Protein AF-A0A2N2BS69-F1 (afdb_monomer_lite)

Structure (mmCIF, N/CA/C/O backbone):
data_AF-A0A2N2BS69-F1
#
_entry.id   AF-A0A2N2BS69-F1
#
loop_
_atom_site.group_PDB
_atom_site.id
_atom_site.type_symbol
_atom_site.label_atom_id
_atom_site.label_alt_id
_atom_site.label_comp_id
_atom_site.label_asym_id
_atom_site.label_entity_id
_atom_site.label_seq_id
_atom_site.pdbx_PDB_ins_code
_atom_site.Cartn_x
_atom_site.Cartn_y
_atom_site.Cartn_z
_atom_site.occupancy
_atom_site.B_iso_or_equiv
_atom_site.auth_seq_id
_atom_site.auth_comp_id
_atom_site.auth_asym_id
_atom_site.auth_atom_id
_atom_site.pdbx_PDB_model_num
ATOM 1 N N . MET A 1 1 ? -22.605 17.071 19.429 1.00 71.50 1 MET A N 1
ATOM 2 C CA . MET A 1 1 ? -21.910 16.576 20.634 1.00 71.50 1 MET A CA 1
ATOM 3 C C . MET A 1 1 ? -20.674 15.824 20.174 1.00 71.50 1 MET A C 1
ATOM 5 O O . MET A 1 1 ? -20.724 15.241 19.095 1.00 71.50 1 MET A O 1
ATOM 9 N N . SER A 1 2 ? -19.579 15.912 20.923 1.00 94.00 2 SER A N 1
ATOM 10 C CA . SER A 1 2 ? -18.304 15.229 20.650 1.00 94.00 2 SER A CA 1
ATOM 11 C C . SER A 1 2 ? -18.329 13.770 21.101 1.00 94.00 2 SER A C 1
ATOM 13 O O . SER A 1 2 ? -17.879 12.906 20.356 1.00 94.00 2 SER A O 1
ATOM 15 N N . TYR A 1 3 ? -18.939 13.474 22.250 1.00 98.06 3 TYR A N 1
ATOM 16 C CA . TYR A 1 3 ? -19.222 12.100 22.658 1.00 98.06 3 TYR A CA 1
ATOM 17 C C . TYR A 1 3 ? -20.307 11.474 21.769 1.00 98.06 3 TYR A C 1
ATOM 19 O O . TYR A 1 3 ? -21.429 11.984 21.710 1.00 98.06 3 TYR A O 1
ATOM 27 N N . VAL A 1 4 ? -19.961 10.406 21.045 1.00 98.38 4 VAL A N 1
ATOM 28 C CA . VAL A 1 4 ? -20.826 9.729 20.061 1.00 98.38 4 VAL A CA 1
ATOM 29 C C . VAL A 1 4 ? -20.549 8.224 20.028 1.00 98.38 4 VAL A C 1
ATOM 31 O O . VAL A 1 4 ? -19.492 7.779 20.456 1.00 98.38 4 VAL A O 1
ATOM 34 N N . ASN A 1 5 ? -21.457 7.432 19.458 1.00 98.38 5 ASN A N 1
ATOM 35 C CA . ASN A 1 5 ? -21.174 6.037 19.104 1.00 98.38 5 ASN A CA 1
ATOM 36 C C . ASN A 1 5 ? -20.288 5.914 17.844 1.00 98.38 5 ASN A C 1
ATOM 38 O O . ASN A 1 5 ? -19.994 6.901 17.155 1.00 98.38 5 ASN A O 1
ATOM 42 N N . MET A 1 6 ? -19.856 4.692 17.510 1.00 98.06 6 MET A N 1
ATOM 43 C CA . MET A 1 6 ? -18.905 4.475 16.409 1.00 98.06 6 MET A CA 1
ATOM 44 C C . MET A 1 6 ? -19.513 4.676 15.015 1.00 98.06 6 MET A C 1
ATOM 46 O O . MET A 1 6 ? -18.771 4.832 14.045 1.00 98.06 6 MET A O 1
ATOM 50 N N . LYS A 1 7 ? -20.843 4.725 14.877 1.00 96.62 7 LYS A N 1
ATOM 51 C CA . LYS A 1 7 ? -21.525 4.658 13.575 1.00 96.62 7 LYS A CA 1
ATOM 52 C C . LYS A 1 7 ? -21.078 5.760 12.625 1.00 96.62 7 LYS A C 1
ATOM 54 O O . LYS A 1 7 ? -20.679 5.489 11.492 1.00 96.62 7 LYS A O 1
ATOM 59 N N . SER A 1 8 ? -21.113 7.013 13.088 1.00 95.25 8 SER A N 1
ATOM 60 C CA . SER A 1 8 ? -20.725 8.156 12.249 1.00 95.25 8 SER A CA 1
ATOM 61 C C . SER A 1 8 ? -19.214 8.243 12.015 1.00 95.25 8 SER A C 1
ATOM 63 O O . SER A 1 8 ? -18.799 8.789 10.998 1.00 95.25 8 SER A O 1
ATOM 65 N N . ILE A 1 9 ? -18.412 7.703 12.937 1.00 97.62 9 ILE A N 1
ATOM 66 C CA . ILE A 1 9 ? -16.949 7.678 12.855 1.00 97.62 9 ILE A CA 1
ATOM 67 C C . ILE A 1 9 ? -16.515 6.670 11.782 1.00 97.62 9 ILE A C 1
ATOM 69 O O . ILE A 1 9 ? -15.818 7.028 10.837 1.00 97.62 9 ILE A O 1
ATOM 73 N N . LEU A 1 10 ? -16.996 5.428 11.873 1.00 97.94 10 LEU A N 1
ATOM 74 C CA . LEU A 1 10 ? -16.571 4.343 10.986 1.00 97.94 10 LEU A CA 1
ATOM 75 C C . LEU A 1 10 ? -17.208 4.410 9.595 1.00 97.94 10 LEU A C 1
ATOM 77 O O . LEU A 1 10 ? -16.589 3.994 8.618 1.00 97.94 10 LEU A O 1
ATOM 81 N N . THR A 1 11 ? -18.417 4.970 9.473 1.00 93.94 11 THR A N 1
ATOM 82 C CA . THR A 1 11 ? -19.028 5.213 8.153 1.00 93.94 11 THR A CA 1
ATOM 83 C C . THR A 1 11 ? -18.216 6.231 7.352 1.00 93.94 11 THR A C 1
ATOM 85 O O . THR A 1 11 ? -18.009 6.040 6.153 1.00 93.94 11 THR A O 1
ATOM 88 N N . ASP A 1 12 ? -17.740 7.297 8.003 1.00 95.12 12 ASP A N 1
ATOM 89 C CA . ASP A 1 12 ? -16.882 8.295 7.361 1.00 95.12 12 ASP A CA 1
ATOM 90 C C . ASP A 1 12 ? -15.527 7.691 6.960 1.00 95.12 12 ASP A C 1
ATOM 92 O O . ASP A 1 12 ? -15.116 7.822 5.807 1.00 95.12 12 ASP A O 1
ATOM 96 N N . ALA A 1 13 ? -14.901 6.938 7.868 1.00 95.31 13 ALA A N 1
ATOM 97 C CA . ALA A 1 13 ? -13.640 6.237 7.626 1.00 95.31 13 ALA A CA 1
ATOM 98 C C . ALA A 1 13 ? -13.713 5.283 6.423 1.00 95.31 13 ALA A C 1
ATOM 100 O O . ALA A 1 13 ? -12.939 5.411 5.470 1.00 95.31 13 ALA A O 1
ATOM 101 N N . ARG A 1 14 ? -14.726 4.405 6.392 1.00 91.69 14 ARG A N 1
ATOM 102 C CA . ARG A 1 14 ? -14.949 3.471 5.276 1.00 91.69 14 ARG A CA 1
ATOM 103 C C . ARG A 1 14 ? -15.180 4.202 3.953 1.00 91.69 14 ARG A C 1
ATOM 105 O O . ARG A 1 14 ? -14.611 3.819 2.934 1.00 91.69 14 ARG A O 1
ATOM 112 N N . LYS A 1 15 ? -16.004 5.259 3.959 1.00 89.69 15 LYS A N 1
ATOM 113 C CA . LYS A 1 15 ? -16.317 6.048 2.756 1.00 89.69 15 LYS A CA 1
ATOM 114 C C . LYS A 1 15 ? -15.075 6.732 2.185 1.00 89.69 15 LYS A C 1
ATOM 116 O O . LYS A 1 15 ? -14.899 6.757 0.970 1.00 89.69 15 LYS A O 1
ATOM 121 N N . ASN A 1 16 ? -14.236 7.283 3.057 1.00 89.38 16 ASN A N 1
ATOM 122 C CA . ASN A 1 16 ? -13.073 8.077 2.672 1.00 89.38 16 ASN A CA 1
ATOM 123 C C . ASN A 1 16 ? -11.767 7.254 2.619 1.00 89.38 16 ASN A C 1
ATOM 125 O O . ASN A 1 16 ? -10.706 7.821 2.364 1.00 89.38 16 ASN A O 1
ATOM 129 N N . ARG A 1 17 ? -11.845 5.926 2.806 1.00 87.94 17 ARG A N 1
ATOM 130 C CA . ARG A 1 17 ? -10.722 4.969 2.747 1.00 87.94 17 ARG A CA 1
ATOM 131 C C . ARG A 1 17 ? -9.554 5.350 3.661 1.00 87.94 17 ARG A C 1
ATOM 133 O O . ARG A 1 17 ? -8.409 5.435 3.209 1.00 87.94 17 ARG A O 1
ATOM 140 N N . TYR A 1 18 ? -9.875 5.587 4.927 1.00 93.31 18 TYR A N 1
ATOM 141 C CA . TYR A 1 18 ? -8.923 5.687 6.031 1.00 93.31 18 TYR A CA 1
ATOM 142 C C . TYR A 1 18 ? -9.438 4.853 7.211 1.00 93.31 18 TYR A C 1
ATOM 144 O O . TYR A 1 18 ? -10.577 4.384 7.182 1.00 93.31 18 TYR A O 1
ATOM 152 N N . ALA A 1 19 ? -8.627 4.682 8.254 1.00 95.81 19 ALA A N 1
ATOM 153 C CA . ALA A 1 19 ? -9.060 4.006 9.472 1.00 95.81 19 ALA A CA 1
ATOM 154 C C . ALA A 1 19 ? -8.911 4.884 10.718 1.00 95.81 19 ALA A C 1
ATOM 156 O O . ALA A 1 19 ? -8.067 5.778 10.790 1.00 95.81 19 ALA A O 1
ATOM 157 N N . VAL A 1 20 ? -9.744 4.608 11.717 1.00 97.50 20 VAL A N 1
ATOM 158 C CA . VAL A 1 20 ? -9.722 5.274 13.019 1.00 97.50 20 VAL A CA 1
ATOM 159 C C . VAL A 1 20 ? -9.023 4.381 14.030 1.00 97.50 20 VAL A C 1
ATOM 161 O O . VAL A 1 20 ? -9.352 3.203 14.169 1.00 97.50 20 VAL A O 1
ATOM 164 N N . GLY A 1 21 ? -8.057 4.949 14.748 1.00 96.44 21 GLY A N 1
ATOM 165 C CA . GLY A 1 21 ? -7.388 4.253 15.841 1.00 96.44 21 GLY A CA 1
ATOM 166 C C . GLY A 1 21 ? -8.321 4.067 17.039 1.00 96.44 21 GLY A C 1
ATOM 167 O O . GLY A 1 21 ? -8.950 5.026 17.502 1.00 96.44 21 GLY A O 1
ATOM 168 N N . ALA A 1 22 ? -8.381 2.837 17.543 1.00 97.75 22 ALA A N 1
ATOM 169 C CA . ALA A 1 22 ? -9.023 2.471 18.794 1.00 97.75 22 ALA A CA 1
ATOM 170 C C . ALA A 1 22 ? -7.955 2.109 19.825 1.00 97.75 22 ALA A C 1
ATOM 172 O O . ALA A 1 22 ? -7.262 1.104 19.690 1.00 97.75 22 ALA A O 1
ATOM 173 N N . PHE A 1 23 ? -7.773 2.969 20.825 1.00 97.06 23 PHE A N 1
ATOM 174 C CA . PHE A 1 23 ? -6.625 2.899 21.729 1.00 97.06 23 PHE A CA 1
ATOM 175 C C . PHE A 1 23 ? -7.044 2.368 23.095 1.00 97.06 23 PHE A C 1
ATOM 177 O O . PHE A 1 23 ? -7.859 3.004 23.768 1.00 97.06 23 PHE A O 1
ATOM 184 N N . ASN A 1 24 ? -6.481 1.233 23.526 1.00 96.06 24 ASN A N 1
ATOM 185 C CA . ASN A 1 24 ? -6.753 0.693 24.858 1.00 96.06 24 ASN A CA 1
ATOM 186 C C . ASN A 1 24 ? -6.105 1.576 25.928 1.00 96.06 24 ASN A C 1
ATOM 188 O O . ASN A 1 24 ? -4.891 1.534 26.142 1.00 96.06 24 ASN A O 1
ATOM 192 N N . ILE A 1 25 ? -6.927 2.358 26.622 1.00 96.88 25 ILE A N 1
ATOM 193 C CA . ILE A 1 25 ? -6.492 3.186 27.745 1.00 96.88 25 ILE A CA 1
ATOM 194 C C . ILE A 1 25 ? -6.457 2.363 29.035 1.00 96.88 25 ILE A C 1
ATOM 196 O O . ILE A 1 25 ? -7.092 1.311 29.154 1.00 96.88 25 ILE A O 1
ATOM 200 N N . VAL A 1 26 ? -5.714 2.857 30.023 1.00 93.56 26 VAL A N 1
ATOM 201 C CA . VAL A 1 26 ? -5.592 2.226 31.347 1.00 93.56 26 VAL A CA 1
ATOM 202 C C . VAL A 1 26 ? -6.249 3.085 32.425 1.00 93.56 26 VAL A C 1
ATOM 204 O O . VAL A 1 26 ? -6.924 2.568 33.305 1.00 93.56 26 VAL A O 1
ATOM 207 N N . ASN A 1 27 ? -6.061 4.402 32.364 1.00 95.50 27 ASN A N 1
ATOM 208 C CA . ASN A 1 27 ? -6.527 5.358 33.369 1.00 95.50 27 ASN A CA 1
ATOM 209 C C . ASN A 1 27 ? -6.789 6.749 32.759 1.00 95.50 27 ASN A C 1
ATOM 211 O O . ASN A 1 27 ? -6.594 6.964 31.557 1.00 95.50 27 ASN A O 1
ATOM 215 N N . TYR A 1 28 ? -7.171 7.706 33.613 1.00 97.12 28 TYR A N 1
ATOM 216 C CA . TYR A 1 28 ? -7.406 9.107 33.247 1.00 97.12 28 TYR A CA 1
ATOM 217 C C . TYR A 1 28 ? -6.271 9.715 32.412 1.00 97.12 28 TYR A C 1
ATOM 219 O O . TYR A 1 28 ? -6.530 10.347 31.390 1.00 97.12 28 TYR A O 1
ATOM 227 N N . LEU A 1 29 ? -5.013 9.499 32.814 1.00 97.88 29 LEU A N 1
ATOM 228 C CA . LEU A 1 29 ? -3.844 10.075 32.148 1.00 97.88 29 LEU A CA 1
ATOM 229 C C . LEU A 1 29 ? -3.737 9.589 30.701 1.00 97.88 29 LEU A C 1
ATOM 231 O O . LEU A 1 29 ? -3.626 10.407 29.789 1.00 97.88 29 LEU A O 1
ATOM 235 N N . THR A 1 30 ? -3.828 8.275 30.480 1.00 98.12 30 THR A N 1
ATOM 236 C CA . THR A 1 30 ? -3.766 7.695 29.127 1.00 98.12 30 THR A CA 1
ATOM 237 C C . THR A 1 30 ? -4.951 8.109 28.251 1.00 98.12 30 THR A C 1
ATOM 239 O O . THR A 1 30 ? -4.761 8.385 27.069 1.00 98.12 30 THR A O 1
ATOM 242 N N . ALA A 1 31 ? -6.156 8.234 28.822 1.00 98.25 31 ALA A N 1
ATOM 243 C CA . ALA A 1 31 ? -7.327 8.714 28.088 1.00 98.25 31 ALA A CA 1
ATOM 244 C C . ALA A 1 31 ? -7.187 10.183 27.681 1.00 98.25 31 ALA A C 1
ATOM 246 O O . ALA A 1 31 ? -7.468 10.540 26.537 1.00 98.25 31 ALA A O 1
ATOM 247 N N . LYS A 1 32 ? -6.696 11.029 28.593 1.00 98.31 32 LYS A N 1
ATOM 248 C CA . LYS A 1 32 ? -6.462 12.442 28.303 1.00 98.31 32 LYS A CA 1
ATOM 249 C C . LYS A 1 32 ? -5.366 12.623 27.252 1.00 98.31 32 LYS A C 1
ATOM 251 O O . LYS A 1 32 ? -5.569 13.401 26.329 1.00 98.31 32 LYS A O 1
ATOM 256 N N . ALA A 1 33 ? -4.266 11.868 27.345 1.00 98.56 33 ALA A N 1
ATOM 257 C CA . ALA A 1 33 ? -3.206 11.854 26.333 1.00 98.56 33 ALA A CA 1
ATOM 258 C C . ALA A 1 33 ? -3.745 11.504 24.939 1.00 98.56 33 ALA A C 1
ATOM 260 O O . ALA A 1 33 ? -3.445 12.194 23.968 1.00 98.56 33 ALA A O 1
ATOM 261 N N . ALA A 1 34 ? -4.558 10.446 24.846 1.00 98.56 34 ALA A N 1
ATOM 262 C CA . ALA A 1 34 ? -5.090 9.977 23.575 1.00 98.56 34 ALA A CA 1
ATOM 263 C C . ALA A 1 34 ? -6.056 10.986 22.936 1.00 98.56 34 ALA A C 1
ATOM 265 O O . ALA A 1 34 ? -5.921 11.299 21.753 1.00 98.56 34 ALA A O 1
ATOM 266 N N . ILE A 1 35 ? -6.986 11.539 23.724 1.00 98.62 35 ILE A N 1
ATOM 267 C CA . ILE A 1 35 ? -7.935 12.552 23.241 1.00 98.62 35 ILE A CA 1
ATOM 268 C C . ILE A 1 35 ? -7.194 13.832 22.833 1.00 98.62 35 ILE A C 1
ATOM 270 O O . ILE A 1 35 ? -7.396 14.289 21.715 1.00 98.62 35 ILE A O 1
ATOM 274 N N . GLU A 1 36 ? -6.282 14.362 23.659 1.00 98.56 36 GLU A N 1
ATOM 275 C CA . GLU A 1 36 ? -5.493 15.559 23.310 1.00 98.56 36 GLU A CA 1
ATOM 276 C C . GLU A 1 36 ? -4.686 15.352 22.014 1.00 98.56 36 GLU A C 1
ATOM 278 O O . GLU A 1 36 ? -4.647 16.233 21.154 1.00 98.56 36 GLU A O 1
ATOM 283 N N . GLY A 1 37 ? -4.087 14.170 21.831 1.00 98.19 37 GLY A N 1
ATOM 284 C CA . GLY A 1 37 ? -3.369 13.827 20.603 1.00 98.19 37 GLY A CA 1
ATOM 285 C C . GLY A 1 37 ? -4.264 13.857 19.363 1.00 98.19 37 GLY A C 1
ATOM 286 O O . GLY A 1 37 ? -3.861 14.389 18.327 1.00 98.19 37 GLY A O 1
ATOM 287 N N . ALA A 1 38 ? -5.487 13.335 19.477 1.00 98.25 38 ALA A N 1
ATOM 288 C CA . ALA A 1 38 ? -6.483 13.366 18.409 1.00 98.25 38 ALA A CA 1
ATOM 289 C C . ALA A 1 38 ? -6.988 14.788 18.110 1.00 98.25 38 ALA A C 1
ATOM 291 O O . ALA A 1 38 ? -7.134 15.156 16.943 1.00 98.25 38 ALA A O 1
ATOM 292 N N . GLU A 1 39 ? -7.196 15.610 19.144 1.00 98.19 39 GLU A N 1
ATOM 293 C CA . GLU A 1 39 ? -7.608 17.013 19.015 1.00 98.19 39 GLU A CA 1
ATOM 294 C C . GLU A 1 39 ? -6.567 17.861 18.279 1.00 98.19 39 GLU A C 1
ATOM 296 O O . GLU A 1 39 ? -6.916 18.596 17.351 1.00 98.19 39 GLU A O 1
ATOM 301 N N . GLU A 1 40 ? -5.285 17.720 18.631 1.00 98.00 40 GLU A N 1
ATOM 302 C CA . GLU A 1 40 ? -4.180 18.420 17.959 1.00 98.00 40 GLU A CA 1
ATOM 303 C C . GLU A 1 40 ? -4.111 18.082 16.457 1.00 98.00 40 GLU A C 1
ATOM 305 O O . GLU A 1 40 ? -3.755 18.933 15.639 1.00 98.00 40 GLU A O 1
ATOM 310 N N . LEU A 1 41 ? -4.506 16.860 16.083 1.00 96.75 41 LEU A N 1
ATOM 311 C CA . LEU A 1 41 ? -4.567 16.396 14.693 1.00 96.75 41 LEU A CA 1
ATOM 312 C C . LEU A 1 41 ? -5.926 16.628 14.019 1.00 96.75 41 LEU A C 1
ATOM 314 O O . LEU A 1 41 ? -6.049 16.403 12.815 1.00 96.75 41 LEU A O 1
ATOM 318 N N . LYS A 1 42 ? -6.938 17.088 14.766 1.00 96.44 42 LYS A N 1
ATOM 319 C CA . LYS A 1 42 ? -8.331 17.242 14.312 1.00 96.44 42 LYS A CA 1
ATOM 320 C C . LYS A 1 42 ? -8.919 15.945 13.738 1.00 96.44 42 LYS A C 1
ATOM 322 O O . LYS A 1 42 ? -9.675 15.981 12.768 1.00 96.44 42 LYS A O 1
ATOM 327 N N . GLN A 1 43 ? -8.563 14.807 14.329 1.00 96.56 43 GLN A N 1
ATOM 328 C CA . GLN A 1 43 ? -9.028 13.480 13.918 1.00 96.56 43 GLN A CA 1
ATOM 329 C C . GLN A 1 43 ? -9.974 12.890 14.966 1.00 96.56 43 GLN A C 1
ATOM 331 O O . GLN A 1 43 ? -9.800 13.105 16.162 1.00 96.56 43 GLN A O 1
ATOM 336 N N . ASN A 1 44 ? -10.979 12.136 14.520 1.00 97.38 44 ASN A N 1
ATOM 337 C CA . ASN A 1 44 ? -11.858 11.396 15.431 1.00 97.38 44 ASN A CA 1
ATOM 338 C C . ASN A 1 44 ? -11.102 10.208 16.045 1.00 97.38 44 ASN A C 1
ATOM 340 O O . ASN A 1 44 ? -10.164 9.691 15.438 1.00 97.38 44 ASN A O 1
ATOM 344 N N . ILE A 1 45 ? -11.521 9.758 17.228 1.00 98.38 45 ILE A N 1
ATOM 345 C CA . ILE A 1 45 ? -10.829 8.700 17.978 1.00 98.38 45 ILE A CA 1
ATOM 346 C C . ILE A 1 45 ? -11.816 7.759 18.671 1.00 98.38 45 ILE A C 1
ATOM 348 O O . ILE A 1 45 ? -12.924 8.151 19.049 1.00 98.38 45 ILE A O 1
ATOM 352 N N . ILE A 1 46 ? -11.395 6.509 18.861 1.00 98.75 46 ILE A N 1
ATOM 353 C CA . ILE A 1 46 ? -12.083 5.539 19.711 1.00 98.75 46 ILE A CA 1
ATOM 354 C C . ILE A 1 46 ? -11.214 5.293 20.949 1.00 98.75 46 ILE A C 1
ATOM 356 O O . ILE A 1 46 ? -10.053 4.893 20.854 1.00 98.75 46 ILE A O 1
ATOM 360 N N . ILE A 1 47 ? -11.776 5.551 22.126 1.00 98.56 47 ILE A N 1
ATOM 361 C CA . ILE A 1 47 ? -11.167 5.223 23.412 1.00 98.56 47 ILE A CA 1
ATOM 362 C C . ILE A 1 47 ? -11.660 3.846 23.821 1.00 98.56 47 ILE A C 1
ATOM 364 O O . ILE A 1 47 ? -12.851 3.646 24.040 1.00 98.56 47 ILE A O 1
ATOM 368 N N . GLN A 1 48 ? -10.738 2.898 23.903 1.00 97.62 48 GLN A N 1
ATOM 369 C CA . GLN A 1 48 ? -11.034 1.489 24.107 1.00 97.62 48 GLN A CA 1
ATOM 370 C C . GLN A 1 48 ? -10.629 1.059 25.523 1.00 97.62 48 GLN A C 1
ATOM 372 O O . GLN A 1 48 ? -9.643 1.545 26.076 1.00 97.62 48 GLN A O 1
ATOM 377 N N . THR A 1 49 ? -11.383 0.152 26.137 1.00 97.69 49 THR A N 1
ATOM 378 C CA . THR A 1 49 ? -11.079 -0.400 27.468 1.00 97.69 49 THR A CA 1
ATOM 379 C C . THR A 1 49 ? -11.233 -1.911 27.441 1.00 97.69 49 THR A C 1
ATOM 381 O O . THR A 1 49 ? -12.291 -2.390 27.039 1.00 97.69 49 THR A O 1
ATOM 384 N N . SER A 1 50 ? -10.230 -2.663 27.907 1.00 95.44 50 SER A N 1
ATOM 385 C CA . SER A 1 50 ? -10.383 -4.119 28.034 1.00 95.44 50 SER A CA 1
ATOM 386 C C . SER A 1 50 ? -11.228 -4.489 29.250 1.00 95.44 50 SER A C 1
ATOM 388 O O . SER A 1 50 ? -11.283 -3.745 30.238 1.00 95.44 50 SER A O 1
ATOM 390 N N . VAL A 1 51 ? -11.844 -5.674 29.213 1.00 96.69 51 VAL A N 1
ATOM 391 C CA . VAL A 1 51 ? -12.616 -6.233 30.338 1.00 96.69 51 VAL A CA 1
ATOM 392 C C . VAL A 1 51 ? -11.809 -6.225 31.639 1.00 96.69 51 VAL A C 1
ATOM 394 O O . VAL A 1 51 ? -12.349 -5.897 32.695 1.00 96.69 51 VAL A O 1
ATOM 397 N N . LYS A 1 52 ? -10.508 -6.543 31.577 1.00 95.62 52 LYS A N 1
ATOM 398 C CA . LYS A 1 52 ? -9.603 -6.546 32.740 1.00 95.62 52 LYS A CA 1
ATOM 399 C C . LYS A 1 52 ? -9.500 -5.161 33.377 1.00 95.62 52 LYS A C 1
ATOM 401 O O . LYS A 1 52 ? -9.630 -5.042 34.594 1.00 95.62 52 LYS A O 1
ATOM 406 N N . THR A 1 53 ? -9.327 -4.119 32.563 1.00 96.50 53 THR A N 1
ATOM 407 C CA . THR A 1 53 ? -9.294 -2.729 33.037 1.00 96.50 53 THR A CA 1
ATOM 408 C C . THR A 1 53 ? -10.628 -2.345 33.675 1.00 96.50 53 THR A C 1
ATOM 410 O O . THR A 1 53 ? -10.641 -1.855 34.804 1.00 96.50 53 THR A O 1
ATOM 413 N N . VAL A 1 54 ? -11.754 -2.640 33.017 1.00 97.81 54 VAL A N 1
ATOM 414 C CA . VAL A 1 54 ? -13.085 -2.290 33.545 1.00 97.81 54 VAL A CA 1
ATOM 415 C C . VAL A 1 54 ? -13.385 -3.018 34.856 1.00 97.81 54 VAL A C 1
ATOM 417 O O . VAL A 1 54 ? -13.844 -2.390 35.805 1.00 97.81 54 VAL A O 1
ATOM 420 N N . LYS A 1 55 ? -13.067 -4.313 34.966 1.00 97.12 55 LYS A N 1
ATOM 421 C CA . LYS A 1 55 ? -13.232 -5.073 36.219 1.00 97.12 55 LYS A CA 1
ATOM 422 C C . LYS A 1 55 ? -12.324 -4.569 37.343 1.00 97.12 55 LYS A C 1
ATOM 424 O O . LYS A 1 55 ? -12.707 -4.658 38.504 1.00 97.12 55 LYS A O 1
ATOM 429 N N . SER A 1 56 ? -11.140 -4.049 37.015 1.00 97.12 56 SER A N 1
ATOM 430 C CA . SER A 1 56 ? -10.200 -3.523 38.009 1.00 97.12 56 SER A CA 1
ATOM 431 C C . SER A 1 56 ? -10.635 -2.182 38.601 1.00 97.12 56 SER A C 1
ATOM 433 O O . SER A 1 56 ? -10.354 -1.933 39.770 1.00 97.12 56 SER A O 1
ATOM 435 N N . PHE A 1 57 ? -11.251 -1.305 37.803 1.00 96.62 57 PHE A N 1
ATOM 436 C CA . PHE A 1 57 ? -11.624 0.046 38.242 1.00 96.62 57 PHE A CA 1
ATOM 437 C C . PHE A 1 57 ? -13.109 0.202 38.577 1.00 96.62 57 PHE A C 1
ATOM 439 O O . PHE A 1 57 ? -13.443 1.053 39.394 1.00 96.62 57 PHE A O 1
ATOM 446 N N . GLY A 1 58 ? -13.975 -0.609 37.969 1.00 97.62 58 GLY A N 1
ATOM 447 C CA . GLY A 1 58 ? -15.427 -0.463 38.021 1.00 97.62 58 GLY A CA 1
ATOM 448 C C . GLY A 1 58 ? -15.968 0.363 36.849 1.00 97.62 58 GLY A C 1
ATOM 449 O O . GLY A 1 58 ? -15.392 1.375 36.443 1.00 97.62 58 GLY A O 1
ATOM 450 N N . ALA A 1 59 ? -17.075 -0.094 36.253 1.00 97.50 59 ALA A N 1
ATOM 451 C CA . ALA A 1 59 ? -17.630 0.515 35.043 1.00 97.50 59 ALA A CA 1
ATOM 452 C C . ALA A 1 59 ? -18.147 1.944 35.291 1.00 97.50 59 ALA A C 1
ATOM 454 O O . ALA A 1 59 ? -17.837 2.863 34.530 1.00 97.50 59 ALA A O 1
ATOM 455 N N . ALA A 1 60 ? -18.892 2.150 36.381 1.00 97.38 60 ALA A N 1
ATOM 456 C CA . ALA A 1 60 ? -19.431 3.460 36.741 1.00 97.38 60 ALA A CA 1
ATOM 457 C C . ALA A 1 60 ? -18.312 4.449 37.109 1.00 97.38 60 ALA A C 1
ATOM 459 O O . ALA A 1 60 ? -18.329 5.610 36.694 1.00 97.38 60 ALA A O 1
ATOM 460 N N . GLU A 1 61 ? -17.303 3.975 37.836 1.00 97.69 61 GLU A N 1
ATOM 461 C CA . GLU A 1 61 ? -16.127 4.734 38.236 1.00 97.69 61 GLU A CA 1
ATOM 462 C C . GLU A 1 61 ? -15.329 5.192 37.018 1.00 97.69 61 GLU A C 1
ATOM 464 O O . GLU A 1 61 ? -14.972 6.367 36.938 1.00 97.69 61 GLU A O 1
ATOM 469 N N . MET A 1 62 ? -15.098 4.315 36.035 1.00 97.75 62 MET A N 1
ATOM 470 C CA . MET A 1 62 ? -14.445 4.705 34.782 1.00 97.75 62 MET A CA 1
ATOM 471 C C . MET A 1 62 ? -15.241 5.768 34.021 1.00 97.75 62 MET A C 1
ATOM 473 O O . MET A 1 62 ? -14.683 6.784 33.595 1.00 97.75 62 MET A O 1
ATOM 477 N N . MET A 1 63 ? -16.555 5.583 33.892 1.00 97.81 63 MET A N 1
ATOM 478 C CA . MET A 1 63 ? -17.404 6.534 33.170 1.00 97.81 63 MET A CA 1
ATOM 479 C C . MET A 1 63 ? -17.535 7.891 33.856 1.00 97.81 63 MET A C 1
ATOM 481 O O . MET A 1 63 ? -17.717 8.893 33.160 1.00 97.81 63 MET A O 1
ATOM 485 N N . SER A 1 64 ? -17.355 7.954 35.180 1.00 97.56 64 SER A N 1
ATOM 486 C CA . SER A 1 64 ? -17.368 9.213 35.938 1.00 97.56 64 SER A CA 1
ATOM 487 C C . SER A 1 64 ? -16.310 10.219 35.466 1.00 97.56 64 SER A C 1
ATOM 489 O O . SER A 1 64 ? -16.528 11.426 35.571 1.00 97.56 64 SER A O 1
ATOM 491 N N . TRP A 1 65 ? -15.197 9.742 34.894 1.00 96.25 65 TRP A N 1
ATOM 492 C CA . TRP A 1 65 ? -14.145 10.594 34.337 1.00 96.25 65 TRP A CA 1
ATOM 493 C C . TRP A 1 65 ? -13.981 10.460 32.822 1.00 96.25 65 TRP A C 1
ATOM 495 O O . TRP A 1 65 ? -13.634 11.452 32.189 1.00 96.25 65 TRP A O 1
ATOM 505 N N . LEU A 1 66 ? -14.272 9.313 32.200 1.00 97.81 66 LEU A N 1
ATOM 506 C CA . LEU A 1 66 ? -14.178 9.183 30.739 1.00 97.81 66 LEU A CA 1
ATOM 507 C C . LEU A 1 66 ? -15.194 10.062 30.006 1.00 97.81 66 LEU A C 1
ATOM 509 O O . LEU A 1 66 ? -14.825 10.770 29.065 1.00 97.81 66 LEU A O 1
ATOM 513 N N . LYS A 1 67 ? -16.462 10.044 30.440 1.00 97.44 67 LYS A N 1
ATOM 514 C CA . LYS A 1 67 ? -17.54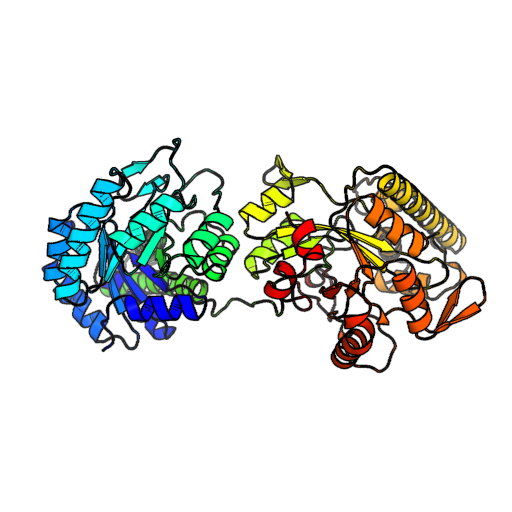3 10.751 29.741 1.00 97.44 67 LYS A CA 1
ATOM 515 C C . LYS A 1 67 ? -17.320 12.264 29.691 1.00 97.44 67 LYS A C 1
ATOM 517 O O . LYS A 1 67 ? -17.360 12.802 28.586 1.00 97.44 67 LYS A O 1
ATOM 522 N N . PRO A 1 68 ? -16.979 12.955 30.800 1.00 97.88 68 PRO A N 1
ATOM 523 C CA . PRO A 1 68 ? -16.691 14.385 30.737 1.00 97.88 68 PRO A CA 1
ATOM 524 C C . PRO A 1 68 ? -15.493 14.728 29.843 1.00 97.88 68 PRO A C 1
ATOM 526 O O . PRO A 1 68 ? -15.501 15.771 29.195 1.00 97.88 68 PRO A O 1
ATOM 529 N N . ILE A 1 69 ? -14.451 13.887 29.777 1.00 97.19 69 ILE A N 1
ATOM 530 C CA . ILE A 1 69 ? -13.308 14.155 28.886 1.00 97.19 69 ILE A CA 1
ATOM 531 C C . ILE A 1 69 ? -13.740 14.024 27.420 1.00 97.19 69 ILE A C 1
ATOM 533 O O . ILE A 1 69 ? -13.374 14.873 26.610 1.00 97.19 69 ILE A O 1
ATOM 537 N N . ALA A 1 70 ? -14.540 13.006 27.090 1.00 98.06 70 ALA A N 1
ATOM 538 C CA . ALA A 1 70 ? -15.063 12.795 25.742 1.00 98.06 70 ALA A CA 1
ATOM 539 C C . ALA A 1 70 ? -16.041 13.905 25.308 1.00 98.06 70 ALA A C 1
ATOM 541 O O . ALA A 1 70 ? -15.938 14.406 24.193 1.00 98.06 70 ALA A O 1
ATOM 542 N N . GLU A 1 71 ? -16.951 14.336 26.187 1.00 97.94 71 GLU A N 1
ATOM 543 C CA . GLU A 1 71 ? -17.926 15.409 25.916 1.00 97.94 71 GLU A CA 1
ATOM 544 C C . GLU A 1 71 ? -17.282 16.793 25.754 1.00 97.94 71 GLU A C 1
ATOM 546 O O . GLU A 1 71 ? -17.814 17.642 25.040 1.00 97.94 71 GLU A O 1
ATOM 551 N N . ASN A 1 72 ? -16.128 17.027 26.380 1.00 97.69 72 ASN A N 1
ATOM 552 C CA . ASN A 1 72 ? -15.396 18.288 26.253 1.00 97.69 72 ASN A CA 1
ATOM 553 C C . ASN A 1 72 ? -14.405 18.307 25.079 1.00 97.69 72 ASN A C 1
ATOM 555 O O . ASN A 1 72 ? -13.791 19.345 24.834 1.00 97.69 72 ASN A O 1
ATOM 559 N N . ALA A 1 73 ? -14.237 17.191 24.364 1.00 98.19 73 ALA A N 1
ATOM 560 C CA . ALA A 1 73 ? -13.346 17.128 23.214 1.00 98.19 73 ALA A CA 1
ATOM 561 C C . ALA A 1 73 ? -13.871 17.969 22.036 1.00 98.19 73 ALA A C 1
ATOM 563 O O . ALA A 1 73 ? -15.077 18.109 21.821 1.00 98.19 73 ALA A O 1
ATOM 564 N N . SER A 1 74 ? -12.948 18.487 21.232 1.00 97.81 74 SER A N 1
ATOM 565 C CA . SER A 1 74 ? -13.211 19.214 19.982 1.00 97.81 74 SER A CA 1
ATOM 566 C C . SER A 1 74 ? -13.406 18.300 18.762 1.00 97.81 74 SER A C 1
ATOM 568 O O . SER A 1 74 ? -13.850 18.758 17.708 1.00 97.81 74 SER A O 1
ATOM 570 N N . VAL A 1 75 ? -13.119 17.005 18.912 1.00 97.88 75 VAL A N 1
ATOM 571 C CA . VAL A 1 75 ? -13.293 15.944 17.904 1.00 97.88 75 VAL A CA 1
ATOM 572 C C . VAL A 1 75 ? -14.341 14.930 18.363 1.00 97.88 75 VAL A C 1
ATOM 574 O O . VAL A 1 75 ? -14.743 14.934 19.528 1.00 97.88 75 VAL A O 1
ATOM 577 N N . LYS A 1 76 ? -14.806 14.0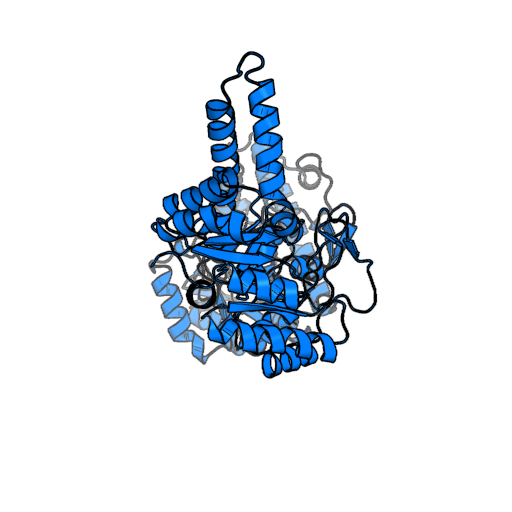47 17.469 1.00 98.50 76 LYS A N 1
ATOM 578 C CA . LYS A 1 76 ? -15.708 12.964 17.882 1.00 98.50 76 LYS A CA 1
ATOM 579 C C . LYS A 1 76 ? -14.936 11.887 18.640 1.00 98.50 76 LYS A C 1
ATOM 581 O O . LYS A 1 76 ? -13.893 11.430 18.170 1.00 98.50 76 LYS A O 1
ATOM 586 N N . VAL A 1 77 ? -15.495 11.455 19.765 1.00 98.75 77 VAL A N 1
ATOM 587 C CA . VAL A 1 77 ? -14.930 10.427 20.640 1.00 98.75 77 VAL A CA 1
ATOM 588 C C . VAL A 1 77 ? -15.991 9.369 20.916 1.00 98.75 77 VAL A C 1
ATOM 590 O O . VAL A 1 77 ? -17.057 9.691 21.443 1.00 98.75 77 VAL A O 1
ATOM 593 N N . ALA A 1 78 ? -15.682 8.113 20.595 1.00 98.75 78 ALA A N 1
ATOM 594 C CA . ALA A 1 78 ? -16.444 6.958 21.069 1.00 98.75 78 ALA A CA 1
ATOM 595 C C . ALA A 1 78 ? -15.716 6.279 22.231 1.00 98.75 78 ALA A C 1
ATOM 597 O O . ALA A 1 78 ? -14.487 6.259 22.265 1.00 98.75 78 ALA A O 1
ATOM 598 N N . ILE A 1 79 ? -16.474 5.716 23.172 1.00 98.75 79 ILE A N 1
ATOM 599 C CA . ILE A 1 79 ? -15.947 4.899 24.273 1.00 98.75 79 ILE A CA 1
ATOM 600 C C . ILE A 1 79 ? -16.400 3.460 24.031 1.00 98.75 79 ILE A C 1
ATOM 602 O O . ILE A 1 79 ? -17.602 3.197 23.978 1.00 98.75 79 ILE A O 1
ATOM 606 N N . HIS A 1 80 ? -15.435 2.558 23.859 1.00 98.81 80 HIS A N 1
ATOM 607 C CA . HIS A 1 80 ? -15.625 1.196 23.375 1.00 98.81 80 HIS A CA 1
ATOM 608 C C . HIS A 1 80 ? -15.150 0.147 24.394 1.00 98.81 80 HIS A C 1
ATOM 610 O O . HIS A 1 80 ? -14.028 0.226 24.898 1.00 98.81 80 HIS A O 1
ATOM 616 N N . LEU A 1 81 ? -16.000 -0.838 24.698 1.00 98.62 81 LEU A N 1
ATOM 617 C CA . LEU A 1 81 ? -15.619 -2.022 25.475 1.00 98.62 81 LEU A CA 1
ATOM 618 C C . LEU A 1 81 ? -15.034 -3.072 24.535 1.00 98.62 81 LEU A C 1
ATOM 620 O O . LEU A 1 81 ? -15.710 -3.472 23.596 1.00 98.62 81 LEU A O 1
ATOM 624 N N . ASP A 1 82 ? -13.827 -3.533 24.834 1.00 96.75 82 ASP A N 1
ATOM 625 C CA . ASP A 1 82 ? -13.048 -4.442 23.993 1.00 96.75 82 ASP A CA 1
ATOM 626 C C . ASP A 1 82 ? -13.158 -5.901 24.454 1.00 96.75 82 ASP A C 1
ATOM 628 O O . ASP A 1 82 ? -13.037 -6.164 25.657 1.00 96.75 82 ASP A O 1
ATOM 632 N N . HIS A 1 83 ? -13.338 -6.827 23.506 1.00 93.62 83 HIS A N 1
ATOM 633 C CA . HIS A 1 83 ? -13.281 -8.287 23.696 1.00 93.62 83 HIS A CA 1
ATOM 634 C C . HIS A 1 83 ? -14.065 -8.835 24.910 1.00 93.62 83 HIS A C 1
ATOM 636 O O . HIS A 1 83 ? -13.565 -9.638 25.705 1.00 93.62 83 HIS A O 1
ATOM 642 N N . SER A 1 84 ? -15.320 -8.409 25.093 1.00 96.62 84 SER A N 1
ATOM 643 C CA . SER A 1 84 ? -16.167 -8.980 26.146 1.00 96.62 84 SER A CA 1
ATOM 644 C C . SER A 1 84 ? -16.725 -10.341 25.741 1.00 96.62 84 SER A C 1
ATOM 646 O O . SER A 1 84 ? -17.393 -10.458 24.723 1.00 96.62 84 SER A O 1
ATOM 648 N N . THR A 1 85 ? -16.516 -11.367 26.564 1.00 96.69 85 THR A N 1
ATOM 649 C CA . THR A 1 85 ? -17.053 -12.728 26.345 1.00 96.69 85 THR A CA 1
ATOM 650 C C . THR A 1 85 ? -18.323 -13.011 27.159 1.00 96.69 85 THR A C 1
ATOM 652 O O . THR A 1 85 ? -18.911 -14.088 27.059 1.00 96.69 85 THR A O 1
ATOM 655 N N . ASP A 1 86 ? -18.771 -12.041 27.961 1.00 97.94 86 ASP A N 1
ATOM 656 C CA . ASP A 1 86 ? -19.880 -12.156 28.911 1.00 97.94 86 ASP A CA 1
ATOM 657 C C . ASP A 1 86 ? -21.010 -11.188 28.523 1.00 97.94 86 ASP A C 1
ATOM 659 O O . ASP A 1 86 ? -20.824 -9.967 28.485 1.00 97.94 86 ASP A O 1
ATOM 663 N N . VAL A 1 87 ? -22.187 -11.741 28.219 1.00 98.31 87 VAL A N 1
ATOM 664 C CA . VAL A 1 87 ? -23.371 -10.984 27.784 1.00 98.31 87 VAL A CA 1
ATOM 665 C C . VAL A 1 87 ? -23.833 -9.998 28.857 1.00 98.31 87 VAL A C 1
ATOM 667 O O . VAL A 1 87 ? -24.081 -8.830 28.555 1.00 98.31 87 VAL A O 1
ATOM 670 N N . GLU A 1 88 ? -23.901 -10.429 30.115 1.00 98.50 88 GLU A N 1
ATOM 671 C CA . GLU A 1 88 ? -24.409 -9.599 31.210 1.00 98.50 88 GLU A CA 1
ATOM 672 C C . GLU A 1 88 ? -23.409 -8.506 31.583 1.00 98.50 88 GLU A C 1
ATOM 674 O O . GLU A 1 88 ? -23.795 -7.355 31.797 1.00 98.50 88 GLU A O 1
ATOM 679 N N . PHE A 1 89 ? -22.110 -8.818 31.566 1.00 98.50 89 PHE A N 1
ATOM 680 C CA . PHE A 1 89 ? -21.074 -7.799 31.748 1.00 98.50 89 PHE A CA 1
ATOM 681 C C . PHE A 1 89 ? -21.096 -6.751 30.626 1.00 98.50 89 PHE A C 1
ATOM 683 O O . PHE A 1 89 ? -20.921 -5.559 30.876 1.00 98.50 89 PHE A O 1
ATOM 690 N N . THR A 1 90 ? -21.367 -7.180 29.391 1.00 98.69 90 THR A N 1
ATOM 691 C CA . THR A 1 90 ? -21.488 -6.268 28.248 1.00 98.69 90 THR A CA 1
ATOM 692 C C . THR A 1 90 ? -22.675 -5.317 28.416 1.00 98.69 90 THR A C 1
ATOM 694 O O . THR A 1 90 ? -22.516 -4.108 28.238 1.00 98.69 90 THR A O 1
ATOM 697 N N . LYS A 1 91 ? -23.843 -5.829 28.834 1.00 98.69 91 LYS A N 1
ATOM 698 C CA . LYS A 1 91 ? -25.021 -5.002 29.161 1.00 98.69 91 LYS A CA 1
ATOM 699 C C . LYS A 1 91 ? -24.742 -4.035 30.311 1.00 98.69 91 LYS A C 1
ATOM 701 O O . LYS A 1 91 ? -25.112 -2.870 30.219 1.00 98.69 91 LYS A O 1
ATOM 706 N N . LEU A 1 92 ? -24.009 -4.472 31.335 1.00 98.62 92 LEU A N 1
ATOM 707 C CA . LEU A 1 92 ? -23.596 -3.607 32.442 1.00 98.62 92 LEU A CA 1
ATOM 708 C C . LEU A 1 92 ? -22.756 -2.412 31.961 1.00 98.62 92 LEU A C 1
ATOM 710 O O . LEU A 1 92 ? -22.951 -1.295 32.439 1.00 98.62 92 LEU A O 1
ATOM 714 N N . CYS A 1 93 ? -21.844 -2.606 31.004 1.00 98.69 93 CYS A N 1
ATOM 715 C CA . CYS A 1 93 ? -21.088 -1.497 30.411 1.00 98.69 93 CYS A CA 1
ATOM 716 C C . CYS A 1 93 ? -21.972 -0.556 29.577 1.00 98.69 93 CYS A C 1
ATOM 718 O O . CYS A 1 93 ? -21.774 0.659 29.626 1.00 98.69 93 CYS A O 1
ATOM 720 N N . ILE A 1 94 ? -22.965 -1.088 28.855 1.00 98.75 94 ILE A N 1
ATOM 721 C CA . ILE A 1 94 ? -23.975 -0.271 28.156 1.00 98.75 94 ILE A CA 1
ATOM 722 C C . ILE A 1 94 ? -24.714 0.615 29.168 1.00 98.75 94 ILE A C 1
ATOM 724 O O . ILE A 1 94 ? -24.755 1.833 28.999 1.00 98.75 94 ILE A O 1
ATOM 728 N N . ASP A 1 95 ? -25.210 0.026 30.258 1.00 98.50 95 ASP A N 1
ATOM 729 C CA . ASP A 1 95 ? -25.942 0.739 31.311 1.00 98.50 95 ASP A CA 1
ATOM 730 C C . ASP A 1 95 ? -25.074 1.798 32.011 1.00 98.50 95 ASP A C 1
ATOM 732 O O . ASP A 1 95 ? -25.552 2.882 32.353 1.00 98.50 95 ASP A O 1
ATOM 736 N N . ALA A 1 96 ? -23.780 1.513 32.190 1.00 98.38 96 ALA A N 1
ATOM 737 C CA . ALA A 1 96 ? -22.811 2.455 32.750 1.00 98.38 96 ALA A CA 1
ATOM 738 C C . ALA A 1 96 ? -22.494 3.631 31.806 1.00 98.38 96 ALA A C 1
ATOM 740 O O . ALA A 1 96 ? -21.991 4.666 32.254 1.00 98.38 96 ALA A O 1
ATOM 741 N N . GLY A 1 97 ? -22.814 3.500 30.515 1.00 98.00 97 GLY A N 1
ATOM 742 C CA . GLY A 1 97 ? -22.828 4.597 29.555 1.00 98.00 97 GLY A CA 1
ATOM 743 C C . GLY A 1 97 ? -21.834 4.486 28.406 1.00 98.00 97 GLY A C 1
ATOM 744 O O . GLY A 1 97 ? -21.645 5.499 27.729 1.00 98.00 97 GLY A O 1
ATOM 745 N N . TRP A 1 98 ? -21.195 3.330 28.178 1.00 98.69 98 TRP A N 1
ATOM 746 C CA . TRP A 1 98 ? -20.375 3.105 26.978 1.00 98.69 98 TRP A CA 1
ATOM 747 C C . TRP A 1 98 ? -21.200 3.377 25.716 1.00 98.69 98 TRP A C 1
ATOM 749 O O . TRP A 1 98 ? -22.343 2.952 25.612 1.00 98.69 98 TRP A O 1
ATOM 759 N N . SER A 1 99 ? -20.616 4.075 24.743 1.00 98.69 99 SER A N 1
ATOM 760 C CA . SER A 1 99 ? -21.267 4.393 23.459 1.00 98.69 99 SER A CA 1
ATOM 761 C C . SER A 1 99 ? -21.011 3.325 22.403 1.00 98.69 99 SER A C 1
ATOM 763 O O . SER A 1 99 ? -21.631 3.331 21.337 1.00 98.69 99 SER A O 1
ATOM 765 N N . SER A 1 100 ? -20.116 2.385 22.698 1.00 98.88 100 SER A N 1
ATOM 766 C CA . SER A 1 100 ? -19.915 1.182 21.919 1.00 98.88 100 SER A CA 1
ATOM 767 C C . SER A 1 100 ? -19.429 0.023 22.780 1.00 98.88 100 SER A C 1
ATOM 769 O O . SER A 1 100 ? -18.719 0.217 23.766 1.00 98.88 100 SER A O 1
ATOM 771 N N . VAL A 1 101 ? -19.777 -1.194 22.380 1.00 98.81 101 VAL A N 1
ATOM 772 C CA . VAL A 1 101 ? -19.274 -2.422 22.995 1.00 98.81 101 VAL A CA 1
ATOM 773 C C . VAL A 1 101 ? -18.935 -3.455 21.932 1.00 98.81 101 VAL A C 1
ATOM 775 O O . VAL A 1 101 ? -19.484 -3.421 20.833 1.00 98.81 101 VAL A O 1
ATOM 778 N N . MET A 1 102 ? -18.061 -4.387 22.278 1.00 98.38 102 MET A N 1
ATOM 779 C CA . MET A 1 102 ? -17.754 -5.558 21.479 1.00 98.38 102 MET A CA 1
ATOM 780 C C . MET A 1 102 ? -18.093 -6.829 22.249 1.00 98.38 102 MET A C 1
ATOM 782 O O . MET A 1 102 ? -17.720 -6.958 23.419 1.00 98.38 102 MET A O 1
ATOM 786 N N . TYR A 1 103 ? -18.750 -7.772 21.570 1.00 97.94 103 TYR A N 1
ATOM 787 C CA . TYR A 1 103 ? -18.873 -9.146 22.047 1.00 97.94 103 TYR A CA 1
ATOM 788 C C . TYR A 1 103 ? -17.959 -10.073 21.247 1.00 97.94 103 TYR A C 1
ATOM 790 O O . TYR A 1 103 ? -18.112 -10.207 20.032 1.00 97.94 103 TYR A O 1
ATOM 798 N N . ASP A 1 104 ? -17.040 -10.726 21.947 1.00 94.94 104 ASP A N 1
ATOM 799 C CA . ASP A 1 104 ? -16.135 -11.725 21.396 1.00 94.94 104 ASP A CA 1
ATOM 800 C C . ASP A 1 104 ? -16.693 -13.132 21.657 1.00 94.94 104 ASP A C 1
ATOM 802 O O . ASP A 1 104 ? -16.425 -13.774 22.675 1.00 94.94 104 ASP A O 1
ATOM 806 N N . GLY A 1 105 ? -17.513 -13.609 20.722 1.00 93.06 105 GLY A N 1
ATOM 807 C CA . GLY A 1 105 ? -17.973 -14.996 20.673 1.00 93.06 105 GLY A CA 1
ATOM 808 C C . GLY A 1 105 ? -17.153 -15.864 19.719 1.00 93.06 105 GLY A C 1
ATOM 809 O O . GLY A 1 105 ? -17.616 -16.942 19.347 1.00 93.06 105 GLY A O 1
ATOM 810 N N . SER A 1 106 ? -15.961 -15.420 19.297 1.00 87.94 106 SER A N 1
ATOM 811 C CA . SER A 1 106 ? -15.166 -16.053 18.227 1.00 87.94 106 SER A CA 1
ATOM 812 C C . SER A 1 106 ? -14.811 -17.522 18.490 1.00 87.94 106 SER A C 1
ATOM 814 O O . SER A 1 106 ? -14.607 -18.298 17.556 1.00 87.94 106 SER A O 1
ATOM 816 N N . LYS A 1 107 ? -14.766 -17.917 19.769 1.00 88.19 107 LYS A N 1
ATOM 817 C CA . LYS A 1 107 ? -14.457 -19.279 20.238 1.00 88.19 107 LYS A CA 1
ATOM 818 C C . LYS A 1 107 ? -15.690 -20.171 20.410 1.00 88.19 107 LYS A C 1
ATOM 820 O O . LYS A 1 107 ? -15.537 -21.351 20.724 1.00 88.19 107 LYS A O 1
ATOM 825 N N . LEU A 1 108 ? -16.893 -19.623 20.249 1.00 90.44 108 LEU A N 1
ATOM 826 C CA . LEU A 1 108 ? -18.150 -20.362 20.354 1.00 90.44 108 LEU A CA 1
ATOM 827 C C . LEU A 1 108 ? -18.553 -20.951 18.993 1.00 90.44 108 LEU A C 1
ATOM 829 O O . LEU A 1 108 ? -18.156 -20.432 17.946 1.00 90.44 108 LEU A O 1
ATOM 833 N N . PRO A 1 109 ? -19.393 -22.002 18.970 1.00 91.94 109 PRO A N 1
ATOM 834 C CA . PRO A 1 109 ? -20.087 -22.398 17.752 1.00 91.94 109 PRO A CA 1
ATOM 835 C C . PRO A 1 109 ? -20.822 -21.202 17.129 1.00 91.94 109 PRO A C 1
ATOM 837 O O . PRO A 1 109 ? -21.424 -20.401 17.845 1.00 91.94 109 PRO A O 1
ATOM 840 N N . LEU A 1 110 ? -20.823 -21.103 15.794 1.00 89.38 110 LEU A N 1
ATOM 841 C CA . LEU A 1 110 ? -21.398 -19.964 15.062 1.00 89.38 110 LEU A CA 1
ATOM 842 C C . LEU A 1 110 ? -22.818 -19.602 15.532 1.00 89.38 110 LEU A C 1
ATOM 844 O O . LEU A 1 110 ? -23.120 -18.427 15.711 1.00 89.38 110 LEU A O 1
ATOM 848 N N . SER A 1 111 ? -23.678 -20.594 15.778 1.00 94.50 111 SER A N 1
ATOM 849 C CA . SER A 1 111 ? -25.051 -20.370 16.248 1.00 94.50 111 SER A CA 1
ATOM 850 C C . SER A 1 111 ? -25.128 -19.727 17.635 1.00 94.50 111 SER A C 1
ATOM 852 O O . SER A 1 111 ? -26.007 -18.904 17.870 1.00 94.50 111 SER A O 1
ATOM 854 N N . GLU A 1 112 ? -24.222 -20.090 18.545 1.00 96.19 112 GLU A N 1
ATOM 855 C CA . GLU A 1 112 ? -24.153 -19.507 19.890 1.00 96.19 112 GLU A CA 1
ATOM 856 C C . GLU A 1 112 ? -23.575 -18.091 19.843 1.00 96.19 112 GLU A C 1
ATOM 858 O O . GLU A 1 112 ? -24.123 -17.193 20.479 1.00 96.19 112 GLU A O 1
ATOM 863 N N . ASN A 1 113 ? -22.536 -17.867 19.027 1.00 96.94 113 ASN A N 1
ATOM 864 C CA . ASN A 1 113 ? -21.995 -16.527 18.784 1.00 96.94 113 ASN A CA 1
ATOM 865 C C . ASN A 1 113 ? -23.092 -15.596 18.233 1.00 96.94 113 ASN A C 1
ATOM 867 O O . ASN A 1 113 ? -23.359 -14.545 18.808 1.00 96.94 113 ASN A O 1
ATOM 871 N N . ILE A 1 114 ? -23.822 -16.032 17.198 1.00 97.75 114 ILE A N 1
ATOM 872 C CA . ILE A 1 114 ? -24.948 -15.272 16.633 1.00 97.75 114 ILE A CA 1
ATOM 873 C C . ILE A 1 114 ? -26.006 -14.961 17.695 1.00 97.75 114 ILE A C 1
ATOM 875 O O . ILE A 1 114 ? -26.448 -13.816 17.779 1.00 97.75 114 ILE A O 1
ATOM 879 N N . ALA A 1 115 ? -26.418 -15.949 18.497 1.00 98.44 115 ALA A N 1
ATOM 880 C CA . ALA A 1 115 ? -27.448 -15.755 19.516 1.00 98.44 115 ALA A CA 1
ATOM 881 C C . ALA A 1 115 ? -27.030 -14.702 20.558 1.00 98.44 115 ALA A C 1
ATOM 883 O O . ALA A 1 115 ? -27.782 -13.756 20.806 1.00 98.44 115 ALA A O 1
ATOM 884 N N . ASN A 1 116 ? -25.814 -14.819 21.096 1.00 98.56 116 ASN A N 1
ATOM 885 C CA . ASN A 1 116 ? -25.300 -13.913 22.124 1.00 98.56 116 ASN A CA 1
ATOM 886 C C . ASN A 1 116 ? -25.048 -12.501 21.572 1.00 98.56 116 ASN A C 1
ATOM 888 O O . ASN A 1 116 ? -25.470 -11.513 22.176 1.00 98.56 116 ASN A O 1
ATOM 892 N N . THR A 1 117 ? -24.419 -12.382 20.396 1.00 98.62 117 THR A N 1
ATOM 893 C CA . THR A 1 117 ? -24.211 -11.081 19.742 1.00 98.62 117 THR A CA 1
ATOM 894 C C . THR A 1 117 ? -25.544 -10.410 19.435 1.00 98.62 117 THR A C 1
ATOM 896 O O . THR A 1 117 ? -25.699 -9.217 19.693 1.00 98.62 117 THR A O 1
ATOM 899 N N . LYS A 1 118 ? -26.528 -11.159 18.921 1.00 98.44 118 LYS A N 1
ATOM 900 C CA . LYS A 1 118 ? -27.857 -10.622 18.619 1.00 98.44 118 LYS A CA 1
ATOM 901 C C . LYS A 1 118 ? -28.561 -10.102 19.871 1.00 98.44 118 LYS A C 1
ATOM 903 O O . LYS A 1 118 ? -29.154 -9.027 19.826 1.00 98.44 118 LYS A O 1
ATOM 908 N N . GLU A 1 119 ? -28.476 -10.829 20.982 1.00 98.62 119 GLU A N 1
ATOM 909 C CA . GLU A 1 119 ? -29.039 -10.385 22.258 1.00 98.62 119 GLU A CA 1
ATOM 910 C C . GLU A 1 119 ? -28.440 -9.043 22.708 1.00 98.62 119 GLU A C 1
ATOM 912 O O . GLU A 1 119 ? -29.168 -8.142 23.138 1.00 98.62 119 GLU A O 1
ATOM 917 N N . ILE A 1 120 ? -27.124 -8.878 22.556 1.00 98.69 120 ILE A N 1
ATOM 918 C CA . ILE A 1 120 ? -26.421 -7.632 22.882 1.00 98.69 120 ILE A CA 1
ATOM 919 C C . ILE A 1 120 ? -26.811 -6.509 21.917 1.00 98.69 120 ILE A C 1
ATOM 921 O O . ILE A 1 120 ? -27.074 -5.401 22.377 1.00 98.69 120 ILE A O 1
ATOM 925 N N . VAL A 1 121 ? -26.912 -6.777 20.609 1.00 98.69 121 VAL A N 1
ATOM 926 C CA . VAL A 1 121 ? -27.378 -5.800 19.606 1.00 98.69 121 VAL A CA 1
ATOM 927 C C . VAL A 1 121 ? -28.791 -5.311 19.930 1.00 98.69 121 VAL A C 1
ATOM 929 O O . VAL A 1 121 ? -29.024 -4.103 19.996 1.00 98.69 121 VAL A O 1
ATOM 932 N N . ASP A 1 122 ? -29.725 -6.227 20.194 1.00 98.50 122 ASP A N 1
ATOM 933 C CA . ASP A 1 122 ? -31.117 -5.892 20.517 1.00 98.50 122 ASP A CA 1
ATOM 934 C C . ASP A 1 122 ? -31.218 -5.095 21.839 1.00 98.50 122 ASP A C 1
ATOM 936 O O . ASP A 1 122 ? -32.107 -4.252 22.009 1.00 98.50 122 ASP A O 1
ATOM 940 N N . TYR A 1 123 ? -30.301 -5.329 22.787 1.00 98.69 123 TYR A N 1
ATOM 941 C CA . TYR A 1 123 ? -30.193 -4.534 24.011 1.00 98.69 123 TYR A CA 1
ATOM 942 C C . TYR A 1 123 ? -29.610 -3.138 23.745 1.00 98.69 123 TYR A C 1
ATOM 944 O O . TYR A 1 123 ? -30.223 -2.138 24.121 1.00 98.69 123 TYR A O 1
ATOM 952 N N . ALA A 1 124 ? -28.470 -3.064 23.054 1.00 98.56 124 ALA A N 1
ATOM 953 C CA . ALA A 1 124 ? -27.715 -1.843 22.768 1.00 98.56 124 ALA A CA 1
ATOM 954 C C . ALA A 1 124 ? -28.511 -0.815 21.948 1.00 98.56 124 ALA A C 1
ATOM 956 O O . ALA A 1 124 ? -28.413 0.390 22.195 1.00 98.56 124 ALA A O 1
ATOM 957 N N . GLN A 1 125 ? -29.377 -1.279 21.038 1.00 97.06 125 GLN A N 1
ATOM 958 C CA . GLN A 1 125 ? -30.264 -0.418 20.245 1.00 97.06 125 GLN A CA 1
ATOM 959 C C . GLN A 1 125 ? -31.161 0.486 21.099 1.00 97.06 125 GLN A C 1
ATOM 961 O O . GLN A 1 125 ? -31.471 1.604 20.690 1.00 97.06 125 GLN A O 1
ATOM 966 N N . LYS A 1 126 ? -31.555 0.045 22.301 1.00 97.50 126 LYS A N 1
ATOM 967 C CA . LYS A 1 126 ? -32.398 0.832 23.220 1.00 97.50 126 LYS A CA 1
ATOM 968 C C . LYS A 1 126 ? -31.678 2.069 23.771 1.00 97.50 126 LYS A C 1
ATOM 970 O O . LYS A 1 126 ? -32.339 2.975 24.271 1.00 97.50 126 LYS A O 1
ATOM 975 N N . PHE A 1 127 ? -30.350 2.098 23.666 1.00 97.81 127 PHE A N 1
ATOM 976 C CA . PHE A 1 127 ? -29.469 3.118 24.233 1.00 97.81 127 PHE A CA 1
ATOM 977 C C . PHE A 1 127 ? -28.660 3.880 23.168 1.00 97.81 127 PHE A C 1
ATOM 979 O O . PHE A 1 127 ? -27.809 4.686 23.531 1.00 97.81 127 PHE A O 1
ATOM 986 N N . ASP A 1 128 ? -28.913 3.645 21.872 1.00 97.38 128 ASP A N 1
ATOM 987 C CA . ASP A 1 128 ? -28.112 4.182 20.752 1.00 97.38 128 ASP A CA 1
ATOM 988 C C . ASP A 1 128 ? -26.611 3.827 20.861 1.00 97.38 128 ASP A C 1
ATOM 990 O O . ASP A 1 128 ? -25.721 4.630 20.565 1.00 97.38 128 ASP A O 1
ATOM 994 N N . VAL A 1 129 ? -26.324 2.600 21.306 1.00 98.75 129 VAL A N 1
ATOM 995 C CA . VAL A 1 129 ? -24.965 2.060 21.449 1.00 98.75 129 VAL A CA 1
ATOM 996 C C . VAL A 1 129 ? -24.635 1.153 20.270 1.00 98.75 129 VAL A C 1
ATOM 998 O O . VAL A 1 129 ? -25.428 0.286 19.912 1.00 98.75 129 VAL A O 1
ATOM 1001 N N . THR A 1 130 ? -23.453 1.337 19.675 1.00 98.81 130 THR A N 1
ATOM 1002 C CA . THR A 1 130 ? -23.000 0.502 18.551 1.00 98.81 130 THR A CA 1
ATOM 1003 C C . THR A 1 130 ? -22.311 -0.770 19.019 1.00 98.81 130 THR A C 1
ATOM 1005 O O . THR A 1 130 ? -21.463 -0.714 19.917 1.00 98.81 130 THR A O 1
ATOM 1008 N N . VAL A 1 131 ? -22.595 -1.888 18.354 1.00 98.81 131 VAL A N 1
ATOM 1009 C CA . VAL A 1 131 ? -22.012 -3.194 18.689 1.00 98.81 131 VAL A CA 1
ATOM 1010 C C . VAL A 1 131 ? -21.028 -3.652 17.620 1.00 98.81 131 VAL A C 1
ATOM 1012 O O . VAL A 1 131 ? -21.341 -3.660 16.431 1.00 98.81 131 VAL A O 1
ATOM 1015 N N . GLU A 1 132 ? -19.844 -4.057 18.058 1.00 98.69 132 GLU A N 1
ATOM 1016 C CA . GLU A 1 132 ? -18.853 -4.765 17.251 1.00 98.69 132 GLU A CA 1
ATOM 1017 C C . GLU A 1 132 ? -18.952 -6.274 17.509 1.00 98.69 132 GLU A C 1
ATOM 1019 O O . GLU A 1 132 ? -19.102 -6.705 18.655 1.00 98.69 132 GLU A O 1
ATOM 1024 N N . GLY A 1 133 ? -18.892 -7.075 16.446 1.00 96.56 133 GLY A N 1
ATOM 1025 C CA . GLY A 1 133 ? -18.843 -8.536 16.538 1.00 96.56 133 GLY A CA 1
ATOM 1026 C C . GLY A 1 133 ? -17.608 -9.107 15.851 1.00 96.56 133 GLY A C 1
ATOM 1027 O O . GLY A 1 133 ? -17.087 -8.509 14.908 1.00 96.56 133 GLY A O 1
ATOM 1028 N N . GLU A 1 134 ? -17.179 -10.284 16.296 1.00 93.69 134 GLU A N 1
ATOM 1029 C CA . GLU A 1 134 ? -16.013 -10.991 15.764 1.00 93.69 134 GLU A CA 1
ATOM 1030 C C . GLU A 1 134 ? -16.368 -12.409 15.311 1.00 93.69 134 GLU A C 1
ATOM 1032 O O . GLU A 1 134 ? -17.191 -13.098 15.930 1.00 93.69 134 GLU A O 1
ATOM 1037 N N . LEU A 1 135 ? -15.732 -12.850 14.223 1.00 89.62 135 LEU A N 1
ATOM 1038 C CA . LEU A 1 135 ? -15.847 -14.217 13.730 1.00 89.62 135 LEU A CA 1
ATOM 1039 C C . LEU A 1 135 ? -14.495 -14.786 13.279 1.00 89.62 135 LEU A C 1
ATOM 1041 O O . LEU A 1 135 ? -13.788 -14.185 12.470 1.00 89.62 135 LEU A O 1
ATOM 1045 N N . GLY A 1 136 ? -14.224 -16.018 13.722 1.00 76.88 136 GLY A N 1
ATOM 1046 C CA . GLY A 1 136 ? -12.973 -16.743 13.494 1.00 76.88 136 GLY A CA 1
ATOM 1047 C C . GLY A 1 136 ? -11.960 -16.492 14.614 1.00 76.88 136 GLY A C 1
ATOM 1048 O O . GLY A 1 136 ? -12.028 -15.475 15.287 1.00 76.88 136 GLY A O 1
ATOM 1049 N N . ALA A 1 137 ? -11.046 -17.434 14.847 1.00 61.78 137 ALA A N 1
ATOM 1050 C CA . ALA A 1 137 ? -10.078 -17.320 15.935 1.00 61.78 137 ALA A CA 1
ATOM 1051 C C . ALA A 1 137 ? -8.805 -16.597 15.471 1.00 61.78 137 ALA A C 1
ATOM 1053 O O . ALA A 1 137 ? -8.095 -17.094 14.597 1.00 61.78 137 ALA A O 1
ATOM 1054 N N . ILE A 1 138 ? -8.485 -15.461 16.092 1.00 56.47 138 ILE A N 1
ATOM 1055 C CA . ILE A 1 138 ? -7.208 -14.761 15.902 1.00 56.47 138 ILE A CA 1
ATOM 1056 C C . ILE A 1 138 ? -6.100 -15.505 16.674 1.00 56.47 138 ILE A C 1
ATOM 1058 O O . ILE A 1 138 ? -6.266 -15.862 17.843 1.00 56.47 138 ILE A O 1
ATOM 1062 N N . VAL A 1 139 ? -4.963 -15.776 16.025 1.00 51.94 139 VAL A N 1
ATOM 1063 C CA . VAL A 1 139 ? -3.834 -16.527 16.615 1.00 51.94 139 VAL A CA 1
ATOM 1064 C C . VAL A 1 139 ? -3.018 -15.616 17.546 1.00 51.94 139 VAL A C 1
ATOM 1066 O O . VAL A 1 139 ? -2.740 -14.480 17.183 1.00 51.94 139 VAL A O 1
ATOM 1069 N N . GLY A 1 140 ? -2.583 -16.085 18.726 1.00 51.84 140 GLY A N 1
ATOM 1070 C CA . GLY A 1 140 ? -1.663 -15.327 19.598 1.00 51.84 140 GLY A CA 1
ATOM 1071 C C . GLY A 1 140 ? -2.056 -15.214 21.078 1.00 51.84 140 GLY A C 1
ATOM 1072 O O . GLY A 1 140 ? -2.822 -16.038 21.584 1.00 51.84 140 GLY A O 1
ATOM 1073 N N . VAL A 1 141 ? -1.466 -14.231 21.781 1.00 43.56 141 VAL A N 1
ATOM 1074 C CA . VAL A 1 141 ? -1.691 -13.941 23.215 1.00 43.56 141 VAL A CA 1
ATOM 1075 C C . VAL A 1 141 ? -2.352 -12.581 23.390 1.00 43.56 141 VAL A C 1
ATOM 1077 O O . VAL A 1 141 ? -1.766 -11.554 23.043 1.00 43.56 141 VAL A O 1
ATOM 1080 N N . GLU A 1 142 ? -3.513 -12.567 24.039 1.00 50.19 142 GLU A N 1
ATOM 1081 C CA . GLU A 1 142 ? -4.155 -11.343 24.517 1.00 50.19 142 GLU A CA 1
ATOM 1082 C C . GLU A 1 142 ? -4.711 -11.546 25.929 1.00 50.19 142 GLU A C 1
ATOM 1084 O O . GLU A 1 142 ? -5.328 -12.573 26.207 1.00 50.19 142 GLU A O 1
ATOM 1089 N N . ASP A 1 143 ? -4.430 -10.599 26.835 1.00 47.06 143 ASP A N 1
ATOM 1090 C CA . ASP A 1 143 ? -4.857 -10.613 28.245 1.00 47.06 143 ASP A CA 1
ATOM 1091 C C . ASP A 1 143 ? -4.760 -12.012 28.918 1.00 47.06 143 ASP A C 1
ATOM 1093 O O . ASP A 1 143 ? -5.674 -12.460 29.606 1.00 47.06 143 ASP A O 1
ATOM 1097 N N . ASP A 1 144 ? -3.608 -12.680 28.740 1.00 36.66 144 ASP A N 1
ATOM 1098 C CA . ASP A 1 144 ? -3.232 -13.990 29.312 1.00 36.66 144 ASP A CA 1
ATOM 1099 C C . ASP A 1 144 ? -3.909 -15.237 28.682 1.00 36.66 144 ASP A C 1
ATOM 1101 O O . ASP A 1 144 ? -3.776 -16.349 29.202 1.00 36.66 144 ASP A O 1
ATOM 1105 N N . VAL A 1 145 ? -4.582 -15.102 27.529 1.00 41.38 145 VAL A N 1
ATOM 1106 C CA . VAL A 1 145 ? -5.202 -16.221 26.791 1.00 41.38 145 VAL A CA 1
ATOM 1107 C C . VAL A 1 145 ? -4.398 -16.570 25.533 1.00 41.38 145 VAL A C 1
ATOM 1109 O O . VAL A 1 145 ? -4.192 -15.717 24.679 1.00 41.38 145 VAL A O 1
ATOM 1112 N N . TYR A 1 146 ? -3.970 -17.833 25.400 1.00 42.03 146 TYR A N 1
ATOM 1113 C CA . TYR A 1 146 ? -3.186 -18.340 24.261 1.00 42.03 146 TYR A CA 1
ATOM 1114 C C . TYR A 1 146 ? -4.061 -19.111 23.262 1.00 42.03 146 TYR A C 1
ATOM 1116 O O . TYR A 1 146 ? -4.728 -20.078 23.644 1.00 42.03 146 TYR A O 1
ATOM 1124 N N . VAL A 1 147 ? -4.025 -18.730 21.983 1.00 46.62 147 VAL A N 1
ATOM 1125 C CA . VAL A 1 147 ? -4.676 -19.462 20.881 1.00 46.62 147 VAL A CA 1
ATOM 1126 C C . VAL A 1 147 ? -3.605 -20.153 20.029 1.00 46.62 147 VAL A C 1
ATOM 1128 O O . VAL A 1 147 ? -2.749 -19.488 19.450 1.00 46.62 147 VAL A O 1
ATOM 1131 N N . LYS A 1 148 ? -3.641 -21.495 19.969 1.00 39.66 148 LYS A N 1
ATOM 1132 C CA . LYS A 1 148 ? -2.771 -22.309 19.097 1.00 39.66 148 LYS A CA 1
ATOM 1133 C C . LYS A 1 148 ? -3.297 -22.341 17.666 1.00 39.66 148 LYS A C 1
ATOM 1135 O O . LYS A 1 148 ? -4.504 -22.355 17.451 1.00 39.66 148 LYS A O 1
ATOM 1140 N N . GLU A 1 149 ? -2.372 -22.451 16.719 1.00 38.41 149 GLU A N 1
ATOM 1141 C CA . GLU A 1 149 ? -2.667 -22.721 15.313 1.00 38.41 149 GLU A CA 1
ATOM 1142 C C . GLU A 1 149 ? -3.437 -24.051 15.167 1.00 38.41 149 GLU A C 1
ATOM 1144 O O . GLU A 1 149 ? -3.068 -25.069 15.760 1.00 38.41 149 GLU A O 1
ATOM 1149 N N . GLY A 1 150 ? -4.527 -24.038 14.399 1.00 40.84 150 GLY A N 1
ATOM 1150 C CA . GLY A 1 150 ? -5.358 -25.205 14.103 1.00 40.84 150 GLY A CA 1
ATOM 1151 C C . GLY A 1 150 ? -6.173 -24.999 12.824 1.00 40.84 150 GLY A C 1
ATOM 1152 O O . GLY A 1 150 ? -6.279 -23.876 12.327 1.00 40.84 150 GLY A O 1
ATOM 1153 N N . GLU A 1 151 ? -6.747 -26.080 12.284 1.00 34.00 151 GLU A N 1
ATOM 1154 C CA . GLU A 1 151 ? -7.646 -26.071 11.116 1.00 34.00 151 GLU A CA 1
ATOM 1155 C C . GLU A 1 151 ? -8.923 -25.250 11.415 1.00 34.00 151 GLU A C 1
ATOM 1157 O O . GLU A 1 151 ? -9.961 -25.786 11.792 1.00 34.00 151 GLU A O 1
ATOM 1162 N N . GLY A 1 152 ? -8.830 -23.921 11.313 1.00 41.78 152 GLY A N 1
ATOM 1163 C CA . GLY A 1 152 ? -9.905 -22.984 11.673 1.00 41.78 152 GLY A CA 1
ATOM 1164 C C . GLY A 1 152 ? -9.493 -21.509 11.812 1.00 41.78 152 GLY A C 1
ATOM 1165 O O . GLY A 1 152 ? -10.306 -20.707 12.259 1.00 41.78 152 GLY A O 1
ATOM 1166 N N . ALA A 1 153 ? -8.258 -21.138 11.449 1.00 54.44 153 ALA A N 1
ATOM 1167 C CA . ALA A 1 153 ? -7.703 -19.799 11.688 1.00 54.44 153 ALA A CA 1
ATOM 1168 C C . ALA A 1 153 ? -8.303 -18.667 10.823 1.00 54.44 153 ALA A C 1
ATOM 1170 O O . ALA A 1 153 ? -8.174 -17.500 11.179 1.00 54.44 153 ALA A O 1
ATOM 1171 N N . HIS A 1 154 ? -8.950 -18.972 9.690 1.00 64.50 154 HIS A N 1
ATOM 1172 C CA . HIS A 1 154 ? -9.584 -17.966 8.824 1.00 64.50 154 HIS A CA 1
ATOM 1173 C C . HIS A 1 154 ? -11.110 -18.077 8.873 1.00 64.50 154 HIS A C 1
ATOM 1175 O O . HIS A 1 154 ? -11.666 -19.180 8.836 1.00 64.50 154 HIS A O 1
ATOM 1181 N N . ALA A 1 155 ? -11.792 -16.932 8.891 1.00 70.94 155 ALA A N 1
ATOM 1182 C CA . ALA A 1 155 ? -13.242 -16.877 8.780 1.00 70.94 155 ALA A CA 1
ATOM 1183 C C . ALA A 1 155 ? -13.698 -17.357 7.389 1.00 70.94 155 ALA A C 1
ATOM 1185 O O . ALA A 1 155 ? -13.135 -16.979 6.360 1.00 70.94 155 ALA A O 1
ATOM 1186 N N . ARG A 1 156 ? -14.745 -18.188 7.328 1.00 83.19 156 ARG A N 1
ATOM 1187 C CA . ARG A 1 156 ? -15.344 -18.591 6.047 1.00 83.19 156 ARG A CA 1
ATOM 1188 C C . ARG A 1 156 ? -16.295 -17.501 5.571 1.00 83.19 156 ARG A C 1
ATOM 1190 O O . ARG A 1 156 ? -17.141 -17.045 6.332 1.00 83.19 156 ARG A O 1
ATOM 1197 N N . LEU A 1 157 ? -16.216 -17.139 4.289 1.00 86.94 157 LEU A N 1
ATOM 1198 C CA . LEU A 1 157 ? -17.055 -16.087 3.701 1.00 86.94 157 LEU A CA 1
ATOM 1199 C C . LEU A 1 157 ? -18.560 -16.306 3.940 1.00 86.94 157 LEU A C 1
ATOM 1201 O O . LEU A 1 157 ? -19.274 -15.353 4.239 1.00 86.94 157 LEU A O 1
ATOM 1205 N N . GLU A 1 158 ? -19.045 -17.541 3.808 1.00 88.50 158 GLU A N 1
ATOM 1206 C CA . GLU A 1 158 ? -20.464 -17.852 4.022 1.00 88.50 158 GLU A CA 1
ATOM 1207 C C . GLU A 1 158 ? -20.873 -17.6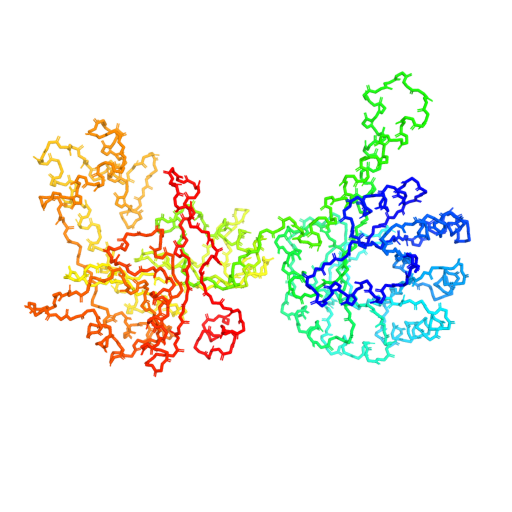95 5.492 1.00 88.50 158 GLU A C 1
ATOM 1209 O O . GLU A 1 158 ? -21.924 -17.119 5.769 1.00 88.50 158 GLU A O 1
ATOM 1214 N N . ASP A 1 159 ? -20.009 -18.082 6.434 1.00 90.88 159 ASP A N 1
ATOM 1215 C CA . ASP A 1 159 ? -20.258 -17.885 7.865 1.00 90.88 159 ASP A CA 1
ATOM 1216 C C . ASP A 1 159 ? -20.276 -16.385 8.209 1.00 90.88 159 ASP A C 1
ATOM 1218 O O . ASP A 1 159 ? -21.156 -15.939 8.945 1.00 90.88 159 ASP A O 1
ATOM 1222 N N . CYS A 1 160 ? -19.382 -15.582 7.611 1.00 92.81 160 CYS A N 1
ATOM 1223 C CA . CYS A 1 160 ? -19.395 -14.120 7.748 1.00 92.81 160 CYS A CA 1
ATOM 1224 C C . CYS A 1 160 ? -20.722 -13.516 7.271 1.00 92.81 160 CYS A C 1
ATOM 1226 O O . CYS A 1 160 ? -21.298 -12.672 7.957 1.00 92.81 160 CYS A O 1
ATOM 1228 N N . LYS A 1 161 ? -21.230 -13.944 6.105 1.00 93.19 161 LYS A N 1
ATOM 1229 C CA . LYS A 1 161 ? -22.510 -13.455 5.564 1.00 93.19 161 LYS A CA 1
ATOM 1230 C C . LYS A 1 161 ? -23.674 -13.785 6.493 1.00 93.19 161 LYS A C 1
ATOM 1232 O O . LYS A 1 161 ? -24.482 -12.901 6.780 1.00 93.19 161 LYS A O 1
ATOM 1237 N N . VAL A 1 162 ? -23.743 -15.030 6.976 1.00 94.81 162 VAL A N 1
ATOM 1238 C CA . VAL A 1 162 ? -24.783 -15.466 7.921 1.00 94.81 162 VAL A CA 1
ATOM 1239 C C . VAL A 1 162 ? -24.692 -14.644 9.205 1.00 94.81 162 VAL A C 1
ATOM 1241 O O . VAL A 1 162 ? -25.677 -14.011 9.584 1.00 94.81 162 VAL A O 1
ATOM 1244 N N . PHE A 1 163 ? -23.503 -14.557 9.808 1.00 96.62 163 PHE A N 1
ATOM 1245 C CA . PHE A 1 163 ? -23.268 -13.791 11.032 1.00 96.62 163 PHE A CA 1
ATOM 1246 C C . PHE A 1 163 ? -23.724 -12.334 10.899 1.00 96.62 163 PHE A C 1
ATOM 1248 O O . PHE A 1 163 ? -24.512 -11.857 11.715 1.00 96.62 163 PHE A O 1
ATOM 1255 N N . LEU A 1 164 ? -23.295 -11.636 9.844 1.00 97.25 164 LEU A N 1
ATOM 1256 C CA . LEU A 1 164 ? -23.651 -10.236 9.598 1.00 97.25 164 LEU A CA 1
ATOM 1257 C C . LEU A 1 164 ? -25.159 -10.041 9.393 1.00 97.25 164 LEU A C 1
ATOM 1259 O O . LEU A 1 164 ? -25.730 -9.072 9.897 1.00 97.25 164 LEU A O 1
ATOM 1263 N N . SER A 1 165 ? -25.809 -10.955 8.666 1.00 96.88 165 SER A N 1
ATOM 1264 C CA . SER A 1 165 ? -27.243 -10.863 8.371 1.00 96.88 165 SER A CA 1
ATOM 1265 C C . SER A 1 165 ? -28.130 -11.074 9.604 1.00 96.88 165 SER A C 1
ATOM 1267 O O . SER A 1 165 ? -29.114 -10.349 9.781 1.00 96.88 165 SER A O 1
ATOM 1269 N N . GLU A 1 166 ? -27.753 -12.017 10.471 1.00 97.62 166 GLU A N 1
ATOM 1270 C CA . GLU A 1 166 ? -28.524 -12.401 11.656 1.00 97.62 166 GLU A CA 1
ATOM 1271 C C . GLU A 1 166 ? -28.282 -11.445 12.832 1.00 97.62 166 GLU A C 1
ATOM 1273 O O . GLU A 1 166 ? -29.224 -11.046 13.522 1.00 97.62 166 GLU A O 1
ATOM 1278 N N . THR A 1 167 ? -27.026 -11.036 13.047 1.00 98.06 167 THR A N 1
ATOM 1279 C CA . THR A 1 167 ? -26.649 -10.194 14.196 1.00 98.06 167 THR A CA 1
ATOM 1280 C C . THR A 1 167 ? -26.872 -8.709 13.949 1.00 98.06 167 THR A C 1
ATOM 1282 O O . THR A 1 167 ? -27.248 -7.999 14.876 1.00 98.06 167 THR A O 1
ATOM 1285 N N . LYS A 1 168 ? -26.675 -8.230 12.710 1.00 98.00 168 LYS A N 1
ATOM 1286 C CA . LYS A 1 168 ? -26.752 -6.806 12.335 1.00 98.00 168 LYS A CA 1
ATOM 1287 C C . LYS A 1 168 ? -25.836 -5.894 13.164 1.00 98.00 168 LYS A C 1
ATOM 1289 O O . LYS A 1 168 ? -26.216 -4.768 13.481 1.00 98.00 168 LYS A O 1
ATOM 1294 N N . VAL A 1 169 ? -24.642 -6.379 13.502 1.00 98.44 169 VAL A N 1
ATOM 1295 C CA . VAL A 1 169 ? -23.597 -5.580 14.162 1.00 98.44 169 VAL A CA 1
ATOM 1296 C C . VAL A 1 169 ? -23.222 -4.328 13.358 1.00 98.44 169 VAL A C 1
ATOM 1298 O O . VAL A 1 169 ? -23.266 -4.315 12.125 1.00 98.44 169 VAL A O 1
ATOM 1301 N N . ASP A 1 170 ? -22.815 -3.273 14.062 1.00 98.50 170 ASP A N 1
ATOM 1302 C CA . ASP A 1 170 ? -22.439 -1.974 13.491 1.00 98.50 170 ASP A CA 1
ATOM 1303 C C . ASP A 1 170 ? -20.987 -1.924 12.997 1.00 98.50 170 ASP A C 1
ATOM 1305 O O . ASP A 1 170 ? -20.633 -1.032 12.223 1.00 98.50 170 ASP A O 1
ATOM 1309 N N . ALA A 1 171 ? -20.153 -2.863 13.442 1.00 98.19 171 ALA A N 1
ATOM 1310 C CA . ALA A 1 171 ? -18.781 -3.072 12.994 1.00 98.19 171 ALA A CA 1
ATOM 1311 C C . ALA A 1 171 ? -18.429 -4.566 13.084 1.00 98.19 171 ALA A C 1
ATOM 1313 O O . ALA A 1 171 ? -18.982 -5.283 13.922 1.00 98.19 171 ALA A O 1
ATOM 1314 N N . PHE A 1 172 ? -17.531 -5.042 12.221 1.00 97.12 172 PHE A N 1
ATOM 1315 C CA . PHE A 1 172 ? -17.219 -6.469 12.129 1.00 97.12 172 PHE A CA 1
ATOM 1316 C C . PHE A 1 172 ? -15.720 -6.747 12.026 1.00 97.12 172 PHE A C 1
ATOM 1318 O O . PHE A 1 172 ? -15.042 -6.189 11.162 1.00 97.12 172 PHE A O 1
ATOM 1325 N N . ALA A 1 173 ? -15.224 -7.642 12.876 1.00 94.06 173 ALA A N 1
ATOM 1326 C CA . ALA A 1 173 ? -13.851 -8.128 12.880 1.00 94.06 173 ALA A CA 1
ATOM 1327 C C . ALA A 1 173 ? -13.789 -9.573 12.340 1.00 94.06 173 ALA A C 1
ATOM 1329 O O . ALA A 1 173 ? -14.131 -10.518 13.052 1.00 94.06 173 ALA A O 1
ATOM 1330 N N . PRO A 1 174 ? -13.403 -9.780 11.069 1.00 90.88 174 PRO A N 1
ATOM 1331 C CA . PRO A 1 174 ? -13.146 -11.116 10.543 1.00 90.88 174 PRO A CA 1
ATOM 1332 C C . PRO A 1 174 ? -11.706 -11.564 10.825 1.00 90.88 174 PRO A C 1
ATOM 1334 O O . PRO A 1 174 ? -10.757 -10.821 10.562 1.00 90.88 174 PRO A O 1
ATOM 1337 N N . ALA A 1 175 ? -11.519 -12.817 11.241 1.00 83.25 175 ALA A N 1
ATOM 1338 C CA . ALA A 1 175 ? -10.193 -13.430 11.273 1.00 83.25 175 ALA A CA 1
ATOM 1339 C C . ALA A 1 175 ? -9.679 -13.671 9.840 1.00 83.25 175 ALA A C 1
ATOM 1341 O O . ALA A 1 175 ? -10.171 -14.545 9.121 1.00 83.25 175 ALA A O 1
ATOM 1342 N N . ILE A 1 176 ? -8.687 -12.880 9.425 1.00 80.25 176 ILE A N 1
ATOM 1343 C CA . ILE A 1 176 ? -8.065 -12.908 8.083 1.00 80.25 176 ILE A CA 1
ATOM 1344 C C . ILE A 1 176 ? -6.580 -13.306 8.115 1.00 80.25 176 ILE A C 1
ATOM 1346 O O . ILE A 1 176 ? -5.843 -13.006 7.177 1.00 80.25 176 ILE A O 1
ATOM 1350 N N . GLY A 1 177 ? -6.130 -13.915 9.215 1.00 68.44 177 GLY A N 1
ATOM 1351 C CA . GLY A 1 177 ? -4.721 -14.258 9.440 1.00 68.44 177 GLY A CA 1
ATOM 1352 C C . GLY A 1 177 ? -3.910 -13.198 10.200 1.00 68.44 177 GLY A C 1
ATOM 1353 O O . GLY A 1 177 ? -2.684 -13.270 10.208 1.00 68.44 177 GLY A O 1
ATOM 1354 N N . THR A 1 178 ? -4.557 -12.208 10.834 1.00 61.62 178 THR A N 1
ATOM 1355 C CA . THR A 1 178 ? -3.900 -11.327 11.822 1.00 61.62 178 THR A CA 1
ATOM 1356 C C . THR A 1 178 ? -3.564 -12.103 13.104 1.00 61.62 178 THR A C 1
ATOM 1358 O O . THR A 1 178 ? -4.122 -13.174 13.353 1.00 61.62 178 THR A O 1
ATOM 1361 N N . ALA A 1 179 ? -2.640 -11.579 13.919 1.00 54.44 179 ALA A N 1
ATOM 1362 C CA . ALA A 1 179 ? -2.230 -12.197 15.181 1.00 54.44 179 ALA A CA 1
ATOM 1363 C C . ALA A 1 179 ? -2.232 -11.198 16.355 1.00 54.44 179 ALA A C 1
ATOM 1365 O O . ALA A 1 179 ? -1.977 -10.005 16.175 1.00 54.44 179 ALA A O 1
ATOM 1366 N N . HIS A 1 180 ? -2.507 -11.681 17.572 1.00 55.41 180 HIS A N 1
ATOM 1367 C CA . HIS A 1 180 ? -2.470 -10.899 18.818 1.00 55.41 180 HIS A CA 1
ATOM 1368 C C . HIS A 1 180 ? -1.154 -11.097 19.585 1.00 55.41 180 HIS A C 1
ATOM 1370 O O . HIS A 1 180 ? -0.691 -12.217 19.796 1.00 55.41 180 HIS A O 1
ATOM 1376 N N . GLY A 1 181 ? -0.557 -9.993 20.047 1.00 49.53 181 GLY A N 1
ATOM 1377 C CA . GLY A 1 181 ? 0.694 -10.008 20.812 1.00 49.53 181 GLY A CA 1
ATOM 1378 C C . GLY A 1 181 ? 1.956 -10.184 19.956 1.00 49.53 181 GLY A C 1
ATOM 1379 O O . GLY A 1 181 ? 1.927 -10.052 18.736 1.00 49.53 181 GLY A O 1
ATOM 1380 N N . VAL A 1 182 ? 3.099 -10.421 20.608 1.00 43.66 182 VAL A N 1
ATOM 1381 C CA . VAL A 1 182 ? 4.388 -10.624 19.921 1.00 43.66 182 VAL A CA 1
ATOM 1382 C C . VAL A 1 182 ? 4.379 -12.006 19.268 1.00 43.66 182 VAL A C 1
ATOM 1384 O O . VAL A 1 182 ? 4.557 -13.018 19.941 1.00 43.66 182 VAL A O 1
ATOM 1387 N N . TYR A 1 183 ? 4.123 -12.041 17.964 1.00 47.62 183 TYR A N 1
ATOM 1388 C CA . TYR A 1 183 ? 4.178 -13.249 17.147 1.00 47.62 183 TYR A CA 1
ATOM 1389 C C . TYR A 1 183 ? 5.597 -13.439 16.586 1.00 47.62 183 TYR A C 1
ATOM 1391 O O . TYR A 1 183 ? 6.171 -12.499 16.041 1.00 47.62 183 TYR A O 1
ATOM 1399 N N . GLU A 1 184 ? 6.170 -14.640 16.718 1.00 48.88 184 GLU A N 1
ATOM 1400 C CA . GLU A 1 184 ? 7.539 -14.956 16.259 1.00 48.88 184 GLU A CA 1
ATOM 1401 C C . GLU A 1 184 ? 7.599 -15.551 14.829 1.00 48.88 184 GLU A C 1
ATOM 1403 O O . GLU A 1 184 ? 8.651 -16.024 14.405 1.00 48.88 184 GLU A O 1
ATOM 1408 N N . GLY A 1 185 ? 6.500 -15.525 14.060 1.00 56.09 185 GLY A N 1
ATOM 1409 C CA . GLY A 1 185 ? 6.432 -16.038 12.679 1.00 56.09 185 GLY A CA 1
ATOM 1410 C C . GLY A 1 185 ? 6.064 -14.985 11.621 1.00 56.09 185 GLY A C 1
ATOM 1411 O O . GLY A 1 185 ? 5.770 -13.834 11.939 1.00 56.09 185 GLY A O 1
ATOM 1412 N N . GLU A 1 186 ? 6.044 -15.376 10.342 1.00 59.84 186 GLU A N 1
ATOM 1413 C CA . GLU A 1 186 ? 5.524 -14.514 9.268 1.00 59.84 186 GLU A CA 1
ATOM 1414 C C . GLU A 1 186 ? 3.993 -14.421 9.342 1.00 59.84 186 GLU A C 1
ATOM 1416 O O . GLU A 1 186 ? 3.298 -15.438 9.356 1.00 59.84 186 GLU A O 1
ATOM 1421 N N . ILE A 1 187 ? 3.463 -13.196 9.379 1.00 68.62 187 ILE A N 1
ATOM 1422 C CA . ILE A 1 187 ? 2.020 -12.947 9.321 1.00 68.62 187 ILE A CA 1
ATOM 1423 C C . ILE A 1 187 ? 1.560 -13.059 7.867 1.00 68.62 187 ILE A C 1
ATOM 1425 O O . ILE A 1 187 ? 2.038 -12.323 7.001 1.00 68.62 187 ILE A O 1
ATOM 1429 N N . ASN A 1 188 ? 0.607 -13.952 7.607 1.00 72.38 188 ASN A N 1
ATOM 1430 C CA . ASN A 1 188 ? 0.043 -14.168 6.280 1.00 72.38 188 ASN A CA 1
ATOM 1431 C C . ASN A 1 188 ? -1.415 -13.698 6.235 1.00 72.38 188 ASN A C 1
ATOM 1433 O O . ASN A 1 188 ? -2.317 -14.408 6.669 1.00 72.38 188 ASN A O 1
ATOM 1437 N N . ILE A 1 189 ? -1.630 -12.493 5.708 1.00 82.81 189 ILE A N 1
ATOM 1438 C CA . ILE A 1 189 ? -2.958 -11.888 5.587 1.00 82.81 189 ILE A CA 1
ATOM 1439 C C . ILE A 1 189 ? -3.648 -12.347 4.303 1.00 82.81 189 ILE A C 1
ATOM 1441 O O . ILE A 1 189 ? -3.096 -12.226 3.206 1.00 82.81 189 ILE A O 1
ATOM 1445 N N . ASP A 1 190 ? -4.895 -12.801 4.423 1.00 85.69 190 ASP A N 1
ATOM 1446 C CA . ASP A 1 190 ? -5.751 -13.106 3.277 1.00 85.69 190 ASP A CA 1
ATOM 1447 C C . ASP A 1 190 ? -6.473 -11.842 2.772 1.00 85.69 190 ASP A C 1
ATOM 1449 O O . ASP A 1 190 ? -7.627 -11.554 3.102 1.00 85.69 190 ASP A O 1
ATOM 1453 N N . TYR A 1 191 ? -5.754 -11.050 1.971 1.00 87.62 191 TYR A N 1
ATOM 1454 C CA . TYR A 1 191 ? -6.261 -9.810 1.373 1.00 87.62 191 TYR A CA 1
ATOM 1455 C C . TYR A 1 191 ? -7.459 -10.030 0.438 1.00 87.62 191 TYR A C 1
ATOM 1457 O O . TYR A 1 191 ? -8.370 -9.202 0.415 1.00 87.62 191 TYR A O 1
ATOM 1465 N N . ASP A 1 192 ? -7.478 -11.135 -0.315 1.00 85.81 192 ASP A N 1
ATOM 1466 C CA . ASP A 1 192 ? -8.564 -11.452 -1.252 1.00 85.81 192 ASP A CA 1
ATOM 1467 C C . ASP A 1 192 ? -9.857 -11.770 -0.479 1.00 85.81 192 ASP A C 1
ATOM 1469 O O . ASP A 1 192 ? -10.943 -11.279 -0.821 1.00 85.81 192 ASP A O 1
ATOM 1473 N N . LEU A 1 193 ? -9.744 -12.544 0.608 1.00 86.88 193 LEU A N 1
ATOM 1474 C CA . LEU A 1 193 ? -10.849 -12.796 1.530 1.00 86.88 193 LEU A CA 1
ATOM 1475 C C . LEU A 1 193 ? -11.326 -11.498 2.191 1.00 86.88 193 LEU A C 1
ATOM 1477 O O . LEU A 1 193 ? -12.532 -11.248 2.212 1.00 86.88 193 LEU A O 1
ATOM 1481 N N . PHE A 1 194 ? -10.412 -10.650 2.677 1.00 91.25 194 PHE A N 1
ATOM 1482 C CA . PHE A 1 194 ? -10.770 -9.366 3.289 1.00 91.25 194 PHE A CA 1
ATOM 1483 C C . PHE A 1 194 ? -11.516 -8.446 2.311 1.00 91.25 194 PHE A C 1
ATOM 1485 O O . PHE A 1 194 ? -12.566 -7.907 2.664 1.00 91.25 194 PHE A O 1
ATOM 1492 N N . GLU A 1 195 ? -11.035 -8.308 1.068 1.00 90.81 195 GLU A N 1
ATOM 1493 C CA . GLU A 1 195 ? -11.713 -7.527 0.020 1.00 90.81 195 GLU A CA 1
ATOM 1494 C C . GLU A 1 195 ? -13.115 -8.091 -0.260 1.00 90.81 195 GLU A C 1
ATOM 1496 O O . GLU A 1 195 ? -14.091 -7.343 -0.357 1.00 90.81 195 GLU A O 1
ATOM 1501 N N . THR A 1 196 ? -13.241 -9.418 -0.335 1.00 91.06 196 THR A N 1
ATOM 1502 C CA . THR A 1 196 ? -14.521 -10.091 -0.599 1.00 91.06 196 THR A CA 1
ATOM 1503 C C . THR A 1 196 ? -15.521 -9.903 0.547 1.00 91.06 196 THR A C 1
ATOM 1505 O O . THR A 1 196 ? -16.689 -9.577 0.305 1.00 91.06 196 THR A O 1
ATOM 1508 N N . ILE A 1 197 ? -15.076 -10.049 1.800 1.00 92.25 197 ILE A N 1
ATOM 1509 C CA . ILE A 1 197 ? -15.904 -9.783 2.982 1.00 92.25 197 ILE A CA 1
ATOM 1510 C C . ILE A 1 197 ? -16.303 -8.307 2.997 1.00 92.25 197 ILE A C 1
ATOM 1512 O O . ILE A 1 197 ? -17.493 -8.012 3.093 1.00 92.25 197 ILE A O 1
ATOM 1516 N N . ASN A 1 198 ? -15.359 -7.374 2.829 1.00 92.75 198 ASN A N 1
ATOM 1517 C CA . ASN A 1 198 ? -15.668 -5.946 2.887 1.00 92.75 198 ASN A CA 1
ATOM 1518 C C . ASN A 1 198 ? -16.674 -5.534 1.805 1.00 92.75 198 ASN A C 1
ATOM 1520 O O . ASN A 1 198 ? -17.609 -4.798 2.101 1.00 92.75 198 ASN A O 1
ATOM 1524 N N . ASN A 1 199 ? -16.541 -6.036 0.576 1.00 91.19 199 ASN A N 1
ATOM 1525 C CA . ASN A 1 199 ? -17.473 -5.718 -0.511 1.00 91.19 199 ASN A CA 1
ATOM 1526 C C . ASN A 1 199 ? -18.901 -6.227 -0.258 1.00 91.19 199 ASN A C 1
ATOM 1528 O O . ASN A 1 199 ? -19.853 -5.653 -0.782 1.00 91.19 199 ASN A O 1
ATOM 1532 N N . SER A 1 200 ? -19.059 -7.293 0.532 1.00 90.75 200 SER A N 1
ATOM 1533 C CA . SER A 1 200 ? -20.370 -7.861 0.882 1.00 90.75 200 SER A CA 1
ATOM 1534 C C . SER A 1 200 ? -20.906 -7.404 2.245 1.00 90.75 200 SER A C 1
ATOM 1536 O O . SER A 1 200 ? -22.089 -7.587 2.527 1.00 90.75 200 SER A O 1
ATOM 1538 N N . SER A 1 201 ? -20.064 -6.790 3.083 1.00 94.31 201 SER A N 1
ATOM 1539 C CA . SER A 1 201 ? -20.417 -6.421 4.453 1.00 94.31 201 SER A CA 1
ATOM 1540 C C . SER A 1 201 ? -21.303 -5.166 4.518 1.00 94.31 201 SER A C 1
ATOM 1542 O O . SER A 1 201 ? -20.918 -4.113 3.984 1.00 94.31 201 SER A O 1
ATOM 1544 N N . PRO A 1 202 ? -22.442 -5.204 5.243 1.00 94.62 202 PRO A N 1
ATOM 1545 C CA . PRO A 1 202 ? -23.293 -4.034 5.448 1.00 94.62 202 PRO A CA 1
ATOM 1546 C C . PRO A 1 202 ? -22.655 -2.997 6.385 1.00 94.62 202 PRO A C 1
ATOM 1548 O O . PRO A 1 202 ? -23.054 -1.834 6.365 1.00 94.62 202 PRO A O 1
ATOM 1551 N N . CYS A 1 203 ? -21.644 -3.383 7.170 1.00 96.06 203 CYS A N 1
ATOM 1552 C CA . CYS A 1 203 ? -20.975 -2.526 8.146 1.00 96.06 203 CYS A CA 1
ATOM 1553 C C . CYS A 1 203 ? -19.448 -2.456 7.924 1.00 96.06 203 CYS A C 1
ATOM 1555 O O . CYS A 1 203 ? -18.888 -3.285 7.198 1.00 96.06 203 CYS A O 1
ATOM 1557 N N . PRO A 1 204 ? -18.762 -1.432 8.467 1.00 97.19 204 PRO A N 1
ATOM 1558 C CA . PRO A 1 204 ? -17.314 -1.295 8.340 1.00 97.19 204 PRO A CA 1
ATOM 1559 C C . PRO A 1 204 ? -16.538 -2.446 8.988 1.00 97.19 204 PRO A C 1
ATOM 1561 O O . PRO A 1 204 ? -16.933 -2.953 10.039 1.00 97.19 204 PRO A O 1
ATOM 1564 N N . LEU A 1 205 ? -15.415 -2.823 8.369 1.00 96.25 205 LEU A N 1
ATOM 1565 C CA . LEU A 1 205 ? -14.528 -3.848 8.911 1.00 96.25 205 LEU A CA 1
ATOM 1566 C C . LEU A 1 205 ? -13.506 -3.274 9.893 1.00 96.25 205 LEU A C 1
ATOM 1568 O O . LEU A 1 205 ? -13.042 -2.137 9.748 1.00 96.25 205 LEU A O 1
ATOM 1572 N N . VAL A 1 206 ? -13.139 -4.101 10.865 1.00 95.12 206 VAL A N 1
ATOM 1573 C CA . VAL A 1 206 ? -12.205 -3.792 11.944 1.00 95.12 206 VAL A CA 1
ATOM 1574 C C . VAL A 1 206 ? -10.966 -4.674 11.830 1.00 95.12 206 VAL A C 1
ATOM 1576 O O . VAL A 1 206 ? -11.069 -5.865 11.546 1.00 95.12 206 VAL A O 1
ATOM 1579 N N . LEU A 1 207 ? -9.794 -4.080 12.054 1.00 91.19 207 LEU A N 1
ATOM 1580 C CA . LEU A 1 207 ? -8.527 -4.790 12.183 1.00 91.19 207 LEU A CA 1
ATOM 1581 C C . LEU A 1 207 ? -8.161 -4.925 13.654 1.00 91.19 207 LEU A C 1
ATOM 1583 O O . LEU A 1 207 ? -7.787 -3.957 14.325 1.00 91.19 207 LEU A O 1
ATOM 1587 N N . HIS A 1 208 ? -8.241 -6.157 14.127 1.00 85.50 208 HIS A N 1
ATOM 1588 C CA . HIS A 1 208 ? -7.663 -6.588 15.389 1.00 85.50 208 HIS A CA 1
ATOM 1589 C C . HIS A 1 208 ? -6.232 -7.080 15.156 1.00 85.50 208 HIS A C 1
ATOM 1591 O O . HIS A 1 208 ? -5.914 -7.586 14.077 1.00 85.50 208 HIS A O 1
ATOM 1597 N N . GLY A 1 209 ? -5.355 -6.917 16.148 1.00 68.62 209 GLY A N 1
ATOM 1598 C CA . GLY A 1 209 ? -4.017 -7.508 16.078 1.00 68.62 209 GLY A CA 1
ATOM 1599 C C . GLY A 1 209 ? -3.026 -6.825 15.149 1.00 68.62 209 GLY A C 1
ATOM 1600 O O . GLY A 1 209 ? -2.531 -7.428 14.203 1.00 68.62 209 GLY A O 1
ATOM 1601 N N . GLY A 1 210 ? -2.673 -5.574 15.440 1.00 66.56 210 GLY A N 1
ATOM 1602 C CA . GLY A 1 210 ? -1.670 -4.843 14.661 1.00 66.56 210 GLY A CA 1
ATOM 1603 C C . GLY A 1 210 ? -0.210 -5.274 14.874 1.00 66.56 210 GLY A C 1
ATOM 1604 O O . GLY A 1 210 ? 0.683 -4.802 14.172 1.00 66.56 210 GLY A O 1
ATOM 1605 N N . THR A 1 211 ? 0.068 -6.121 15.868 1.00 65.00 211 THR A N 1
ATOM 1606 C CA . THR A 1 211 ? 1.453 -6.442 16.245 1.00 65.00 211 THR A CA 1
ATOM 1607 C C . THR A 1 211 ? 2.076 -7.367 15.201 1.00 65.00 211 THR A C 1
ATOM 1609 O O . THR A 1 211 ? 1.543 -8.432 14.920 1.00 65.00 211 THR A O 1
ATOM 1612 N N . GLY A 1 212 ? 3.203 -6.947 14.621 1.00 65.88 212 GLY A N 1
ATOM 1613 C CA . GLY A 1 212 ? 3.916 -7.675 13.564 1.00 65.88 212 GLY A CA 1
ATOM 1614 C C . GLY A 1 212 ? 3.463 -7.349 12.135 1.00 65.88 212 GLY A C 1
ATOM 1615 O O . GLY A 1 212 ? 4.132 -7.758 11.186 1.00 65.88 212 GLY A O 1
ATOM 1616 N N . LEU A 1 213 ? 2.383 -6.578 11.950 1.00 78.50 213 LEU A N 1
ATOM 1617 C CA . LEU A 1 213 ? 2.020 -6.057 10.632 1.00 78.50 213 LEU A CA 1
ATOM 1618 C C . LEU A 1 213 ? 3.011 -4.971 10.207 1.00 78.50 213 LEU A C 1
ATOM 1620 O O . LEU A 1 213 ? 3.320 -4.056 10.968 1.00 78.50 213 LEU A O 1
ATOM 1624 N N . THR A 1 214 ? 3.495 -5.057 8.968 1.00 79.31 214 THR A N 1
ATOM 1625 C CA . THR A 1 214 ? 4.300 -3.977 8.377 1.00 79.31 214 THR A CA 1
ATOM 1626 C C . THR A 1 214 ? 3.411 -2.822 7.921 1.00 79.31 214 THR A C 1
ATOM 1628 O O . THR A 1 214 ? 2.236 -3.031 7.611 1.00 79.31 214 THR A O 1
ATOM 1631 N N . ASP A 1 215 ? 3.973 -1.619 7.796 1.00 82.94 215 ASP A N 1
ATOM 1632 C CA . ASP A 1 215 ? 3.252 -0.435 7.310 1.00 82.94 215 ASP A CA 1
ATOM 1633 C C . ASP A 1 215 ? 2.472 -0.704 6.015 1.00 82.94 215 ASP A C 1
ATOM 1635 O O . ASP A 1 215 ? 1.297 -0.366 5.887 1.00 82.94 215 ASP A O 1
ATOM 1639 N N . GLY A 1 216 ? 3.118 -1.376 5.059 1.00 79.75 216 GLY A N 1
ATOM 1640 C CA . GLY A 1 216 ? 2.507 -1.744 3.785 1.00 79.75 216 GLY A CA 1
ATOM 1641 C C . GLY A 1 216 ? 1.309 -2.691 3.926 1.00 79.75 216 GLY A C 1
ATOM 1642 O O . GLY A 1 216 ? 0.321 -2.558 3.202 1.00 79.75 216 GLY A O 1
ATOM 1643 N N . MET A 1 217 ? 1.336 -3.592 4.913 1.00 84.12 217 MET A N 1
ATOM 1644 C CA . MET A 1 217 ? 0.219 -4.500 5.191 1.00 84.12 217 MET A CA 1
ATOM 1645 C C . MET A 1 217 ? -0.985 -3.751 5.762 1.00 84.12 217 MET A C 1
ATOM 1647 O O . MET A 1 217 ? -2.106 -3.975 5.304 1.00 84.12 217 MET A O 1
ATOM 1651 N N . PHE A 1 218 ? -0.761 -2.836 6.713 1.00 86.62 218 PHE A N 1
ATOM 1652 C CA . PHE A 1 218 ? -1.826 -1.974 7.231 1.00 86.62 218 PHE A CA 1
ATOM 1653 C C . PHE A 1 218 ? -2.434 -1.119 6.134 1.00 86.62 218 PHE A C 1
ATOM 1655 O O . PHE A 1 218 ? -3.652 -1.073 5.987 1.00 86.62 218 PHE A O 1
ATOM 1662 N N . TYR A 1 219 ? -1.588 -0.457 5.352 1.00 86.69 219 TYR A N 1
ATOM 1663 C CA . TYR A 1 219 ? -2.040 0.378 4.257 1.00 86.69 219 TYR A CA 1
ATOM 1664 C C . TYR A 1 219 ? -2.871 -0.398 3.243 1.00 86.69 219 TYR A C 1
ATOM 1666 O O . TYR A 1 219 ? -3.933 0.080 2.855 1.00 86.69 219 TYR A O 1
ATOM 1674 N N . SER A 1 220 ? -2.445 -1.612 2.893 1.00 86.12 220 SER A N 1
ATOM 1675 C CA . SER A 1 220 ? -3.214 -2.495 2.017 1.00 86.12 220 SER A CA 1
ATOM 1676 C C . SER A 1 220 ? -4.596 -2.796 2.606 1.00 86.12 220 SER A C 1
ATOM 1678 O O . SER A 1 220 ? -5.598 -2.643 1.916 1.00 86.12 220 SER A O 1
ATOM 1680 N N . LEU A 1 221 ? -4.694 -3.137 3.895 1.00 90.25 221 LEU A N 1
ATOM 1681 C CA . LEU A 1 221 ? -5.985 -3.403 4.547 1.00 90.25 221 LEU A CA 1
ATOM 1682 C C . LEU A 1 221 ? -6.884 -2.157 4.644 1.00 90.25 221 LEU A C 1
ATOM 1684 O O . LEU A 1 221 ? -8.094 -2.248 4.430 1.00 90.25 221 LEU A O 1
ATOM 1688 N N . ILE A 1 222 ? -6.308 -0.983 4.914 1.00 91.56 222 ILE A N 1
ATOM 1689 C CA . ILE A 1 222 ? -7.033 0.299 4.926 1.00 91.56 222 ILE A CA 1
ATOM 1690 C C . ILE A 1 222 ? -7.534 0.645 3.518 1.00 91.56 222 ILE A C 1
ATOM 1692 O O . ILE A 1 222 ? -8.695 1.019 3.352 1.00 91.56 222 ILE A O 1
ATOM 1696 N N . ASP A 1 223 ? -6.708 0.451 2.486 1.00 86.44 223 ASP A N 1
ATOM 1697 C CA . ASP A 1 223 ? -7.088 0.666 1.084 1.00 86.44 223 ASP A CA 1
ATOM 1698 C C . ASP A 1 223 ? -8.149 -0.343 0.604 1.00 86.44 223 ASP A C 1
ATOM 1700 O O . ASP A 1 223 ? -8.931 -0.036 -0.301 1.00 86.44 223 ASP A O 1
ATOM 1704 N N . LEU A 1 224 ? -8.208 -1.531 1.216 1.00 89.31 224 LEU A N 1
ATOM 1705 C CA . LEU A 1 224 ? -9.286 -2.506 1.029 1.00 89.31 224 LEU A CA 1
ATOM 1706 C C . LEU A 1 224 ? -10.554 -2.175 1.831 1.00 89.31 224 LEU A C 1
ATOM 1708 O O . LEU A 1 224 ? -11.582 -2.807 1.598 1.00 89.31 224 LEU A O 1
ATOM 1712 N N . GLY A 1 225 ? -10.516 -1.179 2.723 1.00 90.81 225 GLY A N 1
ATOM 1713 C CA . GLY A 1 225 ? -11.679 -0.621 3.416 1.00 90.81 225 GLY A CA 1
ATOM 1714 C C . GLY A 1 225 ? -11.801 -0.952 4.905 1.00 90.81 225 GLY A C 1
ATOM 1715 O O . GLY A 1 225 ? -12.897 -0.810 5.454 1.00 90.81 225 GLY A O 1
ATOM 1716 N N . ALA A 1 226 ? -10.713 -1.360 5.565 1.00 94.56 226 ALA A N 1
ATOM 1717 C CA . ALA A 1 226 ? -10.651 -1.347 7.026 1.00 94.56 226 ALA A CA 1
ATOM 1718 C C . ALA A 1 226 ? -10.916 0.064 7.571 1.00 94.56 226 ALA A C 1
ATOM 1720 O O . ALA A 1 226 ? -10.327 1.034 7.097 1.00 94.56 226 ALA A O 1
ATOM 1721 N N . ALA A 1 227 ? -11.777 0.170 8.584 1.00 97.00 227 ALA A N 1
ATOM 1722 C CA . ALA A 1 227 ? -12.229 1.451 9.132 1.00 97.00 227 ALA A CA 1
ATOM 1723 C C . ALA A 1 227 ? -11.832 1.677 10.599 1.00 97.00 227 ALA A C 1
ATOM 1725 O O . ALA A 1 227 ? -11.843 2.818 11.059 1.00 97.00 227 ALA A O 1
ATOM 1726 N N . LYS A 1 228 ? -11.471 0.619 11.334 1.00 97.06 228 LYS A N 1
ATOM 1727 C CA . LYS A 1 228 ? -11.014 0.670 12.733 1.00 97.06 228 LYS A CA 1
ATOM 1728 C C . LYS A 1 228 ? -9.754 -0.172 12.892 1.00 97.06 228 LYS A C 1
ATOM 1730 O O . LYS A 1 228 ? -9.696 -1.269 12.339 1.00 97.06 228 LYS A O 1
ATOM 1735 N N . VAL A 1 229 ? -8.774 0.326 13.643 1.00 94.56 229 VAL A N 1
ATOM 1736 C CA . VAL A 1 229 ? -7.551 -0.416 13.994 1.00 94.56 229 VAL A CA 1
ATOM 1737 C C . VAL A 1 229 ? -7.336 -0.377 15.502 1.00 94.56 229 VAL A C 1
ATOM 1739 O O . VAL A 1 229 ? -7.233 0.708 16.077 1.00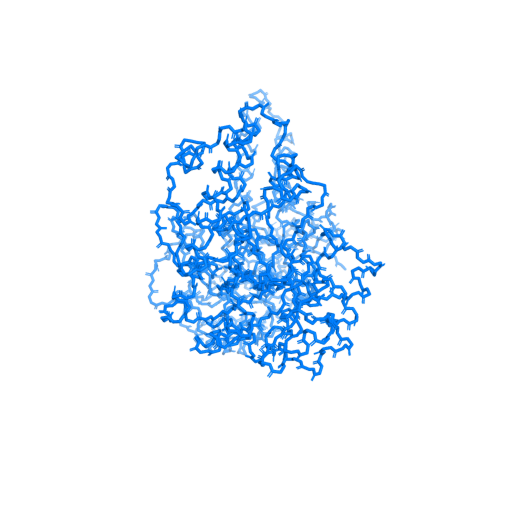 94.56 229 VAL A O 1
ATOM 1742 N N . ASN A 1 230 ? -7.242 -1.547 16.134 1.00 92.69 230 ASN A N 1
ATOM 1743 C CA . ASN A 1 230 ? -7.039 -1.663 17.580 1.00 92.69 230 ASN A CA 1
ATOM 1744 C C . ASN A 1 230 ? -5.552 -1.529 17.950 1.00 92.69 230 ASN A C 1
ATOM 1746 O O . ASN A 1 230 ? -4.698 -2.206 17.374 1.00 92.69 230 ASN A O 1
ATOM 1750 N 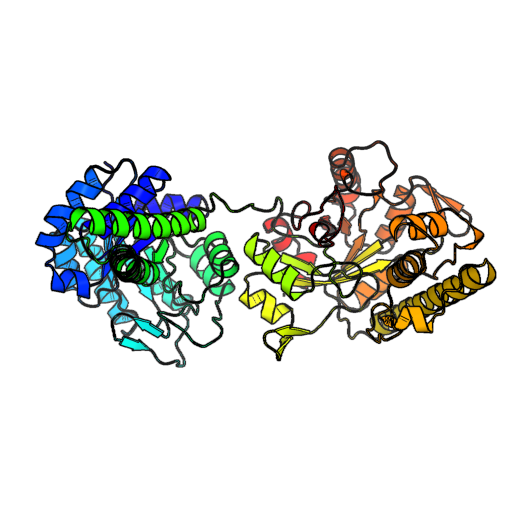N . ILE A 1 231 ? -5.244 -0.696 18.950 1.00 91.69 231 ILE A N 1
ATOM 1751 C CA . ILE A 1 231 ? -3.891 -0.457 19.469 1.00 91.69 231 ILE A CA 1
ATOM 1752 C C . ILE A 1 231 ? -3.882 -0.554 20.996 1.00 91.69 231 ILE A C 1
ATOM 1754 O O . ILE A 1 231 ? -4.373 0.327 21.701 1.00 91.69 231 ILE A O 1
ATOM 1758 N N . SER A 1 232 ? -3.238 -1.606 21.507 1.00 89.56 232 SER A N 1
ATOM 1759 C CA . SER A 1 232 ? -3.108 -1.867 22.948 1.00 89.56 232 SER A CA 1
ATOM 1760 C C . SER A 1 232 ? -1.651 -1.841 23.412 1.00 89.56 232 SER A C 1
ATOM 1762 O O . SER A 1 232 ? -1.256 -1.005 24.229 1.00 89.56 232 SER A O 1
ATOM 1764 N N . THR A 1 233 ? -0.814 -2.714 22.846 1.00 87.56 233 THR A N 1
ATOM 1765 C CA . THR A 1 233 ? 0.579 -2.924 23.276 1.00 87.56 233 THR A CA 1
ATOM 1766 C C . THR A 1 233 ? 1.417 -1.645 23.241 1.00 87.56 233 THR A C 1
ATOM 1768 O O . THR A 1 233 ? 2.121 -1.355 24.206 1.00 87.56 233 THR A O 1
ATOM 1771 N N . ALA A 1 234 ? 1.297 -0.837 22.183 1.00 89.81 234 ALA A N 1
ATOM 1772 C CA . ALA A 1 234 ? 2.063 0.403 22.041 1.00 89.81 234 ALA A CA 1
ATOM 1773 C C . ALA A 1 234 ? 1.757 1.422 23.155 1.00 89.81 234 ALA A C 1
ATOM 1775 O O . ALA A 1 234 ? 2.673 2.060 23.671 1.00 89.81 234 ALA A O 1
ATOM 1776 N N . ILE A 1 235 ? 0.495 1.525 23.590 1.00 94.12 235 ILE A N 1
ATOM 1777 C CA . ILE A 1 235 ? 0.083 2.432 24.673 1.00 94.12 235 ILE A CA 1
ATOM 1778 C C . ILE A 1 235 ? 0.651 1.972 26.016 1.00 94.12 235 ILE A C 1
ATOM 1780 O O . ILE A 1 235 ? 1.196 2.782 26.767 1.00 94.12 235 ILE A O 1
ATOM 1784 N N . LYS A 1 236 ? 0.584 0.664 26.299 1.00 93.56 236 LYS A N 1
ATOM 1785 C CA . LYS A 1 236 ? 1.151 0.062 27.518 1.00 93.56 236 LYS A CA 1
ATOM 1786 C C . LYS A 1 236 ? 2.670 0.275 27.586 1.00 93.56 236 LYS A C 1
ATOM 1788 O O . LYS A 1 236 ? 3.179 0.689 28.626 1.00 93.56 236 LYS A O 1
ATOM 1793 N N . ILE A 1 237 ? 3.377 0.058 26.472 1.00 93.25 237 ILE A N 1
ATOM 1794 C CA . ILE A 1 237 ? 4.825 0.297 26.371 1.00 93.25 237 ILE A CA 1
ATOM 1795 C C . ILE A 1 237 ? 5.143 1.778 26.589 1.00 93.25 237 ILE A C 1
ATOM 1797 O O . ILE A 1 237 ? 5.979 2.088 27.431 1.00 93.25 237 ILE A O 1
ATOM 1801 N N . ALA A 1 238 ? 4.464 2.693 25.892 1.00 95.75 238 ALA A N 1
ATOM 1802 C CA . ALA A 1 238 ? 4.700 4.132 26.032 1.00 95.75 238 ALA A CA 1
ATOM 1803 C C . ALA A 1 238 ? 4.494 4.616 27.475 1.00 95.75 238 ALA A C 1
ATOM 1805 O O . ALA A 1 238 ? 5.283 5.409 27.990 1.00 95.75 238 ALA A O 1
ATOM 1806 N N . TYR A 1 239 ? 3.462 4.098 28.145 1.00 97.56 239 TYR A N 1
ATOM 1807 C CA . TYR A 1 239 ? 3.167 4.417 29.537 1.00 97.56 239 TYR A CA 1
ATOM 1808 C C . TYR A 1 239 ? 4.265 3.916 30.490 1.00 97.56 239 TYR A C 1
ATOM 1810 O O . TYR A 1 239 ? 4.840 4.706 31.240 1.00 97.56 239 TYR A O 1
ATOM 1818 N N . CYS A 1 240 ? 4.602 2.621 30.442 1.00 97.69 240 CYS A N 1
ATOM 1819 C CA . CYS A 1 240 ? 5.594 2.025 31.343 1.00 97.69 240 CYS A CA 1
ATOM 1820 C C . CYS A 1 240 ? 7.021 2.522 31.070 1.00 97.69 240 CYS A C 1
ATOM 1822 O O . CYS A 1 240 ? 7.739 2.867 32.011 1.00 97.69 240 CYS A O 1
ATOM 1824 N N . SER A 1 241 ? 7.431 2.589 29.802 1.00 96.75 241 SER A N 1
ATOM 1825 C CA . SER A 1 241 ? 8.749 3.106 29.422 1.00 96.75 241 SER A CA 1
ATOM 1826 C C . SER A 1 241 ? 8.865 4.592 29.735 1.00 96.75 241 SER A C 1
ATOM 1828 O O . SER A 1 241 ? 9.859 4.994 30.321 1.00 96.75 241 SER A O 1
ATOM 1830 N N . GLY A 1 242 ? 7.825 5.396 29.485 1.00 97.50 242 GLY A N 1
ATOM 1831 C CA . GLY A 1 242 ? 7.838 6.817 29.840 1.00 97.50 242 GLY A CA 1
ATOM 1832 C C . GLY A 1 242 ? 8.044 7.059 31.340 1.00 97.50 242 GLY A C 1
ATOM 1833 O O . GLY A 1 242 ? 8.770 7.976 31.721 1.00 97.50 242 GLY A O 1
ATOM 1834 N N . MET A 1 243 ? 7.458 6.215 32.200 1.00 97.56 243 MET A N 1
ATOM 1835 C CA . MET A 1 243 ? 7.696 6.277 33.648 1.00 97.56 243 MET A CA 1
ATOM 1836 C C . MET A 1 243 ? 9.144 5.938 33.995 1.00 97.56 243 MET A C 1
ATOM 1838 O O . MET A 1 243 ? 9.783 6.666 34.756 1.00 97.56 243 MET A O 1
ATOM 1842 N N . LYS A 1 244 ? 9.658 4.840 33.431 1.00 97.75 244 LYS A N 1
ATOM 1843 C CA . LYS A 1 244 ? 11.039 4.395 33.631 1.00 97.75 244 LYS A CA 1
ATOM 1844 C C . LYS A 1 244 ? 12.032 5.476 33.194 1.00 97.75 244 LYS A C 1
ATOM 1846 O O . LYS A 1 244 ? 12.871 5.888 33.993 1.00 97.75 244 LYS A O 1
ATOM 1851 N N . ASP A 1 245 ? 11.879 5.975 31.972 1.00 97.25 245 ASP A N 1
ATOM 1852 C CA . ASP A 1 245 ? 12.742 6.984 31.360 1.00 97.25 245 ASP A CA 1
ATOM 1853 C C . ASP A 1 245 ? 12.782 8.263 32.200 1.00 97.25 245 ASP A C 1
ATOM 1855 O O . ASP A 1 245 ? 13.856 8.813 32.452 1.00 97.25 245 ASP A O 1
ATOM 1859 N N . PHE A 1 246 ? 11.626 8.722 32.696 1.00 97.94 246 PHE A N 1
ATOM 1860 C CA . PHE A 1 246 ? 11.566 9.911 33.542 1.00 97.94 246 PHE A CA 1
ATOM 1861 C C . PHE A 1 246 ? 12.348 9.735 34.845 1.00 97.94 246 PHE A C 1
ATOM 1863 O O . PHE A 1 246 ? 13.099 10.636 35.227 1.00 97.94 246 PHE A O 1
ATOM 1870 N N . VAL A 1 247 ? 12.180 8.595 35.523 1.00 96.94 247 VAL A N 1
ATOM 1871 C CA . VAL A 1 247 ? 12.855 8.302 36.798 1.00 96.94 247 VAL A CA 1
ATOM 1872 C C . VAL A 1 247 ? 14.366 8.174 36.601 1.00 96.94 247 VAL A C 1
ATOM 1874 O O . VAL A 1 247 ? 15.127 8.727 37.395 1.00 96.94 247 VAL A O 1
ATOM 1877 N N . GLU A 1 248 ? 14.812 7.512 35.530 1.00 97.31 248 GLU A N 1
ATOM 1878 C CA . GLU A 1 248 ? 16.237 7.385 35.195 1.00 97.31 248 GLU A CA 1
ATOM 1879 C C . GLU A 1 248 ? 16.877 8.744 34.875 1.00 97.31 248 GLU A C 1
ATOM 1881 O O . GLU A 1 248 ? 17.976 9.044 35.345 1.00 97.31 248 GLU A O 1
ATOM 1886 N N . GLN A 1 249 ? 16.172 9.598 34.126 1.00 97.31 249 GLN A N 1
ATOM 1887 C CA . GLN A 1 249 ? 16.645 10.940 33.771 1.00 97.31 249 GLN A CA 1
ATOM 1888 C C . GLN A 1 249 ? 16.588 11.920 34.954 1.00 97.31 249 GLN A C 1
ATOM 1890 O O . GLN A 1 249 ? 17.346 12.890 34.994 1.00 97.31 249 GLN A O 1
ATOM 1895 N N . ASN A 1 250 ? 15.701 11.684 35.927 1.00 96.88 250 ASN A N 1
ATOM 1896 C CA . ASN A 1 250 ? 15.424 12.608 37.027 1.00 96.88 250 ASN A CA 1
ATOM 1897 C C . ASN A 1 250 ? 15.411 11.897 38.398 1.00 96.88 250 ASN A C 1
ATOM 1899 O O . ASN A 1 250 ? 14.422 11.991 39.126 1.00 96.88 250 ASN A O 1
ATOM 1903 N N . PRO A 1 251 ? 16.517 11.265 38.837 1.00 95.56 251 PRO A N 1
ATOM 1904 C CA . PRO A 1 251 ? 16.529 10.361 39.998 1.00 95.56 251 PRO A CA 1
ATOM 1905 C C . PRO A 1 251 ? 16.240 11.036 41.349 1.00 95.56 251 PRO A C 1
ATOM 1907 O O . PRO A 1 251 ? 16.017 10.363 42.350 1.00 95.56 251 PRO A O 1
ATOM 1910 N N . LYS A 1 252 ? 16.278 12.373 41.405 1.00 96.25 252 LYS A N 1
ATOM 1911 C CA . LYS A 1 252 ? 15.957 13.166 42.605 1.00 96.25 252 LYS A CA 1
ATOM 1912 C C . LYS A 1 252 ? 14.571 13.813 42.547 1.00 96.25 252 LYS A C 1
ATOM 1914 O O . LYS A 1 252 ? 14.201 14.514 43.485 1.00 96.25 252 LYS A O 1
ATOM 1919 N N . GLN A 1 253 ? 13.842 13.651 41.443 1.00 94.81 253 GLN A N 1
ATOM 1920 C CA . GLN A 1 253 ? 12.516 14.231 41.285 1.00 94.81 253 GLN A CA 1
ATOM 1921 C C . GLN A 1 253 ? 11.479 13.388 42.025 1.00 94.81 253 GLN A C 1
ATOM 1923 O O . GLN A 1 253 ? 11.432 12.174 41.864 1.00 94.81 253 GLN A O 1
ATOM 1928 N N . ASN A 1 254 ? 10.636 14.046 42.814 1.00 93.94 254 ASN A N 1
ATOM 1929 C CA . ASN A 1 254 ? 9.567 13.416 43.587 1.00 93.94 254 ASN A CA 1
ATOM 1930 C C . ASN A 1 254 ? 8.203 14.099 43.395 1.00 93.94 254 ASN A C 1
ATOM 1932 O O . ASN A 1 254 ? 7.243 13.714 44.055 1.00 93.94 254 ASN A O 1
ATOM 1936 N N . ASP A 1 255 ? 8.114 15.095 42.508 1.00 95.75 255 ASP A N 1
ATOM 1937 C CA . ASP A 1 255 ? 6.857 15.713 42.090 1.00 95.75 255 ASP A CA 1
ATOM 1938 C C . ASP A 1 255 ? 6.135 14.807 41.071 1.00 95.75 255 ASP A C 1
ATOM 1940 O O . ASP A 1 255 ? 6.581 14.712 39.918 1.00 95.75 255 ASP A O 1
ATOM 1944 N N . PRO A 1 256 ? 5.028 14.142 41.460 1.00 94.56 256 PRO A N 1
ATOM 1945 C CA . PRO A 1 256 ? 4.324 13.213 40.582 1.00 94.56 256 PRO A CA 1
ATOM 1946 C C . PRO A 1 256 ? 3.699 13.911 39.371 1.00 94.56 256 PRO A C 1
ATOM 1948 O O . PRO A 1 256 ? 3.586 13.290 38.321 1.00 94.56 256 PRO A O 1
ATOM 1951 N N . LEU A 1 257 ? 3.372 15.209 39.451 1.00 97.25 257 LEU A N 1
ATOM 1952 C CA . LEU A 1 257 ? 2.769 15.927 38.323 1.00 97.25 257 LEU A CA 1
ATOM 1953 C C . LEU A 1 257 ? 3.748 16.091 37.157 1.00 97.25 257 LEU A C 1
ATOM 1955 O O . LEU A 1 257 ? 3.332 16.120 36.000 1.00 97.25 257 LEU A O 1
ATOM 1959 N N . LYS A 1 258 ? 5.054 16.174 37.440 1.00 97.44 258 LYS A N 1
ATOM 1960 C CA . LYS A 1 258 ? 6.084 16.219 36.391 1.00 97.44 258 LYS A CA 1
ATOM 1961 C C . LYS A 1 258 ? 6.263 14.867 35.713 1.00 97.44 258 LYS A C 1
ATOM 1963 O O . LYS A 1 258 ? 6.436 14.833 34.497 1.00 97.44 258 LYS A O 1
ATOM 1968 N N . LEU A 1 259 ? 6.195 13.781 36.487 1.00 97.44 259 LEU A N 1
ATOM 1969 C CA . LEU A 1 259 ? 6.204 12.423 35.948 1.00 97.44 259 LEU A CA 1
ATOM 1970 C C . LEU A 1 259 ? 4.967 12.200 35.074 1.00 97.44 259 LEU A C 1
ATOM 1972 O O . LEU A 1 259 ? 5.104 11.821 33.914 1.00 97.44 259 LEU A O 1
ATOM 1976 N N . ASP A 1 260 ? 3.781 12.534 35.581 1.00 97.88 260 ASP A N 1
ATOM 1977 C CA . ASP A 1 260 ? 2.525 12.394 34.847 1.00 97.88 260 ASP A CA 1
ATOM 1978 C C . ASP A 1 260 ? 2.527 13.214 33.553 1.00 97.88 260 ASP A C 1
ATOM 1980 O O . ASP A 1 260 ? 2.149 12.705 32.500 1.00 97.88 260 ASP A O 1
ATOM 1984 N N . ALA A 1 261 ? 3.002 14.464 33.593 1.00 98.19 261 ALA A N 1
ATOM 1985 C CA . ALA A 1 261 ? 3.117 15.300 32.400 1.00 98.19 261 ALA A CA 1
ATOM 1986 C C . ALA A 1 261 ? 4.057 14.686 31.350 1.00 98.19 261 ALA A C 1
ATOM 1988 O O . ALA A 1 261 ? 3.718 14.670 30.165 1.00 98.19 261 ALA A O 1
ATOM 1989 N N . TYR A 1 262 ? 5.206 14.151 31.775 1.00 98.19 262 TYR A N 1
ATOM 1990 C CA . TYR A 1 262 ? 6.149 13.488 30.874 1.00 98.19 262 TYR A CA 1
ATOM 1991 C C . TYR A 1 262 ? 5.543 12.229 30.249 1.00 98.19 262 TYR A C 1
ATOM 1993 O O . TYR A 1 262 ? 5.569 12.071 29.031 1.00 98.19 262 TYR A O 1
ATOM 2001 N N . VAL A 1 263 ? 4.949 11.356 31.067 1.00 98.38 263 VAL A N 1
ATOM 2002 C CA . VAL A 1 263 ? 4.323 10.107 30.608 1.00 98.38 263 VAL A CA 1
ATOM 2003 C C . VAL A 1 263 ? 3.153 10.397 29.671 1.00 98.38 263 VAL A C 1
ATOM 2005 O O . VAL A 1 263 ? 3.029 9.754 28.628 1.00 98.38 263 VAL A O 1
ATOM 2008 N N . LYS A 1 264 ? 2.323 11.398 29.997 1.00 98.56 264 LYS A N 1
ATOM 2009 C CA . LYS A 1 264 ? 1.213 11.844 29.144 1.00 98.56 264 LYS A CA 1
ATOM 2010 C C . LYS A 1 264 ? 1.720 12.242 27.760 1.00 98.56 264 LYS A C 1
ATOM 2012 O O . LYS A 1 264 ? 1.131 11.837 26.764 1.00 98.56 264 LYS A O 1
ATOM 2017 N N . GLU A 1 265 ? 2.825 12.982 27.695 1.00 98.50 265 GLU A N 1
ATOM 2018 C CA . GLU A 1 265 ? 3.433 13.400 26.431 1.00 98.50 265 GLU A CA 1
ATOM 2019 C C . GLU A 1 265 ? 3.981 12.211 25.622 1.00 98.50 265 GLU A C 1
ATOM 2021 O O . GLU A 1 265 ? 3.791 12.173 24.408 1.00 98.50 265 GLU A O 1
ATOM 2026 N N . GLN A 1 266 ? 4.595 11.208 26.265 1.00 98.38 266 GLN A N 1
ATOM 2027 C CA . GLN A 1 266 ? 5.054 9.998 25.561 1.00 98.38 266 GLN A CA 1
ATOM 2028 C C . GLN A 1 266 ? 3.886 9.201 24.968 1.00 98.38 266 GLN A C 1
ATOM 2030 O O . GLN A 1 266 ? 3.925 8.810 23.802 1.00 98.38 266 GLN A O 1
ATOM 2035 N N . VAL A 1 267 ? 2.813 9.007 25.741 1.00 98.50 267 VAL A N 1
ATOM 2036 C CA . VAL A 1 267 ? 1.605 8.326 25.253 1.00 98.50 267 VAL A CA 1
ATOM 2037 C C . VAL A 1 267 ? 0.950 9.125 24.124 1.00 98.50 267 VAL A C 1
ATOM 2039 O O . VAL A 1 267 ? 0.579 8.543 23.105 1.00 98.50 267 VAL A O 1
ATOM 2042 N N . LYS A 1 268 ? 0.846 10.455 24.265 1.00 98.62 268 LYS A N 1
ATOM 2043 C CA . LYS A 1 268 ? 0.268 11.337 23.240 1.00 98.62 268 LYS A CA 1
ATOM 2044 C C . LYS A 1 268 ? 1.016 11.218 21.913 1.00 98.62 268 LYS A C 1
ATOM 2046 O O . LYS A 1 268 ? 0.367 11.070 20.882 1.00 98.62 268 LYS A O 1
ATOM 2051 N N . LYS A 1 269 ? 2.354 11.222 21.933 1.00 98.06 269 LYS A N 1
ATOM 2052 C CA . LYS A 1 269 ? 3.182 11.055 20.725 1.00 98.06 269 LYS A CA 1
ATOM 2053 C C . LYS A 1 269 ? 2.889 9.745 20.005 1.00 98.06 269 LYS A C 1
ATOM 2055 O O . LYS A 1 269 ? 2.595 9.767 18.815 1.00 98.06 269 LYS A O 1
ATOM 2060 N N . VAL A 1 270 ? 2.862 8.632 20.739 1.00 96.38 270 VAL A N 1
ATOM 2061 C CA . VAL A 1 270 ? 2.539 7.319 20.161 1.00 96.38 270 VAL A CA 1
ATOM 2062 C C . VAL A 1 270 ? 1.132 7.311 19.562 1.00 96.38 270 VAL A C 1
ATOM 2064 O O . VAL A 1 270 ? 0.941 6.809 18.456 1.00 96.38 270 VAL A O 1
ATOM 2067 N N . VAL A 1 271 ? 0.141 7.910 20.231 1.00 97.25 271 VAL A N 1
ATOM 2068 C CA . VAL A 1 271 ? -1.214 8.049 19.668 1.00 97.25 271 VAL A CA 1
ATOM 2069 C C . VAL A 1 271 ? -1.199 8.880 18.383 1.00 97.25 271 VAL A C 1
ATOM 2071 O O . VAL A 1 271 ? -1.799 8.473 17.390 1.00 97.25 271 VAL A O 1
ATOM 2074 N N . GLN A 1 272 ? -0.497 10.014 18.364 1.00 97.38 272 GLN A N 1
ATOM 2075 C CA . GLN A 1 272 ? -0.410 10.889 17.192 1.00 97.38 272 GLN A CA 1
ATOM 2076 C C . GLN A 1 272 ? 0.247 10.208 15.991 1.00 97.38 272 GLN A C 1
ATOM 2078 O O . GLN A 1 272 ? -0.237 10.370 14.871 1.00 97.38 272 GLN A O 1
ATOM 2083 N N . GLU A 1 273 ? 1.308 9.434 16.215 1.00 93.69 273 GLU A N 1
ATOM 2084 C CA . GLU A 1 273 ? 1.970 8.638 15.176 1.00 93.69 273 GLU A CA 1
ATOM 2085 C C . GLU A 1 273 ? 0.989 7.651 14.534 1.00 93.69 273 GLU A C 1
ATOM 2087 O O . GLU A 1 273 ? 0.828 7.638 13.313 1.00 93.69 273 GLU A O 1
ATOM 2092 N N . HIS A 1 274 ? 0.245 6.902 15.351 1.00 93.75 274 HIS A N 1
ATOM 2093 C CA . HIS A 1 274 ? -0.753 5.951 14.861 1.00 93.75 274 HIS A CA 1
ATOM 2094 C C . HIS A 1 274 ? -1.932 6.647 14.164 1.00 93.75 274 HIS A C 1
ATOM 2096 O O . HIS A 1 274 ? -2.377 6.191 13.114 1.00 93.75 274 HIS A O 1
ATOM 2102 N N . ILE A 1 275 ? -2.428 7.772 14.693 1.00 95.38 275 ILE A N 1
ATOM 2103 C CA . ILE A 1 275 ? -3.503 8.540 14.046 1.00 95.38 275 ILE A CA 1
ATOM 2104 C C . ILE A 1 275 ? -3.053 9.050 12.676 1.00 95.38 275 ILE A C 1
ATOM 2106 O O . ILE A 1 275 ? -3.792 8.895 11.704 1.00 95.38 275 ILE A O 1
ATOM 2110 N N . ARG A 1 276 ? -1.858 9.642 12.563 1.00 92.50 276 ARG A N 1
ATOM 2111 C CA . ARG A 1 276 ? -1.302 10.108 11.276 1.00 92.50 276 ARG A CA 1
ATOM 2112 C C . ARG A 1 276 ? -1.195 8.974 10.268 1.00 92.50 276 ARG A C 1
ATOM 2114 O O . ARG A 1 276 ? -1.568 9.145 9.107 1.00 92.50 276 ARG A O 1
ATOM 2121 N N . PHE A 1 277 ? -0.742 7.820 10.745 1.00 90.06 277 PHE A N 1
ATOM 2122 C CA . PHE A 1 277 ? -0.603 6.617 9.950 1.00 90.06 277 PHE A CA 1
ATOM 2123 C C . PHE A 1 277 ? -1.965 6.087 9.463 1.00 90.06 277 PHE A C 1
ATOM 2125 O O . PHE A 1 277 ? -2.152 5.930 8.260 1.00 90.06 277 PHE A O 1
ATOM 2132 N N . PHE A 1 278 ? -2.962 5.903 10.337 1.00 92.00 278 PHE A N 1
ATOM 2133 C CA . PHE A 1 278 ? -4.275 5.347 9.953 1.00 92.00 278 PHE A CA 1
ATOM 2134 C C . PHE A 1 278 ? -5.180 6.321 9.195 1.00 92.00 278 PHE A C 1
ATOM 2136 O O . PHE A 1 278 ? -5.935 5.903 8.316 1.00 92.00 278 PHE A O 1
ATOM 2143 N N . SER A 1 279 ? -5.079 7.620 9.490 1.00 88.62 279 SER A N 1
ATOM 2144 C CA . SER A 1 279 ? -5.763 8.676 8.726 1.00 88.62 279 SER A CA 1
ATOM 2145 C C . SER A 1 279 ? -5.146 8.898 7.343 1.00 88.62 279 SER A C 1
ATOM 2147 O O . SER A 1 279 ? -5.698 9.651 6.544 1.00 88.62 279 SER A O 1
ATOM 2149 N N . LEU A 1 280 ? -3.999 8.261 7.064 1.00 84.38 280 LEU A N 1
ATOM 2150 C CA . LEU A 1 280 ? -3.214 8.410 5.838 1.00 84.38 280 LEU A CA 1
ATOM 2151 C C . LEU A 1 280 ? -2.782 9.858 5.559 1.00 84.38 280 LEU A C 1
ATOM 2153 O O . LEU A 1 280 ? -2.420 10.179 4.429 1.00 84.38 280 LEU A O 1
ATOM 2157 N N . THR A 1 281 ? -2.792 10.727 6.578 1.00 77.50 281 THR A N 1
ATOM 2158 C CA . THR A 1 281 ? -2.518 12.166 6.426 1.00 77.50 281 THR A CA 1
ATOM 2159 C C . THR A 1 281 ? -1.120 12.416 5.860 1.00 77.50 281 THR A C 1
ATOM 2161 O O . THR A 1 281 ? -0.938 13.291 5.017 1.00 77.50 281 THR A O 1
ATOM 2164 N N . ASP A 1 282 ? -0.148 11.606 6.281 1.00 76.25 282 ASP A N 1
ATOM 2165 C CA . ASP A 1 282 ? 1.256 11.751 5.886 1.00 76.25 282 ASP A CA 1
ATOM 2166 C C . ASP A 1 282 ? 1.661 10.774 4.758 1.00 76.25 282 ASP A C 1
ATOM 2168 O O . ASP A 1 282 ? 2.816 10.750 4.319 1.00 76.25 282 ASP A O 1
ATOM 2172 N N . ARG A 1 283 ? 0.721 9.961 4.248 1.00 78.75 283 ARG A N 1
ATOM 2173 C CA . ARG A 1 283 ? 1.004 8.983 3.191 1.00 78.75 283 ARG A CA 1
ATOM 2174 C C . ARG A 1 283 ? 0.928 9.642 1.816 1.00 78.75 283 ARG A C 1
ATOM 2176 O O . ARG A 1 283 ? -0.142 10.006 1.332 1.00 78.75 283 ARG A O 1
ATOM 2183 N N . LYS A 1 284 ? 2.066 9.705 1.125 1.00 75.56 284 LYS A N 1
ATOM 2184 C CA . LYS A 1 284 ? 2.118 10.065 -0.298 1.00 75.56 284 LYS A CA 1
ATOM 2185 C C . LYS A 1 284 ? 1.487 8.935 -1.122 1.00 75.56 284 LYS A C 1
ATOM 2187 O O . LYS A 1 284 ? 2.121 7.902 -1.321 1.00 75.56 284 LYS A O 1
ATOM 2192 N N . ARG A 1 285 ? 0.243 9.121 -1.572 1.00 77.25 285 ARG A N 1
ATOM 2193 C CA . ARG A 1 285 ? -0.413 8.192 -2.503 1.00 77.25 285 ARG A CA 1
ATOM 2194 C C . ARG A 1 285 ? 0.129 8.384 -3.927 1.00 77.25 285 ARG A C 1
ATOM 2196 O O . ARG A 1 285 ? 0.406 9.525 -4.311 1.00 77.25 285 ARG A O 1
ATOM 2203 N N . PRO A 1 286 ? 0.291 7.300 -4.701 1.00 86.88 286 PRO A N 1
ATOM 2204 C CA . PRO A 1 286 ? 0.607 7.398 -6.117 1.00 86.88 286 PRO A CA 1
ATOM 2205 C C . PRO A 1 286 ? -0.570 8.018 -6.882 1.00 86.88 286 PRO A C 1
ATOM 2207 O O . PRO A 1 286 ? -1.710 8.000 -6.413 1.00 86.88 286 PRO A O 1
ATOM 2210 N N . ASN A 1 287 ? -0.299 8.551 -8.075 1.00 91.81 287 ASN A N 1
ATOM 2211 C CA . ASN A 1 287 ? -1.360 9.043 -8.959 1.00 91.81 287 ASN A CA 1
ATOM 2212 C C . ASN A 1 287 ? -2.193 7.884 -9.526 1.00 91.81 287 ASN A C 1
ATOM 2214 O O . ASN A 1 287 ? -3.370 8.067 -9.828 1.00 91.81 287 ASN A O 1
ATOM 2218 N N . TYR A 1 288 ? -1.569 6.712 -9.674 1.00 94.56 288 TYR A N 1
ATOM 2219 C CA . TYR A 1 288 ? -2.159 5.498 -10.220 1.00 94.56 288 TYR A CA 1
ATOM 2220 C C . TYR A 1 288 ? -1.846 4.299 -9.326 1.00 94.56 288 TYR A C 1
ATOM 2222 O O . TYR A 1 288 ? -0.731 4.154 -8.834 1.00 94.56 288 TYR A O 1
ATOM 2230 N N . GLU A 1 289 ? -2.822 3.413 -9.140 1.00 93.44 289 GLU A N 1
ATOM 2231 C CA . GLU A 1 289 ? -2.673 2.212 -8.305 1.00 93.44 289 GLU A CA 1
ATOM 2232 C C . GLU A 1 289 ? -1.986 1.058 -9.053 1.00 93.44 289 GLU A C 1
ATOM 2234 O O . GLU A 1 289 ? -1.631 0.050 -8.439 1.00 93.44 289 GLU A O 1
ATOM 2239 N N . VAL A 1 290 ? -1.835 1.177 -10.376 1.00 97.44 290 VAL A N 1
ATOM 2240 C CA . VAL A 1 290 ? -1.222 0.169 -11.242 1.00 97.44 290 VAL A CA 1
ATOM 2241 C C . VAL A 1 290 ? -0.119 0.797 -12.080 1.00 97.44 290 VAL A C 1
ATOM 2243 O O . VAL A 1 290 ? -0.374 1.754 -12.812 1.00 97.44 290 VAL A O 1
ATOM 2246 N N . ASP A 1 291 ? 1.077 0.220 -12.008 1.00 98.06 291 ASP A N 1
ATOM 2247 C CA . ASP A 1 291 ? 2.244 0.622 -12.797 1.00 98.06 291 ASP A CA 1
ATOM 2248 C C . ASP A 1 291 ? 2.791 -0.588 -13.561 1.00 98.06 291 ASP A C 1
ATOM 2250 O O . ASP A 1 291 ? 3.232 -1.564 -12.955 1.00 98.06 291 ASP A O 1
ATOM 2254 N N . LEU A 1 292 ? 2.711 -0.564 -14.892 1.00 98.00 292 LEU A N 1
ATOM 2255 C CA . LEU A 1 292 ? 3.074 -1.710 -15.732 1.00 98.00 292 LEU A CA 1
ATOM 2256 C C . LEU A 1 292 ? 4.500 -1.628 -16.294 1.00 98.00 292 LEU A C 1
ATOM 2258 O O . LEU A 1 292 ? 4.824 -2.390 -17.204 1.00 98.00 292 LEU A O 1
ATOM 2262 N N . HIS A 1 293 ? 5.337 -0.729 -15.767 1.00 97.81 293 HIS A N 1
ATOM 2263 C CA . HIS A 1 293 ? 6.683 -0.499 -16.285 1.00 97.81 293 HIS A CA 1
ATOM 2264 C C . HIS A 1 293 ? 7.657 -0.127 -15.156 1.00 97.81 293 HIS A C 1
ATOM 2266 O O . HIS A 1 293 ? 7.821 1.043 -14.801 1.00 97.81 293 HIS A O 1
ATOM 2272 N N . CYS A 1 294 ? 8.305 -1.132 -14.564 1.00 98.00 294 CYS A N 1
ATOM 2273 C CA . CYS A 1 294 ? 9.285 -0.950 -13.491 1.00 98.00 294 CYS A CA 1
ATOM 2274 C C . CYS A 1 294 ? 10.522 -1.827 -13.708 1.00 98.00 294 CYS A C 1
ATOM 2276 O O . CYS A 1 294 ? 10.412 -3.004 -14.047 1.00 98.00 294 CYS A O 1
ATOM 2278 N N . HIS A 1 295 ? 11.693 -1.276 -13.401 1.00 96.88 295 HIS A N 1
ATOM 2279 C CA . HIS A 1 295 ? 12.993 -1.933 -13.519 1.00 96.88 295 HIS A CA 1
ATOM 2280 C C . HIS A 1 295 ? 13.630 -2.165 -12.155 1.00 96.88 295 HIS A C 1
ATOM 2282 O O . HIS A 1 295 ? 13.522 -1.346 -11.235 1.00 96.88 295 HIS A O 1
ATOM 2288 N N . THR A 1 296 ? 14.349 -3.276 -12.039 1.00 95.94 296 THR A N 1
ATOM 2289 C CA . THR A 1 296 ? 15.084 -3.678 -10.838 1.00 95.94 296 THR A CA 1
ATOM 2290 C C . THR A 1 296 ? 16.576 -3.807 -11.133 1.00 95.94 296 THR A C 1
ATOM 2292 O O . THR A 1 296 ? 17.049 -3.562 -12.242 1.00 95.94 296 THR A O 1
ATOM 2295 N N . THR A 1 297 ? 17.358 -4.216 -10.137 1.00 91.88 297 THR A N 1
ATOM 2296 C CA . THR A 1 297 ? 18.786 -4.532 -10.300 1.00 91.88 297 THR A CA 1
ATOM 2297 C C . THR A 1 297 ? 19.073 -5.725 -11.221 1.00 91.88 297 THR A C 1
ATOM 2299 O O . THR A 1 297 ? 20.238 -5.962 -11.552 1.00 91.88 297 THR A O 1
ATOM 2302 N N . ASN A 1 298 ? 18.047 -6.463 -11.660 1.00 91.44 298 ASN A N 1
ATOM 2303 C CA . ASN A 1 298 ? 18.172 -7.502 -12.682 1.00 91.44 298 ASN A CA 1
ATOM 2304 C C . ASN A 1 298 ? 18.390 -6.900 -14.094 1.00 91.44 298 ASN A C 1
ATOM 2306 O O . ASN A 1 298 ? 19.038 -7.527 -14.935 1.00 91.44 298 ASN A O 1
ATOM 2310 N N . SER A 1 299 ? 17.985 -5.643 -14.316 1.00 90.50 299 SER A N 1
ATOM 2311 C CA . SER A 1 299 ? 18.489 -4.750 -15.371 1.00 90.50 299 SER A CA 1
ATOM 2312 C C . SER A 1 299 ? 19.140 -3.501 -14.750 1.00 90.50 299 SER A C 1
ATOM 2314 O O . SER A 1 299 ? 19.948 -3.585 -13.827 1.00 90.50 299 SER A O 1
ATOM 2316 N N . ASP A 1 300 ? 18.886 -2.313 -15.280 1.00 87.75 300 ASP A N 1
ATOM 2317 C CA . ASP A 1 300 ? 19.507 -1.043 -14.917 1.00 87.75 300 ASP A CA 1
ATOM 2318 C C . ASP A 1 300 ? 18.766 -0.250 -13.823 1.00 87.75 300 ASP A C 1
ATOM 2320 O O . ASP A 1 300 ? 19.166 0.880 -13.497 1.00 87.75 300 ASP A O 1
ATOM 2324 N N . GLY A 1 301 ? 17.762 -0.857 -13.187 1.00 90.75 301 GLY A N 1
ATOM 2325 C CA . GLY A 1 301 ? 17.176 -0.373 -11.941 1.00 90.75 301 GLY A CA 1
ATOM 2326 C C . GLY A 1 301 ? 18.169 -0.390 -10.770 1.00 90.75 301 GLY A C 1
ATOM 2327 O O . GLY A 1 301 ? 19.256 -0.975 -10.826 1.00 90.75 301 GLY A O 1
ATOM 2328 N N . SER A 1 302 ? 17.826 0.334 -9.701 1.00 91.44 302 SER A N 1
ATOM 2329 C CA . SER A 1 302 ? 18.666 0.457 -8.490 1.00 91.44 302 SER A CA 1
ATOM 2330 C C . SER A 1 302 ? 18.010 -0.077 -7.213 1.00 91.44 302 SER A C 1
ATOM 2332 O O . SER A 1 302 ? 18.693 -0.205 -6.198 1.00 91.44 302 SER A O 1
ATOM 2334 N N . ASP A 1 303 ? 16.717 -0.397 -7.265 1.00 94.62 303 ASP A N 1
ATOM 2335 C CA . ASP A 1 303 ? 16.055 -1.222 -6.256 1.00 94.62 303 ASP A CA 1
ATOM 2336 C C . ASP A 1 303 ? 16.118 -2.680 -6.703 1.00 94.62 303 ASP A C 1
ATOM 2338 O O . ASP A 1 303 ? 15.912 -2.974 -7.884 1.00 94.62 303 ASP A O 1
ATOM 2342 N N . ASP A 1 304 ? 16.405 -3.598 -5.785 1.00 95.31 304 ASP A N 1
ATOM 2343 C CA . ASP A 1 304 ? 16.117 -5.003 -6.051 1.00 95.31 304 ASP A CA 1
ATOM 2344 C C . ASP A 1 304 ? 14.597 -5.260 -6.061 1.00 95.31 304 ASP A C 1
ATOM 2346 O O . ASP A 1 304 ? 13.777 -4.407 -5.705 1.00 95.31 304 ASP A O 1
ATOM 2350 N N . ALA A 1 305 ? 14.198 -6.451 -6.506 1.00 96.50 305 ALA A N 1
ATOM 2351 C CA . ALA A 1 305 ? 12.788 -6.813 -6.596 1.00 96.50 305 ALA A CA 1
ATOM 2352 C C . ALA A 1 305 ? 12.057 -6.746 -5.239 1.00 96.50 305 ALA A C 1
ATOM 2354 O O . ALA A 1 305 ? 10.882 -6.383 -5.199 1.00 96.50 305 ALA A O 1
ATOM 2355 N N . LYS A 1 306 ? 12.735 -7.053 -4.126 1.00 95.69 306 LYS A N 1
ATOM 2356 C CA . LYS A 1 306 ? 12.149 -6.996 -2.782 1.00 95.69 306 LYS A CA 1
ATOM 2357 C C . LYS A 1 306 ? 11.926 -5.545 -2.353 1.00 95.69 306 LYS A C 1
ATOM 2359 O O . LYS A 1 306 ? 10.829 -5.207 -1.911 1.00 95.69 306 LYS A O 1
ATOM 2364 N N . GLU A 1 307 ? 12.933 -4.687 -2.518 1.00 95.88 307 GLU A N 1
ATOM 2365 C CA . GLU A 1 307 ? 12.856 -3.249 -2.232 1.00 95.88 307 GLU A CA 1
ATOM 2366 C C . GLU A 1 307 ? 11.734 -2.573 -3.031 1.00 95.88 307 GLU A C 1
ATOM 2368 O O . GLU A 1 307 ? 10.977 -1.767 -2.480 1.00 95.88 307 GLU A O 1
ATOM 2373 N N . LEU A 1 308 ? 11.593 -2.930 -4.313 1.00 97.00 308 LEU A N 1
ATOM 2374 C CA . LEU A 1 308 ? 10.520 -2.438 -5.175 1.00 97.00 308 LEU A CA 1
ATOM 2375 C C . LEU A 1 308 ? 9.136 -2.843 -4.641 1.00 97.00 308 LEU A C 1
ATOM 2377 O O . LEU A 1 308 ? 8.255 -1.990 -4.532 1.00 97.00 308 LEU A O 1
ATOM 2381 N N . ILE A 1 309 ? 8.950 -4.112 -4.265 1.00 95.88 309 ILE A N 1
ATOM 2382 C CA . ILE A 1 309 ? 7.682 -4.629 -3.717 1.00 95.88 309 ILE A CA 1
ATOM 2383 C C . ILE A 1 309 ? 7.343 -3.967 -2.375 1.00 95.88 309 ILE A C 1
ATOM 2385 O O . ILE A 1 309 ? 6.212 -3.519 -2.175 1.00 95.88 309 ILE A O 1
ATOM 2389 N N . ASP A 1 310 ? 8.317 -3.849 -1.470 1.00 92.06 310 ASP A N 1
ATOM 2390 C CA . ASP A 1 310 ? 8.131 -3.187 -0.173 1.00 92.06 310 ASP A CA 1
ATOM 2391 C C . ASP A 1 310 ? 7.740 -1.711 -0.355 1.00 92.06 310 ASP A C 1
ATOM 2393 O O . ASP A 1 310 ? 6.838 -1.197 0.318 1.00 92.06 310 ASP A O 1
ATOM 2397 N N . LYS A 1 311 ? 8.377 -1.018 -1.308 1.00 92.75 311 LYS A N 1
ATOM 2398 C CA . LYS A 1 311 ? 8.027 0.363 -1.654 1.00 92.75 311 LYS A CA 1
ATOM 2399 C C . LYS A 1 311 ? 6.627 0.467 -2.251 1.00 92.75 311 LYS A C 1
ATOM 2401 O O . LYS A 1 311 ? 5.872 1.346 -1.833 1.00 92.75 311 LYS A O 1
ATOM 2406 N N . ALA A 1 312 ? 6.290 -0.405 -3.198 1.00 93.38 312 ALA A N 1
ATOM 2407 C CA . ALA A 1 312 ? 4.980 -0.457 -3.837 1.00 93.38 312 ALA A CA 1
ATOM 2408 C C . ALA A 1 312 ? 3.865 -0.629 -2.791 1.00 93.38 312 ALA A C 1
ATOM 2410 O O . ALA A 1 312 ? 2.908 0.146 -2.773 1.00 93.38 312 ALA A O 1
ATOM 2411 N N . SER A 1 313 ? 4.058 -1.558 -1.851 1.00 89.06 313 SER A N 1
ATOM 2412 C CA . SER A 1 313 ? 3.142 -1.815 -0.734 1.00 89.06 313 SER A CA 1
ATOM 2413 C C . SER A 1 313 ? 2.963 -0.585 0.161 1.00 89.06 313 SER A C 1
ATOM 2415 O O . SER A 1 313 ? 1.843 -0.133 0.407 1.00 89.06 313 SER A O 1
ATOM 2417 N N . ARG A 1 314 ? 4.069 0.051 0.573 1.00 86.25 314 ARG A N 1
ATOM 2418 C CA . ARG A 1 314 ? 4.036 1.271 1.398 1.00 86.25 314 ARG A CA 1
ATOM 2419 C C . ARG A 1 314 ? 3.286 2.425 0.719 1.00 86.25 314 ARG A C 1
ATOM 2421 O O . ARG A 1 314 ? 2.565 3.176 1.378 1.00 86.25 314 ARG A O 1
ATOM 2428 N N . LEU A 1 315 ? 3.448 2.581 -0.593 1.00 87.69 315 LEU A N 1
ATOM 2429 C CA . LEU A 1 315 ? 2.785 3.641 -1.358 1.00 87.69 315 LEU A CA 1
ATOM 2430 C C . LEU A 1 315 ? 1.320 3.316 -1.677 1.00 87.69 315 LEU A C 1
ATOM 2432 O O . LEU A 1 315 ? 0.528 4.240 -1.829 1.00 87.69 315 LEU A O 1
ATOM 2436 N N . GLY A 1 316 ? 0.928 2.038 -1.684 1.00 86.62 316 GLY A N 1
ATOM 2437 C CA . GLY A 1 316 ? -0.442 1.612 -2.012 1.00 86.62 316 GLY A CA 1
ATOM 2438 C C . GLY A 1 316 ? -0.667 1.221 -3.447 1.00 86.62 316 GLY A C 1
ATOM 2439 O O . GLY A 1 316 ? -1.789 1.309 -3.938 1.00 86.62 316 GLY A O 1
ATOM 2440 N N . MET A 1 317 ? 0.396 0.812 -4.126 1.00 91.88 317 MET A N 1
ATOM 2441 C CA . MET A 1 317 ? 0.256 0.170 -5.419 1.00 91.88 317 MET A CA 1
ATOM 2442 C C . MET A 1 317 ? -0.505 -1.142 -5.232 1.00 91.88 317 MET A C 1
ATOM 2444 O O . MET A 1 317 ? -0.164 -1.945 -4.366 1.00 91.88 317 MET A O 1
ATOM 2448 N N . ARG A 1 318 ? -1.517 -1.380 -6.064 1.00 91.12 318 ARG A N 1
ATOM 2449 C CA . ARG A 1 318 ? -2.250 -2.650 -6.108 1.00 91.12 318 ARG A CA 1
ATOM 2450 C C . ARG A 1 318 ? -1.589 -3.645 -7.054 1.00 91.12 318 ARG A C 1
ATOM 2452 O O . ARG A 1 318 ? -1.585 -4.843 -6.777 1.00 91.12 318 ARG A O 1
ATOM 2459 N N . VAL A 1 319 ? -1.038 -3.157 -8.166 1.00 96.19 319 VAL A N 1
ATOM 2460 C CA . VAL A 1 319 ? -0.370 -3.987 -9.174 1.00 96.19 319 VAL A CA 1
ATOM 2461 C C . VAL A 1 319 ? 0.888 -3.284 -9.667 1.00 96.19 319 VAL A C 1
ATOM 2463 O O . VAL A 1 319 ? 0.850 -2.098 -9.989 1.00 96.19 319 VAL A O 1
ATOM 2466 N N . ILE A 1 320 ? 1.987 -4.023 -9.760 1.00 97.94 320 ILE A N 1
ATOM 2467 C CA . ILE A 1 320 ? 3.209 -3.570 -10.425 1.00 97.94 320 ILE A CA 1
ATOM 2468 C C . ILE A 1 320 ? 3.658 -4.624 -11.439 1.00 97.94 320 ILE A C 1
ATOM 2470 O O . ILE A 1 320 ? 3.486 -5.820 -11.192 1.00 97.94 320 ILE A O 1
ATOM 2474 N N . ALA A 1 321 ? 4.244 -4.212 -12.560 1.00 98.00 321 ALA A N 1
ATOM 2475 C CA . ALA A 1 321 ? 4.952 -5.122 -13.455 1.00 98.00 321 ALA A CA 1
ATOM 2476 C C . ALA A 1 321 ? 6.461 -4.884 -13.381 1.00 98.00 321 ALA A C 1
ATOM 2478 O O . ALA A 1 321 ? 6.913 -3.746 -13.460 1.00 98.00 321 ALA A O 1
ATOM 2479 N N . ILE A 1 322 ? 7.231 -5.963 -13.235 1.00 97.94 322 ILE A N 1
ATOM 2480 C CA . ILE A 1 322 ? 8.696 -5.919 -13.273 1.00 97.94 322 ILE A CA 1
ATOM 2481 C C . ILE A 1 322 ? 9.130 -6.315 -14.679 1.00 97.94 322 ILE A C 1
ATOM 2483 O O . ILE A 1 322 ? 8.927 -7.460 -15.082 1.00 97.94 322 ILE A O 1
ATOM 2487 N N . THR A 1 323 ? 9.686 -5.362 -15.421 1.00 97.44 323 THR A N 1
ATOM 2488 C CA . THR A 1 323 ? 9.913 -5.421 -16.871 1.00 97.44 323 THR A CA 1
ATOM 2489 C C . THR A 1 323 ? 11.378 -5.177 -17.218 1.00 97.44 323 THR A C 1
ATOM 2491 O O . THR A 1 323 ? 11.683 -4.398 -18.111 1.00 97.44 323 THR A O 1
ATOM 2494 N N . ASP A 1 324 ? 12.293 -5.841 -16.512 1.00 96.31 324 ASP A N 1
ATOM 2495 C CA . ASP A 1 324 ? 13.733 -5.658 -16.704 1.00 96.31 324 ASP A CA 1
ATOM 2496 C C . ASP A 1 324 ? 14.157 -5.834 -18.181 1.00 96.31 324 ASP A C 1
ATOM 2498 O O . ASP A 1 324 ? 13.723 -6.760 -18.877 1.00 96.31 324 ASP A O 1
ATOM 2502 N N . HIS A 1 325 ? 15.045 -4.958 -18.659 1.00 94.12 325 HIS A N 1
ATOM 2503 C CA . HIS A 1 325 ? 15.500 -4.944 -20.050 1.00 94.12 325 HIS A CA 1
ATOM 2504 C C . HIS A 1 325 ? 16.183 -6.241 -20.500 1.00 94.12 325 HIS A C 1
ATOM 2506 O O . HIS A 1 325 ? 17.270 -6.587 -20.026 1.00 94.12 325 HIS A O 1
ATOM 2512 N N . ASP A 1 326 ? 15.619 -6.879 -21.532 1.00 93.50 326 ASP A N 1
ATOM 2513 C CA . ASP A 1 326 ? 16.228 -7.977 -22.297 1.00 93.50 326 ASP A CA 1
ATOM 2514 C C . ASP A 1 326 ? 16.700 -9.193 -21.473 1.00 93.50 326 ASP A C 1
ATOM 2516 O O . ASP A 1 326 ? 17.497 -10.014 -21.950 1.00 93.50 326 ASP A O 1
ATOM 2520 N N . VAL A 1 327 ? 16.229 -9.333 -20.238 1.00 91.75 327 VAL A N 1
ATOM 2521 C CA . VAL A 1 327 ? 16.574 -10.426 -19.323 1.00 91.75 327 VAL A CA 1
ATOM 2522 C C . VAL A 1 327 ? 15.318 -11.201 -18.958 1.00 91.75 327 VAL A C 1
ATOM 2524 O O . VAL A 1 327 ? 14.218 -10.667 -18.990 1.00 91.75 327 VAL A O 1
ATOM 2527 N N . LEU A 1 328 ? 15.469 -12.487 -18.643 1.00 93.94 328 LEU A N 1
ATOM 2528 C CA . LEU A 1 328 ? 14.343 -13.269 -18.140 1.00 93.94 328 LEU A CA 1
ATOM 2529 C C . LEU A 1 328 ? 13.957 -12.778 -16.731 1.00 93.94 328 LEU A C 1
ATOM 2531 O O . LEU A 1 328 ? 14.851 -12.436 -15.946 1.00 93.94 328 LEU A O 1
ATOM 2535 N N . PRO A 1 329 ? 12.657 -12.767 -16.392 1.00 94.44 329 PRO A N 1
ATOM 2536 C CA . PRO A 1 329 ? 12.200 -12.318 -15.086 1.00 94.44 329 PRO A CA 1
ATOM 2537 C C . PRO A 1 329 ? 12.633 -13.282 -13.975 1.00 94.44 329 PRO A C 1
ATOM 2539 O O . PRO A 1 329 ? 12.763 -14.492 -14.173 1.00 94.44 329 PRO A O 1
ATOM 2542 N N . LEU A 1 330 ? 12.824 -12.742 -12.771 1.00 92.31 330 LEU A N 1
ATOM 2543 C CA . LEU A 1 330 ? 13.189 -13.518 -11.585 1.00 92.31 330 LEU A CA 1
ATOM 2544 C C . LEU A 1 330 ? 12.004 -14.353 -11.084 1.00 92.31 330 LEU A C 1
ATOM 2546 O O . LEU A 1 330 ? 11.013 -13.780 -10.643 1.00 92.31 330 LEU A O 1
ATOM 2550 N N . GLU A 1 331 ? 12.112 -15.689 -11.060 1.00 92.25 331 GLU A N 1
ATOM 2551 C CA . GLU A 1 331 ? 11.085 -16.557 -10.442 1.00 92.25 331 GLU A CA 1
ATOM 2552 C C . GLU A 1 331 ? 11.046 -16.391 -8.913 1.00 92.25 331 GLU A C 1
ATOM 2554 O O . GLU A 1 331 ? 9.983 -16.421 -8.286 1.00 92.25 331 GLU A O 1
ATOM 2559 N N . LYS A 1 332 ? 12.225 -16.237 -8.299 1.00 94.69 332 LYS A N 1
ATOM 2560 C CA . LYS A 1 332 ? 12.403 -16.215 -6.847 1.00 94.69 332 LYS A CA 1
ATOM 2561 C C . LYS A 1 332 ? 13.346 -15.101 -6.416 1.00 94.69 332 LYS A C 1
ATOM 2563 O O . LYS A 1 332 ? 14.274 -14.753 -7.141 1.00 94.69 332 LYS A O 1
ATOM 2568 N N . ILE A 1 333 ? 13.125 -14.613 -5.204 1.00 94.50 333 ILE A N 1
ATOM 2569 C CA . ILE A 1 333 ? 13.929 -13.599 -4.524 1.00 94.50 333 ILE A CA 1
ATOM 2570 C C . ILE A 1 333 ? 14.377 -14.128 -3.162 1.00 94.50 333 ILE A C 1
ATOM 2572 O O . ILE A 1 333 ? 13.729 -15.007 -2.590 1.00 94.50 333 ILE A O 1
ATOM 2576 N N . GLU A 1 334 ? 15.484 -13.605 -2.646 1.00 91.06 334 GLU A N 1
ATOM 2577 C CA . GLU A 1 334 ? 15.959 -13.938 -1.305 1.00 91.06 334 GLU A CA 1
ATOM 2578 C C . GLU A 1 334 ? 15.237 -13.082 -0.255 1.00 91.06 334 GLU A C 1
ATOM 2580 O O . GLU A 1 334 ? 15.214 -11.853 -0.335 1.00 91.06 334 GLU A O 1
ATOM 2585 N N . VAL A 1 335 ? 14.651 -13.733 0.746 1.00 86.50 335 VAL A N 1
ATOM 2586 C CA . VAL A 1 335 ? 14.004 -13.100 1.898 1.00 86.50 335 VAL A CA 1
ATOM 2587 C C . VAL A 1 335 ? 14.466 -13.848 3.142 1.00 86.50 335 VAL A C 1
ATOM 2589 O O . VAL A 1 335 ? 14.243 -15.051 3.259 1.00 86.50 335 VAL A O 1
ATOM 2592 N N . ASN A 1 336 ? 15.148 -13.153 4.056 1.00 85.75 336 ASN A N 1
ATOM 2593 C CA . ASN A 1 336 ? 15.666 -13.728 5.306 1.00 85.75 336 ASN A CA 1
ATOM 2594 C C . ASN A 1 336 ? 16.489 -15.022 5.092 1.00 85.75 336 ASN A C 1
ATOM 2596 O O . ASN A 1 336 ? 16.348 -15.990 5.837 1.00 85.75 336 ASN A O 1
ATOM 2600 N N . GLY A 1 337 ? 17.318 -15.063 4.041 1.00 85.75 337 GLY A N 1
ATOM 2601 C CA . GLY A 1 337 ? 18.152 -16.223 3.694 1.00 85.75 337 GLY A CA 1
ATOM 2602 C C . GLY A 1 337 ? 17.421 -17.375 2.991 1.00 85.75 337 GLY A C 1
ATOM 2603 O O . GLY A 1 337 ? 18.027 -18.416 2.743 1.00 85.75 337 GLY A O 1
ATOM 2604 N N . SER A 1 338 ? 16.135 -17.215 2.661 1.00 87.81 338 SER A N 1
ATOM 2605 C CA . SER A 1 338 ? 15.328 -18.213 1.947 1.00 87.81 338 SER A CA 1
ATOM 2606 C C . SER A 1 338 ? 14.894 -17.713 0.570 1.00 87.81 338 SER A C 1
ATOM 2608 O O . SER A 1 338 ? 14.531 -16.552 0.406 1.00 87.81 338 SER A O 1
ATOM 2610 N N . MET A 1 339 ? 14.883 -18.600 -0.429 1.00 93.50 339 MET A N 1
ATOM 2611 C CA . MET A 1 339 ? 14.409 -18.275 -1.780 1.00 93.50 339 MET A CA 1
ATOM 2612 C C . MET A 1 339 ? 12.891 -18.444 -1.880 1.00 93.50 339 MET A C 1
ATOM 2614 O O . MET A 1 339 ? 12.385 -19.569 -1.893 1.00 93.50 339 MET A O 1
ATOM 2618 N N . ILE A 1 340 ? 12.170 -17.334 -2.016 1.00 92.56 340 ILE A N 1
ATOM 2619 C CA . ILE A 1 340 ? 10.703 -17.284 -2.076 1.00 92.56 340 ILE A CA 1
ATOM 2620 C C . ILE A 1 340 ? 10.265 -16.861 -3.477 1.00 92.56 340 ILE A C 1
ATOM 2622 O O . ILE A 1 340 ? 10.908 -16.023 -4.105 1.00 92.56 340 ILE A O 1
ATOM 2626 N N . ARG A 1 341 ? 9.164 -17.428 -3.988 1.00 94.75 341 ARG A N 1
ATOM 2627 C CA . ARG A 1 341 ? 8.565 -16.968 -5.252 1.00 94.75 341 ARG A CA 1
ATOM 2628 C C . ARG A 1 341 ? 8.163 -15.504 -5.154 1.00 94.75 341 ARG A C 1
ATOM 2630 O O . ARG A 1 341 ? 7.512 -15.112 -4.186 1.00 94.75 341 ARG A O 1
ATOM 2637 N N . ILE A 1 342 ? 8.500 -14.718 -6.171 1.00 94.88 342 ILE A N 1
ATOM 2638 C CA . ILE A 1 342 ? 8.298 -13.267 -6.136 1.00 94.88 342 ILE A CA 1
ATOM 2639 C C . ILE A 1 342 ? 6.823 -12.886 -5.933 1.00 94.88 342 ILE A C 1
ATOM 2641 O O . ILE A 1 342 ? 6.523 -12.033 -5.100 1.00 94.88 342 ILE A O 1
ATOM 2645 N N . GLN A 1 343 ? 5.890 -13.580 -6.594 1.00 93.31 343 GLN A N 1
ATOM 2646 C CA . GLN A 1 343 ? 4.452 -13.352 -6.420 1.00 93.31 343 GLN A CA 1
ATOM 2647 C C . GLN A 1 343 ? 3.962 -13.743 -5.023 1.00 93.31 343 GLN A C 1
ATOM 2649 O O . GLN A 1 343 ? 3.073 -13.089 -4.487 1.00 93.31 343 GLN A O 1
ATOM 2654 N N . ALA A 1 344 ? 4.541 -14.788 -4.420 1.00 91.06 344 ALA A N 1
ATOM 2655 C CA . ALA A 1 344 ? 4.177 -15.202 -3.067 1.00 91.06 344 ALA A CA 1
ATOM 2656 C C . ALA A 1 344 ? 4.585 -14.129 -2.051 1.00 91.06 344 ALA A C 1
ATOM 2658 O O . ALA A 1 344 ? 3.771 -13.746 -1.218 1.00 91.06 344 ALA A O 1
ATOM 2659 N N . TYR A 1 345 ? 5.799 -13.584 -2.178 1.00 92.06 345 TYR A N 1
ATOM 2660 C CA . TYR A 1 345 ? 6.243 -12.468 -1.344 1.00 92.06 345 TYR A CA 1
ATOM 2661 C C . TYR A 1 345 ? 5.404 -11.204 -1.569 1.00 92.06 345 TYR A C 1
ATOM 2663 O O . TYR A 1 345 ? 4.962 -10.575 -0.616 1.00 92.06 345 TYR A O 1
ATOM 2671 N N . ALA A 1 346 ? 5.121 -10.848 -2.823 1.00 92.50 346 ALA A N 1
ATOM 2672 C CA . ALA A 1 346 ? 4.279 -9.693 -3.124 1.00 92.50 346 ALA A CA 1
ATOM 2673 C C . ALA A 1 346 ? 2.870 -9.823 -2.523 1.00 92.50 346 ALA A C 1
ATOM 2675 O O . ALA A 1 346 ? 2.347 -8.859 -1.956 1.00 92.50 346 ALA A O 1
ATOM 2676 N N . LYS A 1 347 ? 2.297 -11.036 -2.550 1.00 88.44 347 LYS A N 1
ATOM 2677 C CA . LYS A 1 347 ? 0.996 -11.327 -1.943 1.00 88.44 347 LYS A CA 1
ATOM 2678 C C . LYS A 1 347 ? 0.986 -11.057 -0.436 1.00 88.44 347 LYS A C 1
ATOM 2680 O O . LYS A 1 347 ? 0.032 -10.446 0.036 1.00 88.44 347 LYS A O 1
ATOM 2685 N N . THR A 1 348 ? 2.040 -11.414 0.308 1.00 82.56 348 THR A N 1
ATOM 2686 C CA . THR A 1 348 ? 2.117 -11.100 1.755 1.00 82.56 348 THR A CA 1
ATOM 2687 C C . THR A 1 348 ? 2.222 -9.599 2.034 1.00 82.56 348 THR A C 1
ATOM 2689 O O . THR A 1 348 ? 1.956 -9.151 3.147 1.00 82.56 348 THR A O 1
ATOM 2692 N N . LYS A 1 349 ? 2.570 -8.804 1.017 1.00 85.38 349 LYS A N 1
ATOM 2693 C CA . LYS A 1 349 ? 2.632 -7.340 1.063 1.00 85.38 349 LYS A CA 1
ATOM 2694 C C . LYS A 1 349 ? 1.382 -6.651 0.512 1.00 85.38 349 LYS A C 1
ATOM 2696 O O . LYS A 1 349 ? 1.362 -5.424 0.474 1.00 85.38 349 LYS A O 1
ATOM 2701 N N . GLY A 1 350 ? 0.366 -7.400 0.080 1.00 85.44 350 GLY A N 1
ATOM 2702 C CA . GLY A 1 350 ? -0.852 -6.834 -0.508 1.00 85.44 350 GLY A CA 1
ATOM 2703 C C . GLY A 1 350 ? -0.662 -6.241 -1.910 1.00 85.44 350 GLY A C 1
ATOM 2704 O O . GLY A 1 350 ? -1.497 -5.457 -2.355 1.00 85.44 350 GLY A O 1
ATOM 2705 N N . VAL A 1 351 ? 0.414 -6.607 -2.618 1.00 91.88 351 VAL A N 1
ATOM 2706 C CA . VAL A 1 351 ? 0.722 -6.129 -3.977 1.00 91.88 351 VAL A CA 1
ATOM 2707 C C . VAL A 1 351 ? 0.696 -7.304 -4.948 1.00 91.88 351 VAL A C 1
ATOM 2709 O O . VAL A 1 351 ? 1.267 -8.359 -4.677 1.00 91.88 351 VAL A O 1
ATOM 2712 N N . LYS A 1 352 ? 0.084 -7.133 -6.121 1.00 94.44 352 LYS A N 1
ATOM 2713 C CA . LYS A 1 352 ? 0.224 -8.097 -7.222 1.00 94.44 352 LYS A CA 1
ATOM 2714 C C . LYS A 1 352 ? 1.431 -7.734 -8.078 1.00 94.44 352 LYS A C 1
ATOM 2716 O O . LYS A 1 352 ? 1.559 -6.594 -8.514 1.00 94.44 352 LYS A O 1
ATOM 2721 N N . VAL A 1 353 ? 2.297 -8.709 -8.337 1.00 96.50 353 VAL A N 1
ATOM 2722 C CA . VAL A 1 353 ? 3.444 -8.556 -9.241 1.00 96.50 353 VAL A CA 1
ATOM 2723 C C . VAL A 1 353 ? 3.188 -9.337 -10.518 1.00 96.50 353 VAL A C 1
ATOM 2725 O O . VAL A 1 353 ? 2.966 -10.547 -10.470 1.00 96.50 353 VAL A O 1
ATOM 2728 N N . ILE A 1 354 ? 3.268 -8.647 -11.651 1.00 96.94 354 ILE A N 1
ATOM 2729 C CA . ILE A 1 354 ? 3.302 -9.252 -12.981 1.00 96.94 354 ILE A CA 1
ATOM 2730 C C . ILE A 1 354 ? 4.764 -9.337 -13.412 1.00 96.94 354 ILE A C 1
ATOM 2732 O O . ILE A 1 354 ? 5.494 -8.347 -13.396 1.00 96.94 354 ILE A O 1
ATOM 2736 N N . GLN A 1 355 ? 5.202 -10.530 -13.795 1.00 95.19 355 GLN A N 1
ATOM 2737 C CA . GLN A 1 355 ? 6.517 -10.708 -14.399 1.00 95.19 355 GLN A CA 1
ATOM 2738 C C . GLN A 1 355 ? 6.464 -10.303 -15.872 1.00 95.19 355 GLN A C 1
ATOM 2740 O O . GLN A 1 355 ? 5.500 -10.618 -16.577 1.00 95.19 355 GLN A O 1
ATOM 2745 N N . GLY A 1 356 ? 7.501 -9.596 -16.304 1.00 96.62 356 GLY A N 1
ATOM 2746 C CA . GLY A 1 356 ? 7.605 -8.989 -17.616 1.00 96.62 356 GLY A CA 1
ATOM 2747 C C . GLY A 1 356 ? 9.033 -8.981 -18.151 1.00 96.62 356 GLY A C 1
ATOM 2748 O O . GLY A 1 356 ? 9.987 -9.266 -17.429 1.00 96.62 356 GLY A O 1
ATOM 2749 N N . ILE A 1 357 ? 9.169 -8.627 -19.426 1.00 97.44 357 ILE A N 1
ATOM 2750 C CA . ILE A 1 357 ? 10.443 -8.266 -20.061 1.00 97.44 357 ILE A CA 1
ATOM 2751 C C . ILE A 1 357 ? 10.187 -7.028 -20.910 1.00 97.44 357 ILE A C 1
ATOM 2753 O O . ILE A 1 357 ? 9.244 -7.026 -21.703 1.00 97.44 357 ILE A O 1
ATOM 2757 N N . GLU A 1 358 ? 11.031 -6.009 -20.794 1.00 97.75 358 GLU A N 1
ATOM 2758 C CA . GLU A 1 358 ? 11.101 -4.958 -21.807 1.00 97.75 358 GLU A CA 1
ATOM 2759 C C . GLU A 1 358 ? 12.143 -5.349 -22.862 1.00 97.75 358 GLU A C 1
ATOM 2761 O O . GLU A 1 358 ? 13.354 -5.343 -22.619 1.00 97.75 358 GLU A O 1
ATOM 2766 N N . PHE A 1 359 ? 11.674 -5.734 -24.047 1.00 97.25 359 PHE A N 1
ATOM 2767 C CA . PHE A 1 359 ? 12.541 -6.081 -25.166 1.00 97.25 359 PHE A CA 1
ATOM 2768 C C . PHE A 1 359 ? 12.983 -4.833 -25.919 1.00 97.25 359 PHE A C 1
ATOM 2770 O O . PHE A 1 359 ? 12.154 -4.115 -26.481 1.00 97.25 359 PHE A O 1
ATOM 2777 N N . SER A 1 360 ? 14.297 -4.644 -26.032 1.00 95.69 360 SER A N 1
ATOM 2778 C CA . SER A 1 360 ? 14.876 -3.680 -26.967 1.00 95.69 360 SER A CA 1
ATOM 2779 C C . SER A 1 360 ? 14.741 -4.215 -28.387 1.00 95.69 360 SER A C 1
ATOM 2781 O O . SER A 1 360 ? 15.386 -5.204 -28.741 1.00 95.69 360 SER A O 1
ATOM 2783 N N . CYS A 1 361 ? 13.942 -3.553 -29.215 1.00 95.31 361 CYS A N 1
ATOM 2784 C CA . CYS A 1 361 ? 13.659 -3.964 -30.586 1.00 95.31 361 CYS A CA 1
ATOM 2785 C C . CYS A 1 361 ? 14.323 -3.028 -31.601 1.00 95.31 361 CYS A C 1
ATOM 2787 O O . CYS A 1 361 ? 14.775 -1.939 -31.256 1.00 95.31 361 CYS A O 1
ATOM 2789 N N . GLU A 1 362 ? 14.389 -3.505 -32.843 1.00 91.44 362 GLU A N 1
ATOM 2790 C CA . GLU A 1 362 ? 14.825 -2.785 -34.043 1.00 91.44 362 GLU A CA 1
ATOM 2791 C C . GLU A 1 362 ? 16.261 -2.235 -34.024 1.00 91.44 362 GLU A C 1
ATOM 2793 O O . GLU A 1 362 ? 16.652 -1.348 -33.270 1.00 91.44 362 GLU A O 1
ATOM 2798 N N . THR A 1 363 ? 17.103 -2.770 -34.910 1.00 87.19 363 THR A N 1
ATOM 2799 C CA . THR A 1 363 ? 18.509 -2.326 -35.011 1.00 87.19 363 THR A CA 1
ATOM 2800 C C . THR A 1 363 ? 18.645 -1.000 -35.778 1.00 87.19 363 THR A C 1
ATOM 2802 O O . THR A 1 363 ? 19.616 -0.260 -35.587 1.00 87.19 363 THR A O 1
ATOM 2805 N N . GLU A 1 364 ? 17.692 -0.713 -36.667 1.00 86.75 364 GLU A N 1
ATOM 2806 C CA . GLU A 1 364 ? 17.676 0.477 -37.531 1.00 86.75 364 GLU A CA 1
ATOM 2807 C C . GLU A 1 364 ? 16.840 1.618 -36.943 1.00 86.75 364 GLU A C 1
ATOM 2809 O O . GLU A 1 364 ? 17.180 2.785 -37.136 1.00 86.75 364 GLU A O 1
ATOM 2814 N N . VAL A 1 365 ? 15.813 1.281 -36.157 1.00 90.31 365 VAL A N 1
ATOM 2815 C CA . VAL A 1 365 ? 14.951 2.241 -35.467 1.00 90.31 365 VAL A CA 1
ATOM 2816 C C . VAL A 1 365 ? 15.339 2.306 -33.993 1.00 90.31 365 VAL A C 1
ATOM 2818 O O . VAL A 1 365 ? 15.267 1.318 -33.269 1.00 90.31 365 VAL A O 1
ATOM 2821 N N . GLU A 1 366 ? 15.777 3.478 -33.541 1.00 88.81 366 GLU A N 1
ATOM 2822 C CA . GLU A 1 366 ? 16.138 3.688 -32.138 1.00 88.81 366 GLU A CA 1
ATOM 2823 C C . GLU A 1 366 ? 14.894 3.784 -31.238 1.00 88.81 366 GLU A C 1
ATOM 2825 O O . GLU A 1 366 ? 13.808 4.144 -31.690 1.00 88.81 366 GLU A O 1
ATOM 2830 N N . ASP A 1 367 ? 15.081 3.461 -29.955 1.00 90.50 367 ASP A N 1
ATOM 2831 C CA . ASP A 1 367 ? 14.083 3.587 -28.882 1.00 90.50 367 ASP A CA 1
ATOM 2832 C C . ASP A 1 367 ? 12.757 2.821 -29.084 1.00 90.50 367 ASP A C 1
ATOM 2834 O O . ASP A 1 367 ? 11.750 3.129 -28.451 1.00 90.50 367 ASP A O 1
ATOM 2838 N N . VAL A 1 368 ? 12.756 1.761 -29.902 1.00 96.06 368 VAL A N 1
ATOM 2839 C CA . VAL A 1 368 ? 11.631 0.815 -29.972 1.00 96.06 368 VAL A CA 1
ATOM 2840 C C . VAL A 1 368 ? 11.751 -0.206 -28.844 1.00 96.06 368 VAL A C 1
ATOM 2842 O O . VAL A 1 368 ? 12.618 -1.083 -28.887 1.00 96.06 368 VAL A O 1
ATOM 2845 N N . HIS A 1 369 ? 10.853 -0.138 -27.862 1.00 97.81 369 HIS A N 1
ATOM 2846 C CA . HIS A 1 369 ? 10.789 -1.125 -26.787 1.00 97.81 369 HIS A CA 1
ATOM 2847 C C . HIS A 1 369 ? 9.392 -1.738 -26.655 1.00 97.81 369 HIS A C 1
ATOM 2849 O O . HIS A 1 369 ? 8.377 -1.045 -26.733 1.00 97.81 369 HIS A O 1
ATOM 2855 N N . LEU A 1 370 ? 9.344 -3.057 -26.465 1.00 98.50 370 LEU A N 1
ATOM 2856 C CA . LEU A 1 370 ? 8.106 -3.810 -26.270 1.00 98.50 370 LEU A CA 1
ATOM 2857 C C . LEU A 1 370 ? 8.085 -4.424 -24.871 1.00 98.50 370 LEU A C 1
ATOM 2859 O O . LEU A 1 370 ? 8.931 -5.255 -24.542 1.00 98.50 370 LEU A O 1
ATOM 2863 N N . ILE A 1 371 ? 7.092 -4.049 -24.073 1.00 98.38 371 ILE A N 1
ATOM 2864 C CA . ILE A 1 371 ? 6.804 -4.641 -22.770 1.00 98.38 371 ILE A CA 1
ATOM 2865 C C . ILE A 1 371 ? 5.974 -5.904 -22.992 1.00 98.38 371 ILE A C 1
ATOM 2867 O O . ILE A 1 371 ? 4.829 -5.851 -23.445 1.00 98.38 371 ILE A O 1
ATOM 2871 N N . VAL A 1 372 ? 6.562 -7.049 -22.665 1.00 98.06 372 VAL A N 1
ATOM 2872 C CA . VAL A 1 372 ? 5.932 -8.363 -22.779 1.00 98.06 372 VAL A CA 1
ATOM 2873 C C . VAL A 1 372 ? 5.613 -8.889 -21.389 1.00 98.06 372 VAL A C 1
ATOM 2875 O O . VAL A 1 372 ? 6.526 -9.144 -20.602 1.00 98.06 372 VAL A O 1
ATOM 2878 N N . LEU A 1 373 ? 4.326 -9.071 -21.094 1.00 97.56 373 LEU A N 1
ATOM 2879 C CA . LEU A 1 373 ? 3.829 -9.414 -19.758 1.00 97.56 373 LEU A CA 1
ATOM 2880 C C . LEU A 1 373 ? 3.114 -10.763 -19.740 1.00 97.56 373 LEU A C 1
ATOM 2882 O O . LEU A 1 373 ? 2.425 -11.120 -20.697 1.00 97.56 373 LEU A O 1
ATOM 2886 N N . GLY A 1 374 ? 3.228 -11.473 -18.615 1.00 92.12 374 GLY A N 1
ATOM 2887 C CA . GLY A 1 374 ? 2.400 -12.649 -18.329 1.00 92.12 374 GLY A CA 1
ATOM 2888 C C . GLY A 1 374 ? 2.637 -13.844 -19.251 1.00 92.12 374 GLY A C 1
ATOM 2889 O O . GLY A 1 374 ? 1.732 -14.647 -19.446 1.00 92.12 374 GLY A O 1
ATOM 2890 N N . CYS A 1 375 ? 3.824 -13.944 -19.850 1.00 93.06 375 CYS A N 1
ATOM 2891 C CA . CYS A 1 375 ? 4.188 -15.087 -20.683 1.00 93.06 375 CYS A CA 1
ATOM 2892 C C . CYS A 1 375 ? 4.572 -16.312 -19.846 1.00 93.06 375 CYS A C 1
ATOM 2894 O O . CYS A 1 375 ? 5.082 -16.194 -18.731 1.00 93.06 375 CYS A O 1
ATOM 2896 N N . ASP A 1 376 ? 4.465 -17.491 -20.455 1.00 93.50 376 ASP A N 1
ATOM 2897 C CA . ASP A 1 376 ? 5.266 -18.649 -20.067 1.00 93.50 376 ASP A CA 1
ATOM 2898 C C . ASP A 1 376 ? 6.737 -18.410 -20.456 1.00 93.50 376 ASP A C 1
ATOM 2900 O O . ASP A 1 376 ? 7.152 -18.632 -21.596 1.00 93.50 376 ASP A O 1
ATOM 2904 N N . TYR A 1 377 ? 7.544 -17.934 -19.507 1.00 91.88 377 TYR A N 1
ATOM 2905 C CA . TYR A 1 377 ? 8.972 -17.672 -19.724 1.00 91.88 377 TYR A CA 1
ATOM 2906 C C . TYR A 1 377 ? 9.824 -18.951 -19.844 1.00 91.88 377 TYR A C 1
ATOM 2908 O O . TYR A 1 377 ? 11.012 -18.871 -20.184 1.00 91.88 377 TYR A O 1
ATOM 2916 N N . ASP A 1 378 ? 9.230 -20.132 -19.639 1.00 91.69 378 ASP A N 1
ATOM 2917 C CA . ASP A 1 378 ? 9.857 -21.416 -19.949 1.00 91.69 378 ASP A CA 1
ATOM 2918 C C . ASP A 1 378 ? 9.670 -21.833 -21.413 1.00 91.69 378 ASP A C 1
ATOM 2920 O O . ASP A 1 378 ? 10.366 -22.739 -21.887 1.00 91.69 378 ASP A O 1
ATOM 2924 N N . ASN A 1 379 ? 8.821 -21.120 -22.163 1.00 95.06 379 ASN A N 1
ATOM 2925 C CA . ASN A 1 379 ? 8.615 -21.340 -23.587 1.00 95.06 379 ASN A CA 1
ATOM 2926 C C . ASN A 1 379 ? 9.940 -21.278 -24.368 1.00 95.06 379 ASN A C 1
ATOM 2928 O O . ASN A 1 379 ? 10.706 -20.310 -24.290 1.00 95.06 379 ASN A O 1
ATOM 2932 N N . GLU A 1 380 ? 10.190 -22.308 -25.180 1.00 95.38 380 GLU A N 1
ATOM 2933 C CA . GLU A 1 380 ? 11.439 -22.468 -25.932 1.00 95.38 380 GLU A CA 1
ATOM 2934 C C . GLU A 1 380 ? 11.737 -21.262 -26.835 1.00 95.38 380 GLU A C 1
ATOM 2936 O O . GLU A 1 380 ? 12.882 -20.813 -26.904 1.00 95.38 380 GLU A O 1
ATOM 2941 N N . LYS A 1 381 ? 10.711 -20.661 -27.456 1.00 94.25 381 LYS A N 1
ATOM 2942 C CA . LYS A 1 381 ? 10.888 -19.506 -28.349 1.00 94.25 381 LYS A CA 1
ATOM 2943 C C . LYS A 1 381 ? 11.342 -18.259 -27.595 1.00 94.25 381 LYS A C 1
ATOM 2945 O O . LYS A 1 381 ? 12.216 -17.549 -28.093 1.00 94.25 381 LYS A O 1
ATOM 2950 N N . ILE A 1 382 ? 10.794 -18.006 -26.401 1.00 94.00 382 ILE A N 1
ATOM 2951 C CA . ILE A 1 382 ? 11.236 -16.899 -25.538 1.00 94.00 382 ILE A CA 1
ATOM 2952 C C . ILE A 1 382 ? 12.679 -17.129 -25.102 1.00 94.00 382 ILE A C 1
ATOM 2954 O O . ILE A 1 382 ? 13.518 -16.238 -25.250 1.00 94.00 382 ILE A O 1
ATOM 2958 N N . ARG A 1 383 ? 12.994 -18.335 -24.616 1.00 93.88 383 ARG A N 1
ATOM 2959 C CA . ARG A 1 383 ? 14.346 -18.675 -24.155 1.00 93.88 383 ARG A CA 1
ATOM 2960 C C . ARG A 1 383 ? 15.376 -18.545 -25.271 1.00 93.88 383 ARG A C 1
ATOM 2962 O O . ARG A 1 383 ? 16.451 -17.991 -25.050 1.00 93.88 383 ARG A O 1
ATOM 2969 N N . ASP A 1 384 ? 15.062 -19.011 -26.472 1.00 94.94 384 ASP A N 1
ATOM 2970 C CA . ASP A 1 384 ? 15.970 -18.921 -27.613 1.00 94.94 384 ASP A CA 1
ATOM 2971 C C . ASP A 1 384 ? 16.135 -17.494 -28.130 1.00 94.94 384 ASP A C 1
ATOM 2973 O O . ASP A 1 384 ? 17.251 -17.096 -28.482 1.00 94.94 384 ASP A O 1
ATOM 2977 N N . MET A 1 385 ? 15.063 -16.699 -28.130 1.00 94.88 385 MET A N 1
ATOM 2978 C CA . MET A 1 385 ? 15.153 -15.275 -28.440 1.00 94.88 385 MET A CA 1
ATOM 2979 C C . MET A 1 385 ? 16.032 -14.548 -27.416 1.00 94.88 385 MET A C 1
ATOM 2981 O O . MET A 1 385 ? 16.979 -13.858 -27.801 1.00 94.88 385 MET A O 1
ATOM 2985 N N . ASN A 1 386 ? 15.809 -14.781 -26.119 1.00 92.94 386 ASN A N 1
ATOM 2986 C CA . ASN A 1 386 ? 16.618 -14.194 -25.054 1.00 92.94 386 ASN A CA 1
ATOM 2987 C C . ASN A 1 386 ? 18.103 -14.591 -25.177 1.00 92.94 386 ASN A C 1
ATOM 2989 O O . ASN A 1 386 ? 18.975 -13.724 -25.138 1.00 92.94 386 ASN A O 1
ATOM 2993 N N . LYS A 1 387 ? 18.419 -15.866 -25.459 1.00 93.38 387 LYS A N 1
ATOM 2994 C CA . LYS A 1 387 ? 19.807 -16.311 -25.708 1.00 93.38 387 LYS A CA 1
ATOM 2995 C C . LYS A 1 387 ? 20.475 -15.535 -26.847 1.00 93.38 387 LYS A C 1
ATOM 2997 O O . LYS A 1 387 ? 21.637 -15.148 -26.717 1.00 93.38 387 LYS A O 1
ATOM 3002 N N . LYS A 1 388 ? 19.772 -15.296 -27.964 1.00 94.69 388 LYS A N 1
ATOM 3003 C CA . LYS A 1 388 ? 20.303 -14.513 -29.102 1.00 94.69 388 LYS A CA 1
ATOM 3004 C C . LYS A 1 388 ? 20.573 -13.063 -28.699 1.00 94.69 388 LYS A C 1
ATOM 3006 O O . LYS A 1 388 ? 21.653 -12.536 -28.966 1.00 94.69 388 LYS A O 1
ATOM 3011 N N . ILE A 1 389 ? 19.617 -12.463 -27.998 1.00 93.38 389 ILE A N 1
ATOM 3012 C CA . ILE A 1 389 ? 19.654 -11.099 -27.463 1.00 93.38 389 ILE A CA 1
ATOM 3013 C C . ILE A 1 389 ? 20.830 -10.908 -26.496 1.00 93.38 389 ILE A C 1
ATOM 3015 O O . ILE A 1 389 ? 21.584 -9.935 -26.620 1.00 93.38 389 ILE A O 1
ATOM 3019 N N . VAL A 1 390 ? 21.031 -11.846 -25.568 1.00 91.38 390 VAL A N 1
ATOM 3020 C CA . VAL A 1 390 ? 22.141 -11.856 -24.604 1.00 91.38 390 VAL A CA 1
ATOM 3021 C C . VAL A 1 390 ? 23.479 -12.067 -25.311 1.00 91.38 390 VAL A C 1
ATOM 3023 O O . VAL A 1 390 ? 24.432 -11.335 -25.044 1.00 91.38 390 VAL A O 1
ATOM 3026 N N . LYS A 1 391 ? 23.559 -13.004 -26.266 1.00 93.94 391 LYS A N 1
ATOM 3027 C CA . LYS A 1 391 ? 24.780 -13.244 -27.050 1.00 93.94 391 LYS A CA 1
ATOM 3028 C C . LYS A 1 391 ? 25.204 -11.996 -27.828 1.00 93.94 391 LYS A C 1
ATOM 3030 O O . LYS A 1 391 ? 26.378 -11.632 -27.786 1.00 93.94 391 LYS A O 1
ATOM 3035 N N . SER A 1 392 ? 24.261 -11.321 -28.491 1.00 94.06 392 SER A N 1
ATOM 3036 C CA . SER A 1 392 ? 24.539 -10.073 -29.211 1.00 94.06 392 SER A CA 1
ATOM 3037 C C . SER A 1 392 ? 24.978 -8.949 -28.263 1.00 94.06 392 SER A C 1
ATOM 3039 O O . SER A 1 392 ? 25.923 -8.225 -28.570 1.00 94.06 392 SER A O 1
ATOM 3041 N N . LYS A 1 393 ? 24.365 -8.851 -27.070 1.00 92.06 393 LYS A N 1
ATOM 3042 C CA . LYS A 1 393 ? 24.775 -7.899 -26.021 1.00 92.06 393 LYS A CA 1
ATOM 3043 C C . LYS A 1 393 ? 26.235 -8.100 -25.615 1.00 92.06 393 LYS A C 1
ATOM 3045 O O . LYS A 1 393 ? 27.011 -7.152 -25.641 1.00 92.06 393 LYS A O 1
ATOM 3050 N N . ILE A 1 394 ? 26.602 -9.333 -25.257 1.00 93.06 394 ILE A N 1
ATOM 3051 C CA . ILE A 1 394 ? 27.962 -9.673 -24.813 1.00 93.06 394 ILE A CA 1
ATOM 3052 C C . ILE A 1 394 ? 28.972 -9.370 -25.920 1.00 93.06 394 ILE A C 1
ATOM 3054 O O . ILE A 1 394 ? 30.014 -8.781 -25.646 1.00 93.06 394 ILE A O 1
ATOM 3058 N N . HIS A 1 395 ? 28.661 -9.751 -27.162 1.00 94.62 395 HIS A N 1
ATOM 3059 C CA . HIS A 1 395 ? 29.530 -9.476 -28.303 1.00 94.62 395 HIS A CA 1
ATOM 3060 C C . HIS A 1 395 ? 29.745 -7.971 -28.501 1.00 94.62 395 HIS A C 1
ATOM 3062 O O . HIS A 1 395 ? 30.888 -7.530 -28.513 1.00 94.62 395 HIS A O 1
ATOM 3068 N N . SER A 1 396 ? 28.663 -7.187 -28.528 1.00 93.75 396 SER A N 1
ATOM 3069 C CA . SER A 1 396 ? 28.729 -5.729 -28.668 1.00 93.75 396 SER A CA 1
ATOM 3070 C C . SER A 1 396 ? 29.524 -5.062 -27.539 1.00 93.75 396 SER A C 1
ATOM 3072 O O . SER A 1 396 ? 30.259 -4.106 -27.777 1.00 93.75 396 SER A O 1
ATOM 3074 N N . TYR A 1 397 ? 29.402 -5.551 -26.301 1.00 94.44 397 TYR A N 1
ATOM 3075 C CA . TYR A 1 397 ? 30.150 -4.990 -25.175 1.00 94.44 397 TYR A CA 1
ATOM 3076 C C . TYR A 1 397 ? 31.641 -5.328 -25.253 1.00 94.44 397 TYR A C 1
ATOM 3078 O O . TYR A 1 397 ? 32.457 -4.459 -24.967 1.00 94.44 397 TYR A O 1
ATOM 3086 N N . ARG A 1 398 ? 31.998 -6.547 -25.675 1.00 95.31 398 ARG A N 1
ATOM 3087 C CA . ARG A 1 398 ? 33.396 -6.942 -25.907 1.00 95.31 398 ARG A CA 1
ATOM 3088 C C . ARG A 1 398 ? 34.040 -6.132 -27.024 1.00 95.31 398 ARG A C 1
ATOM 3090 O O . ARG A 1 398 ? 35.103 -5.557 -26.818 1.00 95.31 398 ARG A O 1
ATOM 3097 N N . GLU A 1 399 ? 33.359 -6.016 -28.153 1.00 95.56 399 GLU A N 1
ATOM 3098 C CA . GLU A 1 399 ? 33.834 -5.215 -29.280 1.00 95.56 399 GLU A CA 1
ATOM 3099 C C . GLU A 1 399 ? 34.014 -3.746 -28.868 1.00 95.56 399 GLU A C 1
ATOM 3101 O O . GLU A 1 399 ? 35.042 -3.143 -29.157 1.00 95.56 399 GLU A O 1
ATOM 3106 N N . LEU A 1 400 ? 33.090 -3.180 -28.079 1.00 95.31 400 LEU A N 1
ATOM 3107 C CA . LEU A 1 400 ? 33.272 -1.832 -27.535 1.00 95.31 400 LEU A CA 1
ATOM 3108 C C . LEU A 1 400 ? 34.535 -1.727 -26.664 1.00 95.31 400 LEU A C 1
ATOM 3110 O O . LEU A 1 400 ? 35.259 -0.742 -26.774 1.00 95.31 400 LEU A O 1
ATOM 3114 N N . THR A 1 401 ? 34.815 -2.712 -25.804 1.00 96.06 401 THR A N 1
ATOM 3115 C CA . THR A 1 401 ? 36.040 -2.707 -24.983 1.00 96.06 401 THR A CA 1
ATOM 3116 C C . THR A 1 401 ? 37.321 -2.818 -25.816 1.00 96.06 401 THR A C 1
ATOM 3118 O O . THR A 1 401 ? 38.315 -2.163 -25.499 1.00 96.06 401 THR A O 1
ATOM 3121 N N . GLU A 1 402 ? 37.286 -3.582 -26.910 1.00 95.56 402 GLU A N 1
ATOM 3122 C CA . GLU A 1 402 ? 38.396 -3.713 -27.862 1.00 95.56 402 GLU A CA 1
ATOM 3123 C C . GLU A 1 402 ? 38.650 -2.382 -28.579 1.00 95.56 402 GLU A C 1
ATOM 3125 O O . GLU A 1 402 ? 39.758 -1.851 -28.507 1.00 95.56 402 GLU A O 1
ATOM 3130 N N . VAL A 1 403 ? 37.604 -1.774 -29.148 1.00 95.38 403 VAL A N 1
ATOM 3131 C CA . VAL A 1 403 ? 37.696 -0.475 -29.833 1.00 95.38 403 VAL A CA 1
ATOM 3132 C C . VAL A 1 403 ? 38.167 0.631 -28.884 1.00 95.38 403 VAL A C 1
ATOM 3134 O O . VAL A 1 403 ? 39.025 1.434 -29.246 1.00 95.38 403 VAL A O 1
ATOM 3137 N N . LEU A 1 404 ? 37.647 0.684 -27.651 1.00 95.94 404 LEU A N 1
ATOM 3138 C CA . LEU A 1 404 ? 38.113 1.645 -26.643 1.00 95.94 404 LEU A CA 1
ATOM 3139 C C . LEU A 1 404 ? 39.610 1.467 -26.357 1.00 95.94 404 LEU A C 1
ATOM 3141 O O . LEU A 1 404 ? 40.349 2.454 -26.321 1.00 95.94 404 LEU A O 1
ATOM 3145 N N . THR A 1 405 ? 40.063 0.218 -26.221 1.00 95.31 405 THR A N 1
ATOM 3146 C CA . THR A 1 405 ? 41.471 -0.112 -25.968 1.00 95.31 405 THR A CA 1
ATOM 3147 C C . THR A 1 405 ? 42.368 0.306 -27.131 1.00 95.31 405 THR A C 1
ATOM 3149 O O . THR A 1 405 ? 43.387 0.959 -26.904 1.00 95.31 405 THR A O 1
ATOM 3152 N N . GLU A 1 406 ? 41.970 0.020 -28.372 1.00 95.06 406 GLU A N 1
ATOM 3153 C CA . GLU A 1 406 ? 42.691 0.443 -29.583 1.00 95.06 406 GLU A CA 1
ATOM 3154 C C . GLU A 1 406 ? 42.809 1.969 -29.702 1.00 95.06 406 GLU A C 1
ATOM 3156 O O . GLU A 1 406 ? 43.799 2.488 -30.219 1.00 95.06 406 GLU A O 1
ATOM 3161 N N . LYS A 1 407 ? 41.815 2.699 -29.188 1.00 93.88 407 LYS A N 1
ATOM 3162 C CA . LYS A 1 407 ? 41.748 4.166 -29.228 1.00 93.88 407 LYS A CA 1
ATOM 3163 C C . LYS A 1 407 ? 42.399 4.851 -28.021 1.00 93.88 407 LYS A C 1
ATOM 3165 O O . LYS A 1 407 ? 42.269 6.063 -27.866 1.00 93.88 407 LYS A O 1
ATOM 3170 N N . GLY A 1 408 ? 43.141 4.104 -27.202 1.00 94.06 408 GLY A N 1
ATOM 3171 C CA . GLY A 1 408 ? 43.946 4.649 -26.103 1.00 94.06 408 GLY A CA 1
ATOM 3172 C C . GLY A 1 408 ? 43.264 4.644 -24.734 1.00 94.06 408 GLY A C 1
ATOM 3173 O O . GLY A 1 408 ? 43.826 5.186 -23.783 1.00 94.06 408 GLY A O 1
ATOM 3174 N N . TYR A 1 409 ? 42.102 4.001 -24.606 1.00 95.62 409 TYR A N 1
ATOM 3175 C CA . TYR A 1 409 ? 41.405 3.782 -23.338 1.00 95.62 409 TYR A CA 1
ATOM 3176 C C . TYR A 1 409 ? 41.433 2.284 -22.994 1.00 95.62 409 TYR A C 1
ATOM 3178 O O . TYR A 1 409 ? 40.481 1.577 -23.321 1.00 95.62 409 TYR A O 1
ATOM 3186 N N . PRO A 1 410 ? 42.506 1.748 -22.376 1.00 94.88 410 PRO A N 1
ATOM 3187 C CA . PRO A 1 410 ? 42.620 0.319 -22.093 1.00 94.88 410 PRO A CA 1
ATOM 3188 C C . PRO A 1 410 ? 41.572 -0.128 -21.069 1.00 94.88 410 PRO A C 1
ATOM 3190 O O . PRO A 1 410 ? 41.738 0.012 -19.853 1.00 94.88 410 PRO A O 1
ATOM 3193 N N . ILE A 1 411 ? 40.484 -0.688 -21.586 1.00 96.12 411 ILE A N 1
ATOM 3194 C CA . ILE A 1 411 ? 39.365 -1.243 -20.837 1.00 96.12 411 ILE A CA 1
ATOM 3195 C C . ILE A 1 411 ? 39.296 -2.718 -21.202 1.00 96.12 411 ILE A C 1
ATOM 3197 O O . ILE A 1 411 ? 38.849 -3.062 -22.291 1.00 96.12 411 ILE A O 1
ATOM 3201 N N . LEU A 1 412 ? 39.761 -3.599 -20.317 1.00 95.31 412 LEU A N 1
ATOM 3202 C CA . LEU A 1 412 ? 39.780 -5.029 -20.606 1.00 95.31 412 LEU A CA 1
ATOM 3203 C C . LEU A 1 412 ? 38.453 -5.676 -20.209 1.00 95.31 412 LEU A C 1
ATOM 3205 O O . LEU A 1 412 ? 37.881 -5.376 -19.160 1.00 95.31 412 LEU A O 1
ATOM 3209 N N . TRP A 1 413 ? 37.985 -6.623 -21.021 1.00 95.38 413 TRP A N 1
ATOM 3210 C CA . TRP A 1 413 ? 36.736 -7.340 -20.756 1.00 95.38 413 TRP A CA 1
ATOM 3211 C C . TRP A 1 413 ? 36.718 -8.033 -19.381 1.00 95.38 413 TRP A C 1
ATOM 3213 O O . TRP A 1 413 ? 35.703 -7.998 -18.683 1.00 95.38 413 TRP A O 1
ATOM 3223 N N . ASP A 1 414 ? 37.847 -8.604 -18.956 1.00 94.19 414 ASP A N 1
ATOM 3224 C CA . ASP A 1 414 ? 37.969 -9.249 -17.644 1.00 94.19 414 ASP A CA 1
ATOM 3225 C C . ASP A 1 414 ? 37.857 -8.245 -16.487 1.00 94.19 414 ASP A C 1
ATOM 3227 O O . ASP A 1 414 ? 37.281 -8.568 -15.447 1.00 94.19 414 ASP A O 1
ATOM 3231 N N . GLU A 1 415 ? 38.328 -7.007 -16.661 1.00 95.06 415 GLU A N 1
ATOM 3232 C CA . GLU A 1 415 ? 38.145 -5.945 -15.663 1.00 95.06 415 GLU A CA 1
ATOM 3233 C C . GLU A 1 415 ? 36.676 -5.517 -15.579 1.00 95.06 415 GLU A C 1
ATOM 3235 O O . GLU A 1 415 ? 36.153 -5.289 -14.490 1.00 95.06 415 GLU A O 1
ATOM 3240 N N . VAL A 1 416 ? 35.978 -5.467 -16.718 1.00 94.56 416 VAL A N 1
ATOM 3241 C CA . VAL A 1 416 ? 34.545 -5.142 -16.768 1.00 94.56 416 VAL A CA 1
ATOM 3242 C C . VAL A 1 416 ? 33.708 -6.225 -16.080 1.00 94.56 416 VAL A C 1
ATOM 3244 O O . VAL A 1 416 ? 32.805 -5.901 -15.306 1.00 94.56 416 VAL A O 1
ATOM 3247 N N . ILE A 1 417 ? 34.013 -7.508 -16.313 1.00 94.00 417 ILE A N 1
ATOM 3248 C CA . ILE A 1 417 ? 33.337 -8.634 -15.645 1.00 94.00 417 ILE A CA 1
ATOM 3249 C C . ILE A 1 417 ? 33.498 -8.566 -14.122 1.00 94.00 417 ILE A C 1
ATOM 3251 O O . ILE A 1 417 ? 32.547 -8.851 -13.388 1.00 94.00 417 ILE A O 1
ATOM 3255 N N . ASN A 1 418 ? 34.690 -8.188 -13.661 1.00 91.62 418 ASN A N 1
ATOM 3256 C CA . ASN A 1 418 ? 35.053 -8.140 -12.245 1.00 91.62 418 ASN A CA 1
ATOM 3257 C C . ASN A 1 418 ? 34.910 -6.737 -11.633 1.00 91.62 418 ASN A C 1
ATOM 3259 O O . ASN A 1 418 ? 35.427 -6.480 -10.544 1.00 91.62 418 ASN A O 1
ATOM 3263 N N . TYR A 1 419 ? 34.204 -5.826 -12.312 1.00 91.06 419 TYR A N 1
ATOM 3264 C CA . TYR A 1 419 ? 34.068 -4.436 -11.887 1.00 91.06 419 TYR A CA 1
ATOM 3265 C C . TYR A 1 419 ? 33.561 -4.332 -10.436 1.00 91.06 419 TYR A C 1
ATOM 3267 O O . TYR A 1 419 ? 32.549 -4.946 -10.071 1.00 91.06 419 TYR A O 1
ATOM 3275 N N . GLY A 1 420 ? 34.255 -3.554 -9.602 1.00 85.81 420 GLY A N 1
ATOM 3276 C CA . GLY A 1 420 ? 33.931 -3.403 -8.179 1.00 85.81 420 GLY A CA 1
ATOM 3277 C C . GLY A 1 420 ? 34.199 -4.650 -7.323 1.00 85.81 420 GLY A C 1
ATOM 3278 O O . GLY A 1 420 ? 33.554 -4.819 -6.294 1.00 85.81 420 GLY A O 1
ATOM 3279 N N . GLY A 1 421 ? 35.087 -5.553 -7.757 1.00 85.62 421 GLY A N 1
ATOM 3280 C CA . GLY A 1 421 ? 35.479 -6.752 -7.001 1.00 85.62 421 GLY A CA 1
ATOM 3281 C C . GLY A 1 421 ? 34.443 -7.881 -6.998 1.00 85.62 421 GLY A C 1
ATOM 3282 O O . GLY A 1 421 ? 34.597 -8.856 -6.268 1.00 85.62 421 GLY A O 1
ATOM 3283 N N . ILE A 1 422 ? 33.388 -7.762 -7.808 1.00 84.38 422 ILE A N 1
ATOM 3284 C CA . ILE A 1 422 ? 32.304 -8.745 -7.901 1.00 84.38 422 ILE A CA 1
ATOM 3285 C C . ILE A 1 422 ? 32.448 -9.496 -9.222 1.00 84.38 422 ILE A C 1
ATOM 3287 O O . ILE A 1 422 ? 32.258 -8.912 -10.290 1.00 84.38 422 ILE A O 1
ATOM 3291 N N . GLN A 1 423 ? 32.737 -10.795 -9.157 1.00 86.69 423 GLN A N 1
ATOM 3292 C CA . GLN A 1 423 ? 32.794 -11.645 -10.343 1.00 86.69 423 GLN A CA 1
ATOM 3293 C C . GLN A 1 423 ? 31.381 -11.905 -10.877 1.00 86.69 423 GLN A C 1
ATOM 3295 O O . GLN A 1 423 ? 30.548 -12.516 -10.205 1.00 86.69 423 GLN A O 1
ATOM 3300 N N . ARG A 1 424 ? 31.103 -11.447 -12.102 1.00 88.62 424 ARG A N 1
ATOM 3301 C CA . ARG A 1 424 ? 29.799 -11.623 -12.762 1.00 88.62 424 ARG A CA 1
ATOM 3302 C C . ARG A 1 424 ? 29.878 -12.639 -13.893 1.00 88.62 424 ARG A C 1
ATOM 3304 O O . ARG A 1 424 ? 30.920 -12.845 -14.506 1.00 88.62 424 ARG A O 1
ATOM 3311 N N . LYS A 1 425 ? 28.742 -13.244 -14.229 1.00 90.38 425 LYS A N 1
ATOM 3312 C CA . LYS A 1 425 ? 28.614 -13.931 -15.517 1.00 90.38 425 LYS A CA 1
ATOM 3313 C C . LYS A 1 425 ? 28.559 -12.891 -16.647 1.00 90.38 425 LYS A C 1
ATOM 3315 O O . LYS A 1 425 ? 27.989 -11.821 -16.422 1.00 90.38 425 LYS A O 1
ATOM 3320 N N . PRO A 1 426 ? 29.090 -13.179 -17.851 1.00 90.75 426 PRO A N 1
ATOM 3321 C CA . PRO A 1 426 ? 29.027 -12.265 -18.994 1.00 90.75 426 PRO A CA 1
ATOM 3322 C C . PRO A 1 426 ? 27.616 -11.739 -19.286 1.00 90.75 426 PRO A C 1
ATOM 3324 O O . PRO A 1 426 ? 27.450 -10.559 -19.588 1.00 90.75 426 PRO A O 1
ATOM 3327 N N . GLU A 1 427 ? 26.591 -12.587 -19.148 1.00 88.12 427 GLU A N 1
ATOM 3328 C CA . GLU A 1 427 ? 25.194 -12.191 -19.344 1.00 88.12 427 GLU A CA 1
ATOM 3329 C C . GLU A 1 427 ? 24.696 -11.134 -18.346 1.00 88.12 427 GLU A C 1
ATOM 3331 O O . GLU A 1 427 ? 23.813 -10.353 -18.696 1.00 88.12 427 GLU A O 1
ATOM 3336 N N . ASN A 1 428 ? 25.302 -11.038 -17.160 1.00 85.69 428 ASN A N 1
ATOM 3337 C CA . ASN A 1 428 ? 24.910 -10.105 -16.099 1.00 85.69 428 ASN A CA 1
ATOM 3338 C C . ASN A 1 428 ? 25.699 -8.785 -16.150 1.00 85.69 428 ASN A C 1
ATOM 3340 O O . ASN A 1 428 ? 25.474 -7.895 -15.330 1.00 85.69 428 ASN A O 1
ATOM 3344 N N . VAL A 1 429 ? 26.637 -8.640 -17.092 1.00 88.62 429 VAL A N 1
ATOM 3345 C CA . VAL A 1 429 ? 27.368 -7.384 -17.293 1.00 88.62 429 VAL A CA 1
ATOM 3346 C C . VAL A 1 429 ? 26.428 -6.332 -17.877 1.00 88.62 429 VAL A C 1
ATOM 3348 O O . VAL A 1 429 ? 25.700 -6.576 -18.847 1.00 88.62 429 VAL A O 1
ATOM 3351 N N . GLN A 1 430 ? 26.478 -5.130 -17.308 1.00 87.69 430 GLN A N 1
ATOM 3352 C CA . GLN A 1 430 ? 25.744 -3.966 -17.787 1.00 87.69 430 GLN A CA 1
ATOM 3353 C C . GLN A 1 430 ? 26.697 -3.003 -18.487 1.00 87.69 430 GLN A C 1
ATOM 3355 O O . GLN A 1 430 ? 27.839 -2.827 -18.065 1.00 87.69 430 GLN A O 1
ATOM 3360 N N . LYS A 1 431 ? 26.220 -2.297 -19.521 1.00 89.75 431 LYS A N 1
ATOM 3361 C CA . LYS A 1 431 ? 27.060 -1.342 -20.267 1.00 89.75 431 LYS A CA 1
ATOM 3362 C C . LYS A 1 431 ? 27.652 -0.263 -19.356 1.00 89.75 431 LYS A C 1
ATOM 3364 O O . LYS A 1 431 ? 28.767 0.192 -19.577 1.00 89.75 431 LYS A O 1
ATOM 3369 N N . LYS A 1 432 ? 26.934 0.097 -18.283 1.00 88.00 432 LYS A N 1
ATOM 3370 C CA . LYS A 1 432 ? 27.401 1.056 -17.273 1.00 88.00 432 LYS A CA 1
ATOM 3371 C C . LYS A 1 432 ? 28.695 0.628 -16.576 1.00 88.00 432 LYS A C 1
ATOM 3373 O O . LYS A 1 432 ? 29.450 1.505 -16.182 1.00 88.00 432 LYS A O 1
ATOM 3378 N N . ASN A 1 433 ? 28.986 -0.674 -16.469 1.00 91.69 433 ASN A N 1
ATOM 3379 C CA . ASN A 1 433 ? 30.243 -1.156 -15.888 1.00 91.69 433 ASN A CA 1
ATOM 3380 C C . ASN A 1 433 ? 31.458 -0.704 -16.712 1.00 91.69 433 ASN A C 1
ATOM 3382 O O . ASN A 1 433 ? 32.467 -0.331 -16.127 1.00 91.69 433 ASN A O 1
ATOM 3386 N N . ILE A 1 434 ? 31.333 -0.652 -18.044 1.00 94.75 434 ILE A N 1
ATOM 3387 C CA . ILE A 1 434 ? 32.380 -0.140 -18.944 1.00 94.75 434 ILE A CA 1
ATOM 3388 C C . ILE A 1 434 ? 32.638 1.340 -18.644 1.00 94.75 434 ILE A C 1
ATOM 3390 O O . ILE A 1 434 ? 33.764 1.739 -18.378 1.00 94.75 434 ILE A O 1
ATOM 3394 N N . PHE A 1 435 ? 31.580 2.152 -18.623 1.00 94.56 435 PHE A N 1
ATOM 3395 C CA . PHE A 1 435 ? 31.687 3.597 -18.402 1.00 94.56 435 PHE A CA 1
ATOM 3396 C C . PHE A 1 435 ? 32.162 3.951 -16.985 1.00 94.56 435 PHE A C 1
ATOM 3398 O O . PHE A 1 435 ? 32.946 4.881 -16.817 1.00 94.56 435 PHE A O 1
ATOM 3405 N N . ASN A 1 436 ? 31.727 3.199 -15.971 1.00 92.00 436 ASN A N 1
ATOM 3406 C CA . ASN A 1 436 ? 32.229 3.353 -14.609 1.00 92.00 436 ASN A CA 1
ATOM 3407 C C . ASN A 1 436 ? 33.726 3.035 -14.535 1.00 92.00 436 ASN A C 1
ATOM 3409 O O . ASN A 1 436 ? 34.469 3.795 -13.928 1.00 92.00 436 ASN A O 1
ATOM 3413 N N . LEU A 1 437 ? 34.174 1.955 -15.183 1.00 95.06 437 LEU A N 1
ATOM 3414 C CA . LEU A 1 437 ? 35.589 1.589 -15.225 1.00 95.06 437 LEU A CA 1
ATOM 3415 C C . LEU A 1 437 ? 36.430 2.644 -15.960 1.00 95.06 437 LEU A C 1
ATOM 3417 O O . LEU A 1 437 ? 37.542 2.943 -15.537 1.00 95.06 437 LEU A O 1
ATOM 3421 N N . MET A 1 438 ? 35.895 3.257 -17.021 1.00 96.19 438 MET A N 1
ATOM 3422 C CA . MET A 1 438 ? 36.556 4.377 -17.703 1.00 96.19 438 MET A CA 1
ATOM 3423 C C . MET A 1 438 ? 36.763 5.580 -16.773 1.00 96.19 438 MET A C 1
ATOM 3425 O O . MET A 1 438 ? 37.841 6.173 -16.780 1.00 96.19 438 MET A O 1
ATOM 3429 N N . ALA A 1 439 ? 35.756 5.920 -15.965 1.00 93.44 439 ALA A N 1
ATOM 3430 C CA . ALA A 1 439 ? 35.859 6.995 -14.980 1.00 93.44 439 ALA A CA 1
ATOM 3431 C C . ALA A 1 439 ? 36.808 6.631 -13.823 1.00 93.44 439 ALA A C 1
ATOM 3433 O O . ALA A 1 439 ? 37.653 7.433 -13.442 1.00 93.44 439 ALA A O 1
ATOM 3434 N N . GLU A 1 440 ? 36.736 5.399 -13.312 1.00 94.12 440 GLU A N 1
ATOM 3435 C CA . GLU A 1 440 ? 37.608 4.896 -12.239 1.00 94.12 440 GLU A CA 1
ATOM 3436 C C . GLU A 1 440 ? 39.090 4.902 -12.638 1.00 94.12 440 GLU A C 1
ATOM 3438 O O . GLU A 1 440 ? 39.953 5.235 -11.828 1.00 94.12 440 GLU A O 1
ATOM 3443 N N . LYS A 1 441 ? 39.393 4.612 -13.910 1.00 95.50 441 LYS A N 1
ATOM 3444 C CA . LYS A 1 441 ? 40.749 4.718 -14.471 1.00 95.50 441 LYS A CA 1
ATOM 3445 C C . LYS A 1 441 ? 41.196 6.157 -14.766 1.00 95.50 441 LYS A C 1
ATOM 3447 O O . LYS A 1 441 ? 42.316 6.357 -15.231 1.00 95.50 441 LYS A O 1
ATOM 3452 N N . GLY A 1 442 ? 40.349 7.153 -14.502 1.00 94.62 442 GLY A N 1
ATOM 3453 C CA . GLY A 1 442 ? 40.665 8.572 -14.664 1.00 94.62 442 GLY A CA 1
ATOM 3454 C C . GLY A 1 442 ? 40.615 9.083 -16.105 1.00 94.62 442 GLY A C 1
ATOM 3455 O O . GLY A 1 442 ? 41.147 10.156 -16.375 1.00 94.62 442 GLY A O 1
ATOM 3456 N N . TYR A 1 443 ? 39.999 8.347 -17.039 1.00 95.19 443 TYR A N 1
ATOM 3457 C CA . TYR A 1 443 ? 39.859 8.812 -18.428 1.00 95.19 443 TYR A CA 1
ATOM 3458 C C . TYR A 1 443 ? 38.781 9.885 -18.598 1.00 95.19 443 TYR A C 1
ATOM 3460 O O . TYR A 1 443 ? 38.845 10.663 -19.546 1.00 95.19 443 TYR A O 1
ATOM 3468 N N . PHE A 1 444 ? 37.799 9.903 -17.698 1.00 95.00 444 PHE A N 1
ATOM 3469 C CA . PHE A 1 444 ? 36.682 10.846 -17.664 1.00 95.00 444 PHE A CA 1
ATOM 3470 C C . PHE A 1 444 ? 36.363 11.181 -16.208 1.00 95.00 444 PHE A C 1
ATOM 3472 O O . PHE A 1 444 ? 36.574 10.344 -15.328 1.00 95.00 444 PHE A O 1
ATOM 3479 N N . GLU A 1 445 ? 35.822 12.370 -15.943 1.00 88.94 445 GLU A N 1
ATOM 3480 C CA . GLU A 1 445 ? 35.489 12.801 -14.578 1.00 88.94 445 GLU A CA 1
ATOM 3481 C C . GLU A 1 445 ? 34.323 11.995 -13.995 1.00 88.94 445 GLU A C 1
ATOM 3483 O O . GLU A 1 445 ? 34.193 11.838 -12.781 1.00 88.94 445 GLU A O 1
ATOM 3488 N N . SER A 1 446 ? 33.449 11.479 -14.864 1.00 87.69 446 SER A N 1
ATOM 3489 C CA . SER A 1 446 ? 32.277 10.714 -14.453 1.00 87.69 446 SER A CA 1
ATOM 3490 C C . SER A 1 446 ? 31.858 9.661 -15.475 1.00 87.69 446 SER A C 1
ATOM 3492 O O . SER A 1 446 ? 32.114 9.760 -16.677 1.00 87.69 446 SER A O 1
ATOM 3494 N N . TRP A 1 447 ? 31.106 8.671 -14.994 1.00 85.81 447 TRP A N 1
ATOM 3495 C CA . TRP A 1 447 ? 30.416 7.687 -15.832 1.00 85.81 447 TRP A CA 1
ATOM 3496 C C . TRP A 1 447 ? 29.521 8.336 -16.903 1.00 85.81 447 TRP A C 1
ATOM 3498 O O . TRP A 1 447 ? 29.467 7.858 -18.039 1.00 85.81 447 TRP A O 1
ATOM 3508 N N . SER A 1 448 ? 28.829 9.428 -16.561 1.00 83.88 448 SER A N 1
ATOM 3509 C CA . SER A 1 448 ? 27.941 10.154 -17.477 1.00 83.88 448 SER A CA 1
ATOM 3510 C C . SER A 1 448 ? 28.704 10.730 -18.667 1.00 83.88 448 SER A C 1
ATOM 3512 O O . SER A 1 448 ? 28.231 10.658 -19.802 1.00 83.88 448 SER A O 1
ATOM 3514 N N . GLU A 1 449 ? 29.891 11.278 -18.410 1.00 89.69 449 GLU A N 1
ATOM 3515 C CA . GLU A 1 449 ? 30.767 11.841 -19.434 1.00 89.69 449 GLU A CA 1
ATOM 3516 C C . GLU A 1 449 ? 31.310 10.742 -20.359 1.00 89.69 449 GLU A C 1
ATOM 3518 O O . GLU A 1 449 ? 31.173 10.844 -21.581 1.00 89.69 449 GLU A O 1
ATOM 3523 N N . ALA A 1 450 ? 31.801 9.634 -19.789 1.00 91.94 450 ALA A N 1
ATOM 3524 C CA . ALA A 1 450 ? 32.247 8.467 -20.554 1.00 91.94 450 ALA A CA 1
ATOM 3525 C C . ALA A 1 450 ? 31.127 7.899 -21.452 1.00 91.94 450 ALA A C 1
ATOM 3527 O O . ALA A 1 450 ? 31.347 7.609 -22.634 1.00 91.94 450 ALA A O 1
ATOM 3528 N N . LYS A 1 451 ? 29.897 7.795 -20.920 1.00 89.88 451 LYS A N 1
ATOM 3529 C CA . LYS A 1 451 ? 28.703 7.381 -21.677 1.00 89.88 451 LYS A CA 1
ATOM 3530 C C . LYS A 1 451 ? 28.422 8.332 -22.843 1.00 89.88 451 LYS A C 1
ATOM 3532 O O . LYS A 1 451 ? 28.153 7.871 -23.954 1.00 89.88 451 LYS A O 1
ATOM 3537 N N . LEU A 1 452 ? 28.451 9.644 -22.599 1.00 86.69 452 LEU A N 1
ATOM 3538 C CA . LEU A 1 452 ? 28.153 10.656 -23.613 1.00 86.69 452 LEU A CA 1
ATOM 3539 C C . LEU A 1 452 ? 29.202 10.659 -24.733 1.00 86.69 452 LEU A C 1
ATOM 3541 O O . LEU A 1 452 ? 28.828 10.738 -25.904 1.00 86.69 452 LEU A O 1
ATOM 3545 N N . MET A 1 453 ? 30.481 10.497 -24.382 1.00 90.94 453 MET A N 1
ATOM 3546 C CA . MET A 1 453 ? 31.589 10.369 -25.330 1.00 90.94 453 MET A CA 1
ATOM 3547 C C . MET A 1 453 ? 31.373 9.171 -26.267 1.00 90.94 453 MET A C 1
ATOM 3549 O O . MET A 1 453 ? 31.333 9.342 -27.488 1.00 90.94 453 MET A O 1
ATOM 3553 N N . CYS A 1 454 ? 31.115 7.982 -25.705 1.00 89.31 454 CYS A N 1
ATOM 3554 C CA . CYS A 1 454 ? 30.864 6.775 -26.499 1.00 89.31 454 CYS A CA 1
ATOM 3555 C C . CYS A 1 454 ? 29.610 6.907 -27.379 1.00 89.31 454 CYS A C 1
ATOM 3557 O O . CYS A 1 454 ? 29.572 6.409 -28.501 1.00 89.31 454 CYS A O 1
ATOM 3559 N N . ARG A 1 455 ? 28.563 7.580 -26.884 1.00 83.94 455 ARG A N 1
ATOM 3560 C CA . ARG A 1 455 ? 27.313 7.782 -27.633 1.00 83.94 455 ARG A CA 1
ATOM 3561 C C . ARG A 1 455 ? 27.486 8.750 -28.806 1.00 83.94 455 ARG A C 1
ATOM 3563 O O . ARG A 1 455 ? 26.894 8.544 -29.868 1.00 83.94 455 ARG A O 1
ATOM 3570 N N . ASN A 1 456 ? 28.246 9.825 -28.619 1.00 84.31 456 ASN A N 1
ATOM 3571 C CA . ASN A 1 456 ? 28.333 10.913 -29.592 1.00 84.31 456 ASN A CA 1
ATOM 3572 C C . ASN A 1 456 ? 29.408 10.685 -30.662 1.00 84.31 456 ASN A C 1
ATOM 3574 O O . ASN A 1 456 ? 29.320 11.296 -31.724 1.00 84.31 456 ASN A O 1
ATOM 3578 N N . ASN A 1 457 ? 30.380 9.804 -30.420 1.00 87.62 457 ASN A N 1
ATOM 3579 C CA . ASN A 1 457 ? 31.420 9.481 -31.391 1.00 87.62 457 ASN A CA 1
ATOM 3580 C C . ASN A 1 457 ? 31.062 8.204 -32.187 1.00 87.62 457 ASN A C 1
ATOM 3582 O O . ASN A 1 457 ? 30.949 7.132 -31.587 1.00 87.62 457 ASN A O 1
ATOM 3586 N N . PRO A 1 458 ? 30.908 8.290 -33.525 1.00 86.75 458 PRO A N 1
ATOM 3587 C CA . PRO A 1 458 ? 30.617 7.142 -34.382 1.00 86.75 458 PRO A CA 1
ATOM 3588 C C . PRO A 1 458 ? 31.600 5.976 -34.250 1.00 86.75 458 PRO A C 1
ATOM 3590 O O . PRO A 1 458 ? 31.184 4.834 -34.418 1.00 86.75 458 PRO A O 1
ATOM 3593 N N . GLU A 1 459 ? 32.866 6.237 -33.910 1.00 86.81 459 GLU A N 1
ATOM 3594 C CA . GLU A 1 459 ? 33.886 5.191 -33.765 1.00 86.81 459 GLU A CA 1
ATOM 3595 C C . GLU A 1 459 ? 33.572 4.206 -32.632 1.00 86.81 459 GLU A C 1
ATOM 3597 O O . GLU A 1 459 ? 33.948 3.046 -32.722 1.00 86.81 459 GLU A O 1
ATOM 3602 N N . TYR A 1 460 ? 32.837 4.628 -31.597 1.00 88.25 460 TYR A N 1
ATOM 3603 C CA . TYR A 1 460 ? 32.462 3.778 -30.457 1.00 88.25 460 TYR A CA 1
ATOM 3604 C C . TYR A 1 460 ? 31.028 3.233 -30.561 1.00 88.25 460 TYR A C 1
ATOM 3606 O O . TYR A 1 460 ? 30.524 2.590 -29.631 1.00 88.25 460 TYR A O 1
ATOM 3614 N N . ARG A 1 461 ? 30.334 3.481 -31.682 1.00 82.19 461 ARG A N 1
ATOM 3615 C CA . ARG A 1 461 ? 28.953 3.028 -31.901 1.00 82.19 461 ARG A CA 1
ATOM 3616 C C . ARG A 1 461 ? 28.910 1.589 -32.396 1.00 82.19 461 ARG A C 1
ATOM 3618 O O . ARG A 1 461 ? 28.512 1.310 -33.524 1.00 82.19 461 ARG A O 1
ATOM 3625 N N . VAL A 1 462 ? 29.240 0.663 -31.504 1.00 84.88 462 VAL A N 1
ATOM 3626 C CA . VAL A 1 462 ? 28.991 -0.760 -31.739 1.00 84.88 462 VAL A CA 1
ATOM 3627 C C . VAL A 1 462 ? 27.492 -1.026 -31.611 1.00 84.88 462 VAL A C 1
ATOM 3629 O O . VAL A 1 462 ? 26.928 -0.961 -30.510 1.00 84.88 462 VAL A O 1
ATOM 3632 N N . LYS A 1 463 ? 26.834 -1.304 -32.742 1.00 82.31 463 LYS A N 1
ATOM 3633 C CA . LYS A 1 463 ? 25.408 -1.638 -32.772 1.00 82.31 463 LYS A CA 1
ATOM 3634 C C . LYS A 1 463 ? 25.193 -3.076 -32.319 1.00 82.31 463 LYS A C 1
ATOM 3636 O O . LYS A 1 463 ? 25.798 -4.013 -32.828 1.00 82.31 463 LYS A O 1
ATOM 3641 N N . ARG A 1 464 ? 24.270 -3.252 -31.380 1.00 87.38 464 ARG A N 1
ATOM 3642 C CA . ARG A 1 464 ? 23.765 -4.569 -30.998 1.00 87.38 464 ARG A CA 1
ATOM 3643 C C . ARG A 1 464 ? 22.698 -4.997 -31.998 1.00 87.38 464 ARG A C 1
ATOM 3645 O O . ARG A 1 464 ? 21.826 -4.202 -32.333 1.00 87.38 464 ARG A O 1
ATOM 3652 N N . GLN A 1 465 ? 22.729 -6.260 -32.407 1.00 90.69 465 GLN A N 1
ATOM 3653 C CA . GLN A 1 465 ? 21.637 -6.850 -33.170 1.00 90.69 465 GLN A CA 1
ATOM 3654 C C . GLN A 1 465 ? 20.438 -7.053 -32.239 1.00 90.69 465 GLN A C 1
ATOM 3656 O O . GLN A 1 465 ? 20.487 -7.867 -31.311 1.00 90.69 465 GLN A O 1
ATOM 3661 N N . LYS A 1 466 ? 19.374 -6.291 -32.486 1.00 92.75 466 LYS A N 1
ATOM 3662 C CA . LYS A 1 466 ? 18.098 -6.384 -31.774 1.00 92.75 466 LYS A CA 1
ATOM 3663 C C . LYS A 1 466 ? 17.086 -7.210 -32.584 1.00 92.75 466 LYS A C 1
ATOM 3665 O O . LYS A 1 466 ? 17.176 -7.229 -33.815 1.00 92.75 466 LYS A O 1
ATOM 3670 N N . PRO A 1 467 ? 16.148 -7.910 -31.926 1.00 95.00 467 PRO A N 1
ATOM 3671 C CA . PRO A 1 467 ? 15.043 -8.588 -32.598 1.00 95.00 467 PRO A CA 1
ATOM 3672 C C . PRO A 1 467 ? 14.143 -7.596 -33.343 1.00 95.00 467 PRO A C 1
ATOM 3674 O O . PRO A 1 467 ? 14.036 -6.430 -32.957 1.00 95.00 467 PRO A O 1
ATOM 3677 N N . LYS A 1 468 ? 13.453 -8.085 -34.378 1.00 95.81 468 LYS A N 1
ATOM 3678 C CA . LYS A 1 468 ? 12.343 -7.348 -34.989 1.00 95.81 468 LYS A CA 1
ATOM 3679 C C . LYS A 1 468 ? 11.166 -7.323 -34.014 1.00 95.81 468 LYS A C 1
ATOM 3681 O O . LYS A 1 468 ? 10.824 -8.357 -33.435 1.00 95.81 468 LYS A O 1
ATOM 3686 N N . ALA A 1 469 ? 10.518 -6.176 -33.869 1.00 96.75 469 ALA A N 1
ATOM 3687 C CA . ALA A 1 469 ? 9.376 -5.962 -32.986 1.00 96.75 469 ALA A CA 1
ATOM 3688 C C . ALA A 1 469 ? 8.230 -6.939 -33.303 1.00 96.75 469 ALA A C 1
ATOM 3690 O O . ALA A 1 469 ? 7.679 -7.579 -32.410 1.00 96.75 469 ALA A O 1
ATOM 3691 N N . VAL A 1 470 ? 7.951 -7.157 -34.591 1.00 97.12 470 VAL A N 1
ATOM 3692 C CA . VAL A 1 470 ? 6.934 -8.115 -35.062 1.00 97.12 470 VAL A CA 1
ATOM 3693 C C . VAL A 1 470 ? 7.218 -9.555 -34.611 1.00 97.12 470 VAL A C 1
ATOM 3695 O O . VAL A 1 470 ? 6.285 -10.313 -34.342 1.00 97.12 470 VAL A O 1
ATOM 3698 N N . ASP A 1 471 ? 8.489 -9.955 -34.508 1.00 97.19 471 ASP A N 1
ATOM 3699 C CA . ASP A 1 471 ? 8.843 -11.296 -34.029 1.00 97.19 471 ASP A CA 1
ATOM 3700 C C . ASP A 1 471 ? 8.602 -11.427 -32.521 1.00 97.19 471 ASP A C 1
ATOM 3702 O O . ASP A 1 471 ? 8.137 -12.473 -32.068 1.00 97.19 471 ASP A O 1
ATOM 3706 N N . ILE A 1 472 ? 8.859 -10.363 -31.752 1.00 98.00 472 ILE A N 1
ATOM 3707 C CA . ILE A 1 472 ? 8.572 -10.324 -30.312 1.00 98.00 472 ILE A CA 1
ATOM 3708 C C . ILE A 1 472 ? 7.070 -10.418 -30.046 1.00 98.00 472 ILE A C 1
ATOM 3710 O O . ILE A 1 472 ? 6.676 -11.243 -29.224 1.00 98.00 472 ILE A O 1
ATOM 3714 N N . ILE A 1 473 ? 6.234 -9.679 -30.788 1.00 98.38 473 ILE A N 1
ATOM 3715 C CA . ILE A 1 473 ? 4.766 -9.756 -30.664 1.00 98.38 473 ILE A CA 1
ATOM 3716 C C . ILE A 1 473 ? 4.288 -11.206 -30.855 1.00 98.38 473 ILE A C 1
ATOM 3718 O O . ILE A 1 473 ? 3.614 -11.772 -29.996 1.00 98.38 473 ILE A O 1
ATOM 3722 N N . LYS A 1 474 ? 4.731 -11.867 -31.933 1.00 97.81 474 LYS A N 1
ATOM 3723 C CA . LYS A 1 474 ? 4.366 -13.267 -32.220 1.00 97.81 474 LYS A CA 1
ATOM 3724 C C . LYS A 1 474 ? 4.838 -14.242 -31.142 1.00 97.81 474 LYS A C 1
ATOM 3726 O O . LYS A 1 474 ? 4.147 -15.218 -30.849 1.00 97.81 474 LYS A O 1
ATOM 3731 N N . ILE A 1 475 ? 6.038 -14.030 -30.600 1.00 97.06 475 ILE A N 1
ATOM 3732 C CA . ILE A 1 475 ? 6.597 -14.883 -29.546 1.00 97.06 475 ILE A CA 1
ATOM 3733 C C . ILE A 1 475 ? 5.824 -14.698 -28.237 1.00 97.06 475 ILE A C 1
ATOM 3735 O O . ILE A 1 475 ? 5.520 -15.704 -27.596 1.00 97.06 475 ILE A O 1
ATOM 3739 N N . ALA A 1 476 ? 5.462 -13.462 -27.880 1.00 96.88 476 ALA A N 1
ATOM 3740 C CA . ALA A 1 476 ? 4.659 -13.163 -26.696 1.00 96.88 476 ALA A CA 1
ATOM 3741 C C . ALA A 1 476 ? 3.318 -13.911 -26.732 1.00 96.88 476 ALA A C 1
ATOM 3743 O O . ALA A 1 476 ? 3.001 -14.658 -25.805 1.00 96.88 476 ALA A O 1
ATOM 3744 N N . HIS A 1 477 ? 2.586 -13.826 -27.850 1.00 96.25 477 HIS A N 1
ATOM 3745 C CA . HIS A 1 477 ? 1.315 -14.546 -28.010 1.00 96.25 477 HIS A CA 1
ATOM 3746 C C . HIS A 1 477 ? 1.483 -16.062 -28.009 1.00 96.25 477 HIS A C 1
ATOM 3748 O O . HIS A 1 477 ? 0.682 -16.775 -27.411 1.00 96.25 477 HIS A O 1
ATOM 3754 N N . ALA A 1 478 ? 2.539 -16.578 -28.647 1.00 95.38 478 ALA A N 1
ATOM 3755 C CA . ALA A 1 478 ? 2.829 -18.012 -28.640 1.00 95.38 478 ALA A CA 1
ATOM 3756 C C . ALA A 1 478 ? 3.163 -18.550 -27.236 1.00 95.38 478 ALA A C 1
ATOM 3758 O O . ALA A 1 478 ? 3.045 -19.755 -27.010 1.00 95.38 478 ALA A O 1
ATOM 3759 N N . ALA A 1 479 ? 3.580 -17.676 -26.319 1.00 95.50 479 ALA A N 1
ATOM 3760 C CA . ALA A 1 479 ? 3.815 -17.976 -24.911 1.00 95.50 479 ALA A CA 1
ATOM 3761 C C . ALA A 1 479 ? 2.634 -17.582 -24.000 1.00 95.50 479 ALA A C 1
ATOM 3763 O O . ALA A 1 479 ? 2.763 -17.650 -22.781 1.00 95.50 479 ALA A O 1
ATOM 3764 N N . GLY A 1 480 ? 1.493 -17.180 -24.570 1.00 94.19 480 GLY A N 1
ATOM 3765 C CA . GLY A 1 480 ? 0.266 -16.865 -23.833 1.00 94.19 480 GLY A CA 1
ATOM 3766 C C . GLY A 1 480 ? 0.240 -15.503 -23.135 1.00 94.19 480 GLY A C 1
ATOM 3767 O O . GLY A 1 480 ? -0.707 -15.241 -22.399 1.00 94.19 480 GLY A O 1
ATOM 3768 N N . GLY A 1 481 ? 1.244 -14.649 -23.351 1.00 95.56 481 GLY A N 1
ATOM 3769 C CA . GLY A 1 481 ? 1.273 -13.302 -22.788 1.00 95.56 481 GLY A CA 1
ATOM 3770 C C . GLY A 1 481 ? 0.761 -12.232 -23.748 1.00 95.56 481 GLY A C 1
ATOM 3771 O O . GLY A 1 481 ? 0.270 -12.523 -24.840 1.00 95.56 481 GLY A O 1
ATOM 3772 N N . ILE A 1 482 ? 0.916 -10.981 -23.323 1.00 97.56 482 ILE A N 1
ATOM 3773 C CA . ILE A 1 482 ? 0.545 -9.786 -24.092 1.00 97.56 482 ILE A CA 1
ATOM 3774 C C . ILE A 1 482 ? 1.775 -8.947 -24.421 1.00 97.56 482 ILE A C 1
ATOM 3776 O O . ILE A 1 482 ? 2.784 -9.011 -23.710 1.00 97.56 482 ILE A O 1
ATOM 3780 N N . CYS A 1 483 ? 1.674 -8.133 -25.468 1.00 98.25 483 CYS A N 1
ATOM 3781 C CA . CYS A 1 483 ? 2.744 -7.260 -25.929 1.00 98.25 483 CYS A CA 1
ATOM 3782 C C . CYS A 1 483 ? 2.271 -5.805 -26.052 1.00 98.25 483 CYS A C 1
ATOM 3784 O O . CYS A 1 483 ? 1.330 -5.500 -26.785 1.00 98.25 483 CYS A O 1
ATOM 3786 N N . ILE A 1 484 ? 2.959 -4.900 -25.357 1.00 98.56 484 ILE A N 1
ATOM 3787 C CA . ILE A 1 484 ? 2.636 -3.475 -25.271 1.00 98.56 484 ILE A CA 1
ATOM 3788 C C . ILE A 1 484 ? 3.818 -2.659 -25.803 1.00 98.56 484 ILE A C 1
ATOM 3790 O O . ILE A 1 484 ? 4.953 -2.885 -25.395 1.00 98.56 484 ILE A O 1
ATOM 3794 N N . LEU A 1 485 ? 3.569 -1.686 -26.678 1.00 98.56 485 LEU A N 1
ATOM 3795 C CA . LEU A 1 485 ? 4.590 -0.719 -27.089 1.00 98.56 485 LEU A CA 1
ATOM 3796 C C . LEU A 1 485 ? 4.836 0.296 -25.973 1.00 98.56 485 LEU A C 1
ATOM 3798 O O . LEU A 1 485 ? 3.923 1.036 -25.605 1.00 98.56 485 LEU A O 1
ATOM 3802 N N . ALA A 1 486 ? 6.062 0.328 -25.455 1.00 97.62 486 ALA A N 1
ATOM 3803 C CA . ALA A 1 486 ? 6.480 1.303 -24.458 1.00 97.62 486 ALA A CA 1
ATOM 3804 C C . ALA A 1 486 ? 6.783 2.655 -25.110 1.00 97.62 486 ALA A C 1
ATOM 3806 O O . ALA A 1 486 ? 7.168 2.708 -26.281 1.00 97.62 486 ALA A O 1
ATOM 3807 N N . HIS A 1 487 ? 6.566 3.725 -24.336 1.00 95.38 487 HIS A N 1
ATOM 3808 C CA . HIS A 1 487 ? 6.981 5.109 -24.594 1.00 95.38 487 HIS A CA 1
ATOM 3809 C C . HIS A 1 487 ? 7.049 5.521 -26.089 1.00 95.38 487 HIS A C 1
ATOM 3811 O O . HIS A 1 487 ? 8.024 6.139 -26.517 1.00 95.38 487 HIS A O 1
ATOM 3817 N N . PRO A 1 488 ? 5.969 5.347 -26.884 1.00 95.75 488 PRO A N 1
ATOM 3818 C CA . PRO A 1 488 ? 5.977 5.453 -28.353 1.00 95.75 488 PRO A CA 1
ATOM 3819 C C . PRO A 1 488 ? 6.566 6.753 -28.915 1.00 95.75 488 PRO A C 1
ATOM 3821 O O . PRO A 1 488 ? 7.143 6.750 -29.995 1.00 95.75 488 PRO A O 1
ATOM 3824 N N . TYR A 1 489 ? 6.450 7.878 -28.205 1.00 95.19 489 TYR A N 1
ATOM 3825 C CA . TYR A 1 489 ? 6.992 9.167 -28.649 1.00 95.19 489 TYR A CA 1
ATOM 3826 C C . TYR A 1 489 ? 8.508 9.329 -28.477 1.00 95.19 489 TYR A C 1
ATOM 3828 O O . TYR A 1 489 ? 9.047 10.322 -28.964 1.00 95.19 489 TYR A O 1
ATOM 3836 N N . LEU A 1 490 ? 9.208 8.384 -27.837 1.00 94.00 490 LEU A N 1
ATOM 3837 C CA . LEU A 1 490 ? 10.674 8.327 -27.905 1.00 94.00 490 LEU A CA 1
ATOM 3838 C C . LEU A 1 490 ? 11.155 7.896 -29.296 1.00 94.00 490 LEU A C 1
ATOM 3840 O O . LEU A 1 490 ? 12.229 8.314 -29.722 1.00 94.00 490 LEU A O 1
ATOM 3844 N N . ILE A 1 491 ? 10.323 7.166 -30.047 1.00 94.38 491 ILE A N 1
ATOM 3845 C CA . ILE A 1 491 ? 10.566 6.877 -31.458 1.00 94.38 491 ILE A CA 1
ATOM 3846 C C . ILE A 1 491 ? 10.503 8.193 -32.248 1.00 94.38 491 ILE A C 1
ATOM 3848 O O . ILE A 1 491 ? 9.557 8.987 -32.133 1.00 94.38 491 ILE A O 1
ATOM 3852 N N . ASN A 1 492 ? 11.522 8.424 -33.075 1.00 92.81 492 ASN A N 1
ATOM 3853 C CA . ASN A 1 492 ? 11.611 9.615 -33.916 1.00 92.81 492 ASN A CA 1
ATOM 3854 C C . ASN A 1 492 ? 10.400 9.742 -34.853 1.00 92.81 492 ASN A C 1
ATOM 3856 O O . ASN A 1 492 ? 9.882 8.748 -35.344 1.00 92.81 492 ASN A O 1
ATOM 3860 N N . GLU A 1 493 ? 9.985 10.979 -35.155 1.00 93.56 493 GLU A N 1
ATOM 3861 C CA . GLU A 1 493 ? 8.851 11.271 -36.057 1.00 93.56 493 GLU A CA 1
ATOM 3862 C C . GLU A 1 493 ? 8.986 10.589 -37.426 1.00 93.56 493 GLU A C 1
ATOM 3864 O O . GLU A 1 493 ? 7.995 10.210 -38.043 1.00 93.56 493 GLU A O 1
ATOM 3869 N N . THR A 1 494 ? 10.224 10.441 -37.895 1.00 94.44 494 THR A N 1
ATOM 3870 C CA . THR A 1 494 ? 10.584 9.740 -39.123 1.00 94.44 494 THR A CA 1
ATOM 3871 C C . THR A 1 494 ? 11.616 8.679 -38.783 1.00 94.44 494 THR A C 1
ATOM 3873 O O . THR A 1 494 ? 12.628 8.982 -38.142 1.00 94.44 494 THR A O 1
ATOM 3876 N N . VAL A 1 495 ? 11.362 7.455 -39.228 1.00 93.81 495 VAL A N 1
ATOM 3877 C CA . VAL A 1 495 ? 12.217 6.287 -39.014 1.00 93.81 495 VAL A CA 1
ATOM 3878 C C . VAL A 1 495 ? 12.611 5.681 -40.356 1.00 93.81 495 VAL A C 1
ATOM 3880 O O . VAL A 1 495 ? 11.971 5.946 -41.373 1.00 93.81 495 VAL A O 1
ATOM 3883 N N . GLU A 1 496 ? 13.687 4.900 -40.367 1.00 92.31 496 GLU A N 1
ATOM 3884 C CA . GLU A 1 496 ? 14.174 4.202 -41.556 1.00 92.31 496 GLU A CA 1
ATOM 3885 C C . GLU A 1 496 ? 14.106 2.695 -41.313 1.00 92.31 496 GLU A C 1
ATOM 3887 O O . GLU A 1 496 ? 14.604 2.218 -40.291 1.00 92.31 496 GLU A O 1
ATOM 3892 N N . ILE A 1 497 ? 13.459 1.966 -42.221 1.00 87.50 497 ILE A N 1
ATOM 3893 C CA . ILE A 1 497 ? 13.286 0.510 -42.153 1.00 87.50 497 ILE A CA 1
ATOM 3894 C C . ILE A 1 497 ? 13.584 -0.056 -43.528 1.00 87.50 497 ILE A C 1
ATOM 3896 O O . ILE A 1 497 ? 12.971 0.371 -44.507 1.00 87.50 497 ILE A O 1
ATOM 3900 N N . ASP A 1 498 ? 14.534 -0.990 -43.610 1.00 85.56 498 ASP A N 1
ATOM 3901 C CA . ASP A 1 498 ? 14.935 -1.620 -44.874 1.00 85.56 498 ASP A CA 1
ATOM 3902 C C . ASP A 1 498 ? 15.290 -0.580 -45.977 1.00 85.56 498 ASP A C 1
ATOM 3904 O O . ASP A 1 498 ? 15.123 -0.819 -47.173 1.00 85.56 498 ASP A O 1
ATOM 3908 N N . GLY A 1 499 ? 15.793 0.596 -45.573 1.00 86.00 499 GLY A N 1
ATOM 3909 C CA . GLY A 1 499 ? 16.168 1.712 -46.454 1.00 86.00 499 GLY A CA 1
ATOM 3910 C C . GLY A 1 499 ? 15.026 2.652 -46.872 1.00 86.00 499 GLY A C 1
ATOM 3911 O O . GLY A 1 499 ? 15.278 3.630 -47.581 1.00 86.00 499 GLY A O 1
ATOM 3912 N N . GLU A 1 500 ? 13.790 2.407 -46.434 1.00 91.19 500 GLU A N 1
ATOM 3913 C CA . GLU A 1 500 ? 12.644 3.289 -46.674 1.00 91.19 500 GLU A CA 1
ATOM 3914 C C . GLU A 1 500 ? 12.357 4.179 -45.462 1.00 91.19 500 GLU A C 1
ATOM 3916 O O . GLU A 1 500 ? 12.419 3.742 -44.313 1.00 91.19 500 GLU A O 1
ATOM 3921 N N . ARG A 1 501 ? 12.024 5.451 -45.718 1.00 95.56 501 ARG A N 1
ATOM 3922 C CA . ARG A 1 501 ? 11.647 6.407 -44.672 1.00 95.56 501 ARG A CA 1
ATOM 3923 C C . ARG A 1 501 ? 10.140 6.447 -44.504 1.00 95.56 501 ARG A C 1
ATOM 3925 O O . ARG A 1 501 ? 9.443 6.855 -45.431 1.00 95.56 501 ARG A O 1
ATOM 3932 N N . ILE A 1 502 ? 9.677 6.118 -43.306 1.00 96.31 502 ILE A N 1
ATOM 3933 C CA . ILE A 1 502 ? 8.264 6.163 -42.926 1.00 96.31 502 ILE A CA 1
ATOM 3934 C C . ILE A 1 502 ? 8.079 7.012 -41.668 1.00 96.31 502 ILE A C 1
ATOM 3936 O O . ILE A 1 502 ? 9.032 7.292 -40.931 1.00 96.31 502 ILE A O 1
ATOM 3940 N N . SER A 1 503 ? 6.854 7.459 -41.423 1.00 96.62 503 SER A N 1
ATOM 3941 C CA . SER A 1 503 ? 6.501 8.153 -40.186 1.00 96.62 503 SER A CA 1
ATOM 3942 C C . SER A 1 503 ? 6.439 7.194 -38.991 1.00 96.62 503 SER A C 1
ATOM 3944 O O . SER A 1 503 ? 6.244 5.985 -39.143 1.00 96.62 503 SER A O 1
ATOM 3946 N N . ARG A 1 504 ? 6.562 7.738 -37.774 1.00 95.62 504 ARG A N 1
ATOM 3947 C CA . ARG A 1 504 ? 6.332 6.980 -36.532 1.00 95.62 504 ARG A CA 1
ATOM 3948 C C . ARG A 1 504 ? 4.955 6.317 -36.525 1.00 95.62 504 ARG A C 1
ATOM 3950 O O . ARG A 1 504 ? 4.851 5.172 -36.105 1.00 95.62 504 ARG A O 1
ATOM 3957 N N . ASP A 1 505 ? 3.919 7.031 -36.956 1.00 96.00 505 ASP A N 1
ATOM 3958 C CA . ASP A 1 505 ? 2.549 6.518 -36.915 1.00 96.00 505 ASP A CA 1
ATOM 3959 C C . ASP A 1 505 ? 2.391 5.337 -37.898 1.00 96.00 505 ASP A C 1
ATOM 3961 O O . ASP A 1 505 ? 1.898 4.286 -37.500 1.00 96.00 505 ASP A O 1
ATOM 3965 N N . GLU A 1 506 ? 2.954 5.419 -39.113 1.00 96.75 506 GLU A N 1
ATOM 3966 C CA . GLU A 1 506 ? 3.003 4.283 -40.057 1.00 96.75 506 GLU A CA 1
ATOM 3967 C C . GLU A 1 506 ? 3.781 3.080 -39.496 1.00 96.75 506 GLU A C 1
ATOM 3969 O O . GLU A 1 506 ? 3.389 1.925 -39.695 1.00 96.75 506 GLU A O 1
ATOM 3974 N N . PHE A 1 507 ? 4.873 3.329 -38.765 1.00 97.12 507 PHE A N 1
ATOM 3975 C CA . PHE A 1 507 ? 5.609 2.266 -38.083 1.00 97.12 507 PHE A CA 1
ATOM 3976 C C . PHE A 1 507 ? 4.759 1.594 -36.997 1.00 97.12 507 PHE A C 1
ATOM 3978 O O . PHE A 1 507 ? 4.663 0.366 -36.974 1.00 97.12 507 PHE A O 1
ATOM 3985 N N . ILE A 1 508 ? 4.100 2.370 -36.133 1.00 97.62 508 ILE A N 1
ATOM 3986 C CA . ILE A 1 508 ? 3.229 1.838 -35.075 1.00 97.62 508 ILE A CA 1
ATOM 3987 C C . ILE A 1 508 ? 2.054 1.061 -35.683 1.00 97.62 508 ILE A C 1
ATOM 3989 O O . ILE A 1 508 ? 1.766 -0.050 -35.236 1.00 97.62 508 ILE A O 1
ATOM 3993 N N . GLU A 1 509 ? 1.434 1.565 -36.752 1.00 97.44 509 GLU A N 1
ATOM 3994 C CA . GLU A 1 509 ? 0.392 0.843 -37.493 1.00 97.44 509 GLU A CA 1
ATOM 3995 C C . GLU A 1 509 ? 0.873 -0.521 -38.006 1.00 97.44 509 GLU A C 1
ATOM 3997 O O . GLU A 1 509 ? 0.102 -1.482 -38.033 1.00 97.44 509 GLU A O 1
ATOM 4002 N N . SER A 1 510 ? 2.144 -0.641 -38.408 1.00 96.62 510 SER A N 1
ATOM 4003 C CA . SER A 1 510 ? 2.714 -1.930 -38.821 1.00 96.62 510 SER A CA 1
ATOM 4004 C C . SER A 1 510 ? 2.769 -2.942 -37.667 1.00 96.62 510 SER A C 1
ATOM 4006 O O . SER A 1 510 ? 2.535 -4.133 -37.884 1.00 96.62 510 SER A O 1
ATOM 4008 N N . LEU A 1 511 ? 2.999 -2.472 -36.434 1.00 98.12 511 LEU A N 1
ATOM 4009 C CA . LEU A 1 511 ? 2.976 -3.302 -35.226 1.00 98.12 511 LEU A CA 1
ATOM 4010 C C . LEU A 1 511 ? 1.544 -3.694 -34.852 1.00 98.12 511 LEU A C 1
ATOM 4012 O O . LEU A 1 511 ? 1.294 -4.851 -34.519 1.00 98.12 511 LEU A O 1
ATOM 4016 N N . ILE A 1 512 ? 0.588 -2.770 -34.977 1.00 98.31 512 ILE A N 1
ATOM 4017 C CA . ILE A 1 512 ? -0.843 -3.046 -34.766 1.00 98.31 512 ILE A CA 1
ATOM 4018 C C . ILE A 1 512 ? -1.336 -4.102 -35.764 1.00 98.31 512 ILE A C 1
ATOM 4020 O O . ILE A 1 512 ? -1.960 -5.082 -35.364 1.00 98.31 512 ILE A O 1
ATOM 4024 N N . LYS A 1 513 ? -0.958 -3.996 -37.047 1.00 97.81 513 LYS A N 1
ATOM 4025 C CA . LYS A 1 513 ? -1.238 -5.025 -38.074 1.00 97.81 513 LYS A CA 1
ATOM 4026 C C . LYS A 1 513 ? -0.601 -6.382 -37.754 1.00 97.81 513 LYS A C 1
ATOM 4028 O O . LYS A 1 513 ? -1.060 -7.406 -38.256 1.00 97.81 513 LYS A O 1
ATOM 4033 N N . ALA A 1 514 ? 0.445 -6.401 -36.929 1.00 97.75 514 ALA A N 1
ATOM 4034 C CA . ALA A 1 514 ? 1.057 -7.610 -36.391 1.00 97.75 514 ALA A CA 1
ATOM 4035 C C . ALA A 1 514 ? 0.415 -8.098 -35.073 1.00 97.75 514 ALA A C 1
ATOM 4037 O O . ALA A 1 514 ? 0.967 -9.003 -34.448 1.00 97.75 514 ALA A O 1
ATOM 4038 N N . ASN A 1 515 ? -0.752 -7.560 -34.699 1.00 97.69 515 ASN A N 1
ATOM 4039 C CA . ASN A 1 515 ? -1.529 -7.835 -33.486 1.00 97.69 515 ASN A CA 1
ATOM 4040 C C . ASN A 1 515 ? -0.919 -7.301 -32.179 1.00 97.69 515 ASN A C 1
ATOM 4042 O O . ASN A 1 515 ? -1.028 -7.948 -31.143 1.00 97.69 515 ASN A O 1
ATOM 4046 N N . LEU A 1 516 ? -0.282 -6.130 -32.186 1.00 98.50 516 LEU A N 1
ATOM 4047 C CA . LEU A 1 516 ? 0.110 -5.469 -30.936 1.00 98.50 516 LEU A CA 1
ATOM 4048 C C . LEU A 1 516 ? -1.105 -5.300 -29.992 1.00 98.50 516 LEU A C 1
ATOM 4050 O O . LEU A 1 516 ? -2.125 -4.746 -30.397 1.00 98.50 516 LEU A O 1
ATOM 4054 N N . ASP A 1 517 ? -1.001 -5.756 -28.738 1.00 98.38 517 ASP A N 1
ATOM 4055 C CA . ASP A 1 517 ? -2.133 -5.737 -27.794 1.00 98.38 517 ASP A CA 1
ATOM 4056 C C . ASP A 1 517 ? -2.386 -4.350 -27.202 1.00 98.38 517 ASP A C 1
ATOM 4058 O O . ASP A 1 517 ? -3.523 -4.009 -26.862 1.00 98.38 517 ASP A O 1
ATOM 4062 N N . GLY A 1 518 ? -1.325 -3.556 -27.043 1.00 98.06 518 GLY A N 1
ATOM 4063 C CA . GLY A 1 518 ? -1.427 -2.271 -26.377 1.00 98.06 518 GLY A CA 1
ATOM 4064 C C . GLY A 1 518 ? -0.315 -1.280 -26.652 1.00 98.06 518 GLY A C 1
ATOM 4065 O O . GLY A 1 518 ? 0.736 -1.606 -27.201 1.00 98.06 518 GLY A O 1
ATOM 4066 N N . ILE A 1 519 ? -0.561 -0.047 -26.220 1.00 98.44 519 ILE A N 1
ATOM 4067 C CA . ILE A 1 519 ? 0.368 1.078 -26.323 1.00 98.44 519 ILE A CA 1
ATOM 4068 C C . ILE A 1 519 ? 0.370 1.843 -24.998 1.00 98.44 519 ILE A C 1
ATOM 4070 O O . ILE A 1 519 ? -0.683 2.137 -24.423 1.00 98.44 519 ILE A O 1
ATOM 4074 N N . GLU A 1 520 ? 1.561 2.185 -24.520 1.00 97.50 520 GLU A N 1
ATOM 4075 C CA . GLU A 1 520 ? 1.761 2.990 -23.322 1.00 97.50 520 GLU A CA 1
ATOM 4076 C C . GLU A 1 520 ? 1.445 4.461 -23.604 1.00 97.50 520 GLU A C 1
ATOM 4078 O O . GLU A 1 520 ? 2.198 5.171 -24.267 1.00 97.50 520 GLU A O 1
ATOM 4083 N N . ALA A 1 521 ? 0.304 4.933 -23.097 1.00 94.88 521 ALA A N 1
ATOM 4084 C CA . ALA A 1 521 ? -0.069 6.340 -23.205 1.00 94.88 521 ALA A CA 1
ATOM 4085 C C . ALA A 1 521 ? 0.459 7.154 -22.025 1.00 94.88 521 ALA A C 1
ATOM 4087 O O . ALA A 1 521 ? 0.972 8.254 -22.213 1.00 94.88 521 ALA A O 1
ATOM 4088 N N . SER A 1 522 ? 0.290 6.632 -20.805 1.00 93.19 522 SER A N 1
ATOM 4089 C CA . SER A 1 522 ? 0.639 7.315 -19.556 1.00 93.19 522 SER A CA 1
ATOM 4090 C C . SER A 1 522 ? 2.099 7.036 -19.207 1.00 93.19 522 SER A C 1
ATOM 4092 O O . SER A 1 522 ? 2.401 5.999 -18.627 1.00 93.19 522 SER A O 1
ATOM 4094 N N . TYR A 1 523 ? 2.984 7.966 -19.571 1.00 93.75 523 TYR A N 1
ATOM 4095 C CA . TYR A 1 523 ? 4.433 7.869 -19.378 1.00 93.75 523 TYR A CA 1
ATOM 4096 C C . TYR A 1 523 ? 5.035 9.228 -18.980 1.00 93.75 523 TYR A C 1
ATOM 4098 O O . TYR A 1 523 ? 4.453 10.292 -19.229 1.00 93.75 523 TYR A O 1
ATOM 4106 N N . THR A 1 524 ? 6.212 9.221 -18.352 1.00 89.75 524 THR A N 1
ATOM 4107 C CA . THR A 1 524 ? 6.883 10.409 -17.793 1.00 89.75 524 THR A CA 1
ATOM 4108 C C . THR A 1 524 ? 7.705 11.185 -18.824 1.00 89.75 524 THR A C 1
ATOM 4110 O O . THR A 1 524 ? 8.866 11.501 -18.569 1.00 89.75 524 THR A O 1
ATOM 4113 N N . TYR A 1 525 ? 7.147 11.489 -20.001 1.00 87.69 525 TYR A N 1
ATOM 4114 C CA . TYR A 1 525 ? 7.900 12.093 -21.117 1.00 87.69 525 TYR A CA 1
ATOM 4115 C C . TYR A 1 525 ? 8.692 13.353 -20.739 1.00 87.69 525 TYR A C 1
ATOM 4117 O O . TYR A 1 525 ? 9.806 13.544 -21.222 1.00 87.69 525 TYR A O 1
ATOM 4125 N N . ASP A 1 526 ? 8.160 14.167 -19.827 1.00 84.81 526 ASP A N 1
ATOM 4126 C CA . ASP A 1 526 ? 8.776 15.387 -19.290 1.00 84.81 526 ASP A CA 1
ATOM 4127 C C . ASP A 1 526 ? 10.056 15.147 -18.468 1.00 84.81 526 ASP A C 1
ATOM 4129 O O . ASP A 1 526 ? 10.836 16.074 -18.252 1.00 84.81 526 ASP A O 1
ATOM 4133 N N . LYS A 1 527 ? 10.300 13.904 -18.043 1.00 83.88 527 LYS A N 1
ATOM 4134 C CA . LYS A 1 527 ? 11.497 13.472 -17.307 1.00 83.88 527 LYS A CA 1
ATOM 4135 C C . LYS A 1 527 ? 12.455 12.637 -18.162 1.00 83.88 527 LYS A C 1
ATOM 4137 O O . LYS A 1 527 ? 13.428 12.101 -17.635 1.00 83.88 527 LYS A O 1
ATOM 4142 N N . THR A 1 528 ? 12.187 12.514 -19.462 1.00 81.38 528 THR A N 1
ATOM 4143 C CA . THR A 1 528 ? 12.903 11.604 -20.374 1.00 81.38 528 THR A CA 1
ATOM 4144 C C . THR A 1 528 ? 13.643 12.361 -21.475 1.00 81.38 528 THR A C 1
ATOM 4146 O O . THR A 1 528 ? 13.640 13.590 -21.516 1.00 81.38 528 THR A O 1
ATOM 4149 N N . THR A 1 529 ? 14.287 11.632 -22.387 1.00 76.75 529 THR A N 1
ATOM 4150 C CA . THR A 1 529 ? 15.006 12.200 -23.535 1.00 76.75 529 THR A CA 1
ATOM 4151 C C . THR A 1 529 ? 14.113 12.519 -24.733 1.00 76.75 529 THR A C 1
ATOM 4153 O O . THR A 1 529 ? 14.635 12.701 -25.826 1.00 76.75 529 THR A O 1
ATOM 4156 N N . TYR A 1 530 ? 12.790 12.610 -24.573 1.00 83.81 530 TYR A N 1
ATOM 4157 C CA . TYR A 1 530 ? 11.906 13.017 -25.665 1.00 83.81 530 TYR A CA 1
ATOM 4158 C C . TYR A 1 530 ? 12.356 14.350 -26.296 1.00 83.81 530 TYR A C 1
ATOM 4160 O O . TYR A 1 530 ? 12.498 15.368 -25.619 1.00 83.81 530 TYR A O 1
ATOM 4168 N N . HIS A 1 531 ? 12.578 14.340 -27.613 1.00 79.38 531 HIS A N 1
ATOM 4169 C CA . HIS A 1 531 ? 13.150 15.468 -28.358 1.00 79.38 531 HIS A CA 1
ATOM 4170 C C . HIS A 1 531 ? 12.112 16.332 -29.098 1.00 79.38 531 HIS A C 1
ATOM 4172 O O . HIS A 1 531 ? 12.482 17.294 -29.776 1.00 79.38 531 HIS A O 1
ATOM 4178 N N . GLY A 1 532 ? 10.821 15.999 -29.009 1.00 86.12 532 GLY A N 1
ATOM 4179 C CA . GLY A 1 532 ? 9.759 16.759 -29.668 1.00 86.12 532 GLY A CA 1
ATOM 4180 C C . GLY A 1 532 ? 9.244 17.947 -28.846 1.00 86.12 532 GLY A C 1
ATOM 4181 O O . GLY A 1 532 ? 9.745 18.266 -27.773 1.00 86.12 532 GLY A O 1
ATOM 4182 N N . LYS A 1 533 ? 8.229 18.641 -29.381 1.00 90.31 533 LYS A N 1
ATOM 4183 C CA . LYS A 1 533 ? 7.695 19.894 -28.801 1.00 90.31 533 LYS A CA 1
ATOM 4184 C C . LYS A 1 533 ? 6.448 19.715 -27.935 1.00 90.31 533 LYS A C 1
ATOM 4186 O O . LYS A 1 533 ? 6.054 20.654 -27.253 1.00 90.31 533 LYS A O 1
ATOM 4191 N N . LEU A 1 534 ? 5.810 18.550 -28.013 1.00 92.38 534 LEU A N 1
ATOM 4192 C CA . LEU A 1 534 ? 4.583 18.265 -27.272 1.00 92.38 534 LEU A CA 1
ATOM 4193 C C . LEU A 1 534 ? 4.881 18.080 -25.784 1.00 92.38 534 LEU A C 1
ATOM 4195 O O . LEU A 1 534 ? 5.848 17.428 -25.400 1.00 92.38 534 LEU A O 1
ATOM 4199 N N . THR A 1 535 ? 4.014 18.608 -24.938 1.00 92.88 535 THR A N 1
ATOM 4200 C CA . THR A 1 535 ? 4.013 18.300 -23.510 1.00 92.88 535 THR A CA 1
ATOM 4201 C C . THR A 1 535 ? 3.585 16.849 -23.274 1.00 92.88 535 THR A C 1
ATOM 4203 O O . THR A 1 535 ? 2.866 16.255 -24.081 1.00 92.88 535 THR A O 1
ATOM 4206 N N . LYS A 1 536 ? 3.949 16.285 -22.115 1.00 91.81 536 LYS A N 1
ATOM 4207 C CA . LYS A 1 536 ? 3.493 14.953 -21.677 1.00 91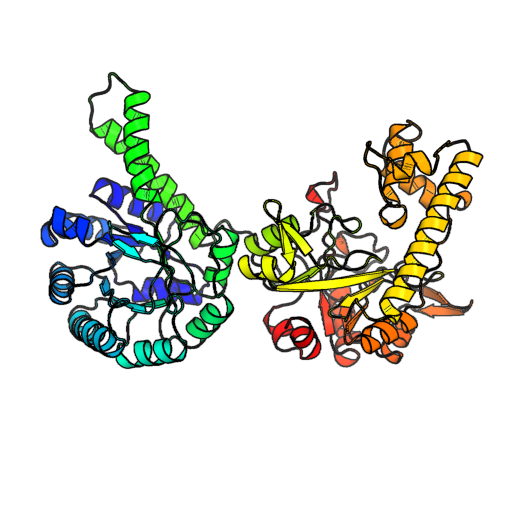.81 536 LYS A CA 1
ATOM 4208 C C . LYS A 1 536 ? 1.975 14.768 -21.835 1.00 91.81 536 LYS A C 1
ATOM 4210 O O . LYS A 1 536 ? 1.531 13.745 -22.342 1.00 91.81 536 LYS A O 1
ATOM 4215 N N . ASN A 1 537 ? 1.177 15.759 -21.431 1.00 92.44 537 ASN A N 1
ATOM 4216 C CA . ASN A 1 537 ? -0.285 15.670 -21.493 1.00 92.44 537 ASN A CA 1
ATOM 4217 C C . ASN A 1 537 ? -0.820 15.694 -22.932 1.00 92.44 537 ASN A C 1
ATOM 4219 O O . ASN A 1 537 ? -1.786 14.993 -23.229 1.00 92.44 537 ASN A O 1
ATOM 4223 N N . GLU A 1 538 ? -0.196 16.463 -23.827 1.00 95.50 538 GLU A N 1
ATOM 4224 C CA . GLU A 1 538 ? -0.549 16.463 -25.253 1.00 95.50 538 GLU A CA 1
ATOM 4225 C C . GLU A 1 538 ? -0.222 15.119 -25.908 1.00 95.50 538 GLU A C 1
ATOM 4227 O O . GLU A 1 538 ? -1.027 14.619 -26.689 1.00 95.50 538 GLU A O 1
ATOM 4232 N N . ILE A 1 539 ? 0.908 14.503 -25.543 1.00 94.94 539 ILE A N 1
ATOM 4233 C CA . ILE A 1 539 ? 1.277 13.163 -26.015 1.00 94.94 539 ILE A CA 1
ATOM 4234 C C . ILE A 1 539 ? 0.264 12.121 -25.533 1.00 94.94 539 ILE A C 1
ATOM 4236 O O . ILE A 1 539 ? -0.292 11.398 -26.357 1.00 94.94 539 ILE A O 1
ATOM 4240 N N . ILE A 1 540 ? -0.037 12.085 -24.226 1.00 94.25 540 ILE A N 1
ATOM 4241 C CA . ILE A 1 540 ? -1.039 11.169 -23.645 1.00 94.25 540 ILE A CA 1
ATOM 4242 C C . ILE A 1 540 ? -2.373 11.300 -24.387 1.00 94.25 540 ILE A C 1
ATOM 4244 O O . ILE A 1 540 ? -2.994 10.297 -24.746 1.00 94.25 540 ILE A O 1
ATOM 4248 N N . LYS A 1 541 ? -2.819 12.542 -24.610 1.00 96.06 541 LYS A N 1
ATOM 4249 C CA . LYS A 1 541 ? -4.068 12.829 -25.315 1.00 96.06 541 LYS A CA 1
ATOM 4250 C C . LYS A 1 541 ? -4.022 12.306 -26.751 1.00 96.06 541 LYS A C 1
ATOM 4252 O O . LYS A 1 541 ? -4.936 11.590 -27.143 1.00 96.06 541 LYS A O 1
ATOM 4257 N N . LYS A 1 542 ? -2.951 12.594 -27.493 1.00 95.94 542 LYS A N 1
ATOM 4258 C CA . LYS A 1 542 ? -2.804 12.169 -28.889 1.00 95.94 542 LYS A CA 1
ATOM 4259 C C . LYS A 1 542 ? -2.746 10.643 -29.029 1.00 95.94 542 LYS A C 1
ATOM 4261 O O . LYS A 1 542 ? -3.407 10.103 -29.906 1.00 95.94 542 LYS A O 1
ATOM 4266 N N . ILE A 1 543 ? -2.028 9.937 -28.149 1.00 96.31 543 ILE A N 1
ATOM 4267 C CA . ILE A 1 543 ? -1.999 8.461 -28.151 1.00 96.31 543 ILE A CA 1
ATOM 4268 C C . ILE A 1 543 ? -3.407 7.903 -27.926 1.00 96.31 543 ILE A C 1
ATOM 4270 O O . ILE A 1 543 ? -3.840 7.019 -28.657 1.00 96.31 543 ILE A O 1
ATOM 4274 N N . ARG A 1 544 ? -4.145 8.440 -26.947 1.00 96.06 544 ARG A N 1
ATOM 4275 C CA . ARG A 1 544 ? -5.524 8.008 -26.677 1.00 96.06 544 ARG A CA 1
ATOM 4276 C C . ARG A 1 544 ? -6.461 8.290 -27.848 1.00 96.06 544 ARG A C 1
ATOM 4278 O O . ARG A 1 544 ? -7.268 7.432 -28.172 1.00 96.06 544 ARG A O 1
ATOM 4285 N N . GLU A 1 545 ? -6.363 9.458 -28.473 1.00 96.69 545 GLU A N 1
ATOM 4286 C CA . GLU A 1 545 ? -7.220 9.822 -29.610 1.00 96.69 545 GLU A CA 1
ATOM 4287 C C . GLU A 1 545 ? -6.990 8.932 -30.833 1.00 96.69 545 GLU A C 1
ATOM 4289 O O . GLU A 1 545 ? -7.947 8.628 -31.535 1.00 96.69 545 GLU A O 1
ATOM 4294 N N . ILE A 1 546 ? -5.746 8.520 -31.083 1.00 96.25 546 ILE A N 1
ATOM 4295 C CA . ILE A 1 546 ? -5.401 7.732 -32.272 1.00 96.25 546 ILE A CA 1
ATOM 4296 C C . ILE A 1 546 ? -5.619 6.237 -32.034 1.00 96.25 546 ILE A C 1
ATOM 4298 O O . ILE A 1 546 ? -6.149 5.560 -32.904 1.00 96.25 546 ILE A O 1
ATOM 4302 N N . TYR A 1 547 ? -5.207 5.712 -30.877 1.00 97.19 547 TYR A N 1
ATOM 4303 C CA . TYR A 1 547 ? -5.017 4.268 -30.717 1.00 97.19 547 TYR A CA 1
ATOM 4304 C C . TYR A 1 547 ? -6.044 3.573 -29.815 1.00 97.19 547 TYR A C 1
ATOM 4306 O O . TYR A 1 547 ? -6.039 2.348 -29.759 1.00 97.19 547 TYR A O 1
ATOM 4314 N N . THR A 1 548 ? -6.931 4.294 -29.112 1.00 95.19 548 THR A N 1
ATOM 4315 C CA . THR A 1 548 ? -7.899 3.655 -28.186 1.00 95.19 548 THR A CA 1
ATOM 4316 C C . THR A 1 548 ? -8.802 2.633 -28.878 1.00 95.19 548 THR A C 1
ATOM 4318 O O . THR A 1 548 ? -9.118 1.615 -28.273 1.00 95.19 548 THR A O 1
ATOM 4321 N N . ASP A 1 549 ? -9.187 2.889 -30.129 1.00 96.19 549 ASP A N 1
ATOM 4322 C CA . ASP A 1 549 ? -10.042 1.987 -30.910 1.00 96.19 549 ASP A CA 1
ATOM 4323 C C . ASP A 1 549 ? -9.235 0.994 -31.775 1.00 96.19 549 ASP A C 1
ATOM 4325 O O . ASP A 1 549 ? -9.809 0.092 -32.381 1.00 96.19 549 ASP A O 1
ATOM 4329 N N . GLU A 1 550 ? -7.904 1.132 -31.807 1.00 96.94 550 GLU A N 1
ATOM 4330 C CA . GLU A 1 550 ? -6.995 0.326 -32.636 1.00 96.94 550 GLU A CA 1
ATOM 4331 C C . GLU A 1 550 ? -6.293 -0.788 -31.843 1.00 96.94 550 GLU A C 1
ATOM 4333 O O . GLU A 1 550 ? -5.876 -1.794 -32.419 1.00 96.94 550 GLU A O 1
ATOM 4338 N N . VAL A 1 551 ? -6.152 -0.630 -30.520 1.00 97.44 551 VAL A N 1
ATOM 4339 C CA . VAL A 1 551 ? -5.553 -1.633 -29.625 1.00 97.44 551 VAL A CA 1
ATOM 4340 C C . VAL A 1 551 ? -6.441 -1.910 -28.415 1.00 97.44 551 VAL A C 1
ATOM 4342 O O . VAL A 1 551 ? -7.195 -1.059 -27.955 1.00 97.44 551 VAL A O 1
ATOM 4345 N N . ASN A 1 552 ? -6.314 -3.103 -27.837 1.00 96.69 552 ASN A N 1
ATOM 4346 C CA . ASN A 1 552 ? -7.134 -3.523 -26.696 1.00 96.69 552 ASN A CA 1
ATOM 4347 C C . ASN A 1 552 ? -6.709 -2.874 -25.370 1.00 96.69 552 ASN A C 1
ATOM 4349 O O . ASN A 1 552 ? -7.464 -2.900 -24.391 1.00 96.69 552 ASN A O 1
ATOM 4353 N N . ILE A 1 553 ? -5.476 -2.364 -25.298 1.00 97.94 553 ILE A N 1
ATOM 4354 C CA . ILE A 1 553 ? -4.886 -1.855 -24.064 1.00 97.94 553 ILE A CA 1
ATOM 4355 C C . ILE A 1 553 ? -4.221 -0.500 -24.305 1.00 97.94 553 ILE A C 1
ATOM 4357 O O . ILE A 1 553 ? -3.142 -0.400 -24.883 1.00 97.94 553 ILE A O 1
ATOM 4361 N N . ILE A 1 554 ? -4.797 0.544 -23.718 1.00 97.62 554 ILE A N 1
ATOM 4362 C CA . ILE A 1 554 ? -4.065 1.777 -23.427 1.00 97.62 554 ILE A CA 1
ATOM 4363 C C . ILE A 1 554 ? -3.449 1.648 -22.032 1.00 97.62 554 ILE A C 1
ATOM 4365 O O . ILE A 1 554 ? -4.161 1.688 -21.025 1.00 97.62 554 ILE A O 1
ATOM 4369 N N . SER A 1 555 ? -2.135 1.431 -21.973 1.00 96.94 555 SER A N 1
ATOM 4370 C CA . SER A 1 555 ? -1.405 1.167 -20.730 1.00 96.94 555 SER A CA 1
ATOM 4371 C C . SER A 1 555 ? -0.715 2.421 -20.177 1.00 96.94 555 SER A C 1
ATOM 4373 O O . SER A 1 555 ? -0.853 3.541 -20.691 1.00 96.94 555 SER A O 1
ATOM 4375 N N . GLY A 1 556 ? 0.016 2.225 -19.084 1.00 95.88 556 GLY A N 1
ATOM 4376 C CA . GLY A 1 556 ? 0.817 3.248 -18.446 1.00 95.88 556 GLY A CA 1
ATOM 4377 C C . GLY A 1 556 ? 1.843 2.646 -17.505 1.00 95.88 556 GLY A C 1
ATOM 4378 O O . GLY A 1 556 ? 1.596 1.596 -16.903 1.00 95.88 556 GLY A O 1
ATOM 4379 N N . GLY A 1 557 ? 2.933 3.371 -17.322 1.00 95.69 557 GLY A N 1
ATOM 4380 C CA . GLY A 1 557 ? 3.959 3.033 -16.363 1.00 95.69 557 GLY A CA 1
ATOM 4381 C C . GLY A 1 557 ? 4.918 4.192 -16.141 1.00 95.69 557 GLY A C 1
ATOM 4382 O O . GLY A 1 557 ? 4.993 5.137 -16.934 1.00 95.69 557 GLY A O 1
ATOM 4383 N N . SER A 1 558 ? 5.581 4.178 -14.992 1.00 94.69 558 SER A N 1
ATOM 4384 C CA . SER A 1 558 ? 6.513 5.248 -14.615 1.00 94.69 558 SER A CA 1
ATOM 4385 C C . SER A 1 558 ? 7.906 5.059 -15.199 1.00 94.69 558 SER A C 1
ATOM 4387 O O . SER A 1 558 ? 8.707 5.991 -15.132 1.00 94.69 558 SER A O 1
ATOM 4389 N N . ASP A 1 559 ? 8.195 3.874 -15.750 1.00 95.12 559 ASP A N 1
ATOM 4390 C CA . ASP A 1 559 ? 9.542 3.474 -16.148 1.00 95.12 559 ASP A CA 1
ATOM 4391 C C . ASP A 1 559 ? 10.519 3.657 -14.983 1.00 95.12 559 ASP A C 1
ATOM 4393 O O . ASP A 1 559 ? 11.552 4.340 -15.025 1.00 95.12 559 ASP A O 1
ATOM 4397 N N . TYR A 1 560 ? 10.088 3.102 -13.852 1.00 95.44 560 TYR A N 1
ATOM 4398 C CA . TYR A 1 560 ? 10.734 3.277 -12.570 1.00 95.44 560 TYR A CA 1
ATOM 4399 C C . TYR A 1 560 ? 12.103 2.602 -12.546 1.00 95.44 560 TYR A C 1
ATOM 4401 O O . TYR A 1 560 ? 12.216 1.412 -12.807 1.00 95.44 560 TYR A O 1
ATOM 4409 N N . HIS A 1 561 ? 13.129 3.341 -12.124 1.00 93.06 561 HIS A N 1
ATOM 4410 C CA . HIS A 1 561 ? 14.508 2.848 -12.038 1.00 93.06 561 HIS A CA 1
ATOM 4411 C C . HIS A 1 561 ? 15.167 3.073 -10.667 1.00 93.06 561 HIS A C 1
ATOM 4413 O O . HIS A 1 561 ? 16.389 2.928 -10.534 1.00 93.06 561 HIS A O 1
ATOM 4419 N N . ALA A 1 562 ? 14.387 3.462 -9.651 1.00 91.44 562 ALA A N 1
ATOM 4420 C CA . ALA A 1 562 ? 14.889 3.909 -8.347 1.00 91.44 562 ALA A CA 1
ATOM 4421 C C . ALA A 1 562 ? 15.904 5.062 -8.463 1.00 91.44 562 ALA A C 1
ATOM 4423 O O . ALA A 1 562 ? 16.968 5.071 -7.842 1.00 91.44 562 ALA A O 1
ATOM 4424 N N . ASP A 1 563 ? 15.554 6.062 -9.274 1.00 84.69 563 ASP A N 1
ATOM 4425 C CA . ASP A 1 563 ? 16.431 7.172 -9.649 1.00 84.69 563 ASP A CA 1
ATOM 4426 C C . ASP A 1 563 ? 16.909 8.017 -8.455 1.00 84.69 563 ASP A C 1
ATOM 4428 O O . ASP A 1 563 ? 17.973 8.618 -8.527 1.00 84.69 563 ASP A O 1
ATOM 4432 N N . TYR A 1 564 ? 16.205 7.995 -7.321 1.00 81.94 564 TYR A N 1
ATOM 4433 C CA . TYR A 1 564 ? 16.625 8.654 -6.076 1.00 81.94 564 TYR A CA 1
ATOM 4434 C C . TYR A 1 564 ? 17.924 8.086 -5.470 1.00 81.94 564 TYR A C 1
ATOM 4436 O O . TYR A 1 564 ? 18.574 8.766 -4.678 1.00 81.94 564 TYR A O 1
ATOM 4444 N N . LYS A 1 565 ? 18.320 6.852 -5.824 1.00 81.44 565 LYS A N 1
ATOM 4445 C CA . LYS A 1 565 ? 19.636 6.283 -5.469 1.00 81.44 565 LYS A CA 1
ATOM 4446 C C . LYS A 1 565 ? 20.761 6.830 -6.362 1.00 81.44 565 LYS A C 1
ATOM 4448 O O . LYS A 1 565 ? 21.931 6.540 -6.125 1.00 81.44 565 LYS A O 1
ATOM 4453 N N . LYS A 1 566 ? 20.420 7.606 -7.396 1.00 75.06 566 LYS A N 1
ATOM 4454 C CA . LYS A 1 566 ? 21.343 8.231 -8.350 1.00 75.06 566 LYS A CA 1
ATOM 4455 C C . LYS A 1 566 ? 21.392 9.743 -8.110 1.00 75.06 566 LYS A C 1
ATOM 4457 O O . LYS A 1 566 ? 20.463 10.344 -7.581 1.00 75.06 566 LYS A O 1
ATOM 4462 N N . THR A 1 567 ? 22.457 10.391 -8.571 1.00 67.75 567 THR A N 1
ATOM 4463 C CA . THR A 1 567 ? 22.583 11.858 -8.571 1.00 67.75 567 THR A CA 1
ATOM 4464 C C . THR A 1 567 ? 21.815 12.467 -9.753 1.00 67.75 567 THR A C 1
ATOM 4466 O O . THR A 1 567 ? 22.420 13.014 -10.676 1.00 67.75 567 THR A O 1
ATOM 4469 N N . THR A 1 568 ? 20.489 12.310 -9.785 1.00 68.81 568 THR A N 1
ATOM 4470 C CA . THR A 1 568 ? 19.622 12.866 -10.840 1.00 68.81 568 THR A CA 1
ATOM 4471 C C . THR A 1 568 ? 18.572 13.806 -10.264 1.00 68.81 568 THR A C 1
ATOM 4473 O O . THR A 1 568 ? 18.001 13.551 -9.208 1.00 68.81 568 THR A O 1
ATOM 4476 N N . ASN A 1 569 ? 18.302 14.892 -10.989 1.00 66.06 569 ASN A N 1
ATOM 4477 C CA . ASN A 1 569 ? 17.301 15.888 -10.606 1.00 66.06 569 ASN A CA 1
ATOM 4478 C C . ASN A 1 569 ? 15.879 15.498 -11.050 1.00 66.06 569 ASN A C 1
ATOM 4480 O O . ASN A 1 569 ? 14.909 16.019 -10.509 1.00 66.06 569 ASN A O 1
ATOM 4484 N N . ASN A 1 570 ? 15.746 14.562 -11.998 1.00 78.00 570 ASN A N 1
ATOM 4485 C CA . ASN A 1 570 ? 14.464 14.128 -12.560 1.00 78.00 570 ASN A CA 1
ATOM 4486 C C . ASN A 1 570 ? 14.095 12.738 -12.031 1.00 78.00 570 ASN A C 1
ATOM 4488 O O . ASN A 1 570 ? 14.117 11.755 -12.768 1.00 78.00 570 ASN A O 1
ATOM 4492 N N . VAL A 1 571 ? 13.810 12.645 -10.731 1.00 86.56 571 VAL A N 1
ATOM 4493 C CA . VAL A 1 571 ? 13.474 11.367 -10.088 1.00 86.56 571 VAL A CA 1
ATOM 4494 C C . VAL A 1 571 ? 12.107 10.878 -10.568 1.00 86.56 571 VAL A C 1
ATOM 4496 O O . VAL A 1 571 ? 11.102 11.592 -10.441 1.00 86.56 571 VAL A O 1
ATOM 4499 N N . ARG A 1 572 ? 12.082 9.657 -11.111 1.00 90.81 572 ARG A N 1
ATOM 4500 C CA . ARG A 1 572 ? 10.851 8.922 -11.398 1.00 90.81 572 ARG A CA 1
ATOM 4501 C C . ARG A 1 572 ? 10.379 8.148 -10.174 1.00 90.81 572 ARG A C 1
ATOM 4503 O O . ARG A 1 572 ? 11.186 7.544 -9.465 1.00 90.81 572 ARG A O 1
ATOM 4510 N N . GLU A 1 573 ? 9.080 8.197 -9.925 1.00 92.06 573 GLU A N 1
ATOM 4511 C CA . GLU A 1 573 ? 8.421 7.590 -8.767 1.00 92.06 573 GLU A CA 1
ATOM 4512 C C . GLU A 1 573 ? 7.390 6.575 -9.247 1.00 92.06 573 GLU A C 1
ATOM 4514 O O . GLU A 1 573 ? 6.607 6.857 -10.154 1.00 92.06 573 GLU A O 1
ATOM 4519 N N . ILE A 1 574 ? 7.351 5.413 -8.602 1.00 94.12 574 ILE A N 1
ATOM 4520 C CA . ILE A 1 574 ? 6.370 4.381 -8.935 1.00 94.12 574 ILE A CA 1
ATOM 4521 C C . ILE A 1 574 ? 4.937 4.915 -8.798 1.00 94.12 574 ILE A C 1
ATOM 4523 O O . ILE A 1 574 ? 4.606 5.616 -7.834 1.00 94.12 574 ILE A O 1
ATOM 4527 N N . GLY A 1 575 ? 4.093 4.608 -9.785 1.00 94.19 575 GLY A N 1
ATOM 4528 C CA . GLY A 1 575 ? 2.700 5.049 -9.831 1.00 94.19 575 GLY A CA 1
ATOM 4529 C C . GLY A 1 575 ? 2.503 6.541 -10.129 1.00 94.19 575 GLY A C 1
ATOM 4530 O O . GLY A 1 575 ? 1.381 7.044 -10.027 1.00 94.19 575 GLY A O 1
ATOM 4531 N N . GLU A 1 576 ? 3.548 7.288 -10.509 1.00 93.50 576 GLU A N 1
ATOM 4532 C CA . GLU A 1 576 ? 3.371 8.662 -11.007 1.00 93.50 576 GLU A CA 1
ATOM 4533 C C . GLU A 1 576 ? 2.673 8.707 -12.378 1.00 93.50 576 GLU A C 1
ATOM 4535 O O . GLU A 1 576 ? 1.932 9.652 -12.676 1.00 93.50 576 GLU A O 1
ATOM 4540 N N . CYS A 1 577 ? 2.920 7.670 -13.183 1.00 95.12 577 CYS A N 1
ATOM 4541 C CA . CYS A 1 577 ? 2.239 7.295 -14.415 1.00 95.12 577 CYS A CA 1
ATOM 4542 C C . CYS A 1 577 ? 1.832 5.823 -14.286 1.00 95.12 577 CYS A C 1
ATOM 4544 O O . CYS A 1 577 ? 2.389 5.089 -13.474 1.00 95.12 577 CYS A O 1
ATOM 4546 N N . GLY A 1 578 ? 0.811 5.415 -15.027 1.00 96.06 578 GLY A N 1
ATOM 4547 C CA . GLY A 1 578 ? 0.121 4.160 -14.762 1.00 96.06 578 GLY A CA 1
ATOM 4548 C C . GLY A 1 578 ? -1.317 4.171 -15.256 1.00 96.06 578 GLY A C 1
ATOM 4549 O O . GLY A 1 578 ? -1.709 5.029 -16.059 1.00 96.06 578 GLY A O 1
ATOM 4550 N N . ILE A 1 579 ? -2.099 3.221 -14.749 1.00 96.88 579 ILE A N 1
ATOM 4551 C CA . ILE A 1 579 ? -3.533 3.070 -15.017 1.00 96.88 579 ILE A CA 1
ATOM 4552 C C . ILE A 1 579 ? -4.319 2.890 -13.712 1.00 96.88 579 ILE A C 1
ATOM 4554 O O . ILE A 1 579 ? -3.776 2.503 -12.678 1.00 96.88 579 ILE A O 1
ATOM 4558 N N . ASN A 1 580 ? -5.618 3.181 -13.754 1.00 94.88 580 ASN A N 1
ATOM 4559 C CA . ASN A 1 580 ? -6.505 2.964 -12.608 1.00 94.88 580 ASN A CA 1
ATOM 4560 C C . ASN A 1 580 ? -6.738 1.466 -12.389 1.00 94.88 580 ASN A C 1
ATOM 4562 O O . ASN A 1 580 ? -6.884 0.713 -13.361 1.00 94.88 580 ASN A O 1
ATOM 4566 N N . TYR A 1 581 ? -6.868 1.044 -11.129 1.00 92.81 581 TYR A N 1
ATOM 4567 C CA . TYR A 1 581 ? -7.104 -0.369 -10.816 1.00 92.81 581 TYR A CA 1
ATOM 4568 C C . TYR A 1 581 ? -8.418 -0.904 -11.411 1.00 92.81 581 TYR A C 1
ATOM 4570 O O . TYR A 1 581 ? -8.468 -2.040 -11.883 1.00 92.81 581 TYR A O 1
ATOM 4578 N N . ASP A 1 582 ? -9.463 -0.075 -11.478 1.00 92.75 582 ASP A N 1
ATOM 4579 C CA . ASP A 1 582 ? -10.744 -0.465 -12.083 1.00 92.75 582 ASP A CA 1
ATOM 4580 C C . ASP A 1 582 ? -10.617 -0.767 -13.580 1.00 92.75 582 ASP A C 1
ATOM 4582 O O . ASP A 1 582 ? -11.216 -1.721 -14.077 1.00 92.75 582 ASP A O 1
ATOM 4586 N N . TYR A 1 583 ? -9.815 0.012 -14.309 1.00 95.88 583 TYR A N 1
ATOM 4587 C CA . TYR A 1 583 ? -9.554 -0.262 -15.722 1.00 95.88 583 TYR A CA 1
ATOM 4588 C C . TYR A 1 583 ? -8.782 -1.576 -15.881 1.00 95.88 583 TYR A C 1
ATOM 4590 O O . TYR A 1 583 ? -9.171 -2.423 -16.681 1.00 95.88 583 TYR A O 1
ATOM 4598 N N . PHE A 1 584 ? -7.750 -1.785 -15.059 1.00 96.38 584 PHE A N 1
ATOM 4599 C CA . PHE A 1 584 ? -6.976 -3.025 -15.049 1.00 96.38 584 PHE A CA 1
ATOM 4600 C C . PHE A 1 584 ? -7.853 -4.263 -14.792 1.00 96.38 584 PHE A C 1
ATOM 4602 O O . PHE A 1 584 ? -7.755 -5.252 -15.517 1.00 96.38 584 PHE A O 1
ATOM 4609 N N . LYS A 1 585 ? -8.744 -4.203 -13.793 1.00 93.56 585 LYS A N 1
ATOM 4610 C CA . LYS A 1 585 ? -9.632 -5.315 -13.418 1.00 93.56 585 LYS A CA 1
ATOM 4611 C C . LYS A 1 585 ? -10.668 -5.638 -14.498 1.00 93.56 585 LYS A C 1
ATOM 4613 O O . LYS A 1 585 ? -10.996 -6.806 -14.687 1.00 93.56 585 LYS A O 1
ATOM 4618 N N . ASN A 1 586 ? -11.194 -4.617 -15.175 1.00 94.81 586 ASN A N 1
ATOM 4619 C CA . ASN A 1 586 ? -12.239 -4.784 -16.188 1.00 94.81 586 ASN A CA 1
ATOM 4620 C C . ASN A 1 586 ? -11.683 -5.092 -17.586 1.00 94.81 586 ASN A C 1
ATOM 4622 O O . ASN A 1 586 ? -12.418 -5.593 -18.437 1.00 94.81 586 ASN A O 1
ATOM 4626 N N . ASN A 1 587 ? -10.399 -4.828 -17.836 1.00 95.88 587 ASN A N 1
ATOM 4627 C CA . ASN A 1 587 ? -9.743 -5.237 -19.070 1.00 95.88 587 ASN A CA 1
ATOM 4628 C C . ASN A 1 587 ? -9.426 -6.744 -19.022 1.00 95.88 587 ASN A C 1
ATOM 4630 O O . ASN A 1 587 ? -8.679 -7.224 -18.166 1.00 95.88 587 ASN A O 1
ATOM 4634 N N . VAL A 1 588 ? -10.010 -7.509 -19.948 1.00 93.00 588 VAL A N 1
ATOM 4635 C CA . VAL A 1 588 ? -9.927 -8.981 -19.961 1.00 93.00 588 VAL A CA 1
ATOM 4636 C C . VAL A 1 588 ? -8.491 -9.474 -20.143 1.00 93.00 588 VAL A C 1
ATOM 4638 O O . VAL A 1 588 ? -8.088 -10.425 -19.477 1.00 93.00 588 VAL A O 1
ATOM 4641 N N . GLN A 1 589 ? -7.704 -8.821 -21.000 1.00 93.31 589 GLN A N 1
ATOM 4642 C CA . GLN A 1 589 ? -6.318 -9.216 -21.247 1.00 93.31 589 GLN A CA 1
ATOM 4643 C C . GLN A 1 589 ? -5.440 -8.937 -20.018 1.00 93.31 589 GLN A C 1
ATOM 4645 O O . GLN A 1 589 ? -4.788 -9.857 -19.522 1.00 93.31 589 GLN A O 1
ATOM 4650 N N . LEU A 1 590 ? -5.500 -7.724 -19.454 1.00 94.94 590 LEU A N 1
ATOM 4651 C CA . LEU A 1 590 ? -4.716 -7.349 -18.266 1.00 94.94 590 LEU A CA 1
ATOM 4652 C C . LEU A 1 590 ? -5.066 -8.180 -17.025 1.00 94.94 590 LEU A C 1
ATOM 4654 O O . LEU A 1 590 ? -4.181 -8.666 -16.324 1.00 94.94 590 LEU A O 1
ATOM 4658 N N . SER A 1 591 ? -6.354 -8.385 -16.754 1.00 89.31 591 SER A N 1
ATOM 4659 C CA . SER A 1 591 ? -6.783 -9.176 -15.594 1.00 89.31 591 SER A CA 1
ATOM 4660 C C . SER A 1 591 ? -6.445 -10.667 -15.726 1.00 89.31 591 SER A C 1
ATOM 4662 O O . SER A 1 591 ? -6.312 -11.353 -14.711 1.00 89.31 591 SER A O 1
ATOM 4664 N N . SER A 1 592 ? -6.289 -11.189 -16.950 1.00 89.75 592 SER A N 1
ATOM 4665 C CA . SER A 1 592 ? -5.950 -12.599 -17.185 1.00 89.75 592 SER A CA 1
ATOM 4666 C C . SER A 1 592 ? -4.501 -12.949 -16.840 1.00 89.75 592 SER A C 1
ATOM 4668 O O . SER A 1 592 ? -4.265 -14.035 -16.317 1.00 89.75 592 SER A O 1
ATOM 4670 N N . ILE A 1 593 ? -3.565 -12.020 -17.059 1.00 88.44 593 ILE A N 1
ATOM 4671 C CA . ILE A 1 593 ? -2.122 -12.209 -16.821 1.00 88.44 593 ILE A CA 1
ATOM 4672 C C . ILE A 1 593 ? -1.697 -11.977 -15.362 1.00 88.44 593 ILE A C 1
ATOM 4674 O O . ILE A 1 593 ? -0.521 -12.087 -15.027 1.00 88.44 593 ILE A O 1
ATOM 4678 N N . ALA A 1 594 ? -2.648 -11.624 -14.499 1.00 78.38 594 ALA A N 1
ATOM 4679 C CA . ALA A 1 594 ? -2.423 -11.270 -13.098 1.00 78.38 594 ALA A CA 1
ATOM 4680 C C . ALA A 1 594 ? -3.022 -12.282 -12.110 1.00 78.38 594 ALA A C 1
ATOM 4682 O O . ALA A 1 594 ? -3.231 -11.950 -10.938 1.00 78.38 594 ALA A O 1
ATOM 4683 N N . LYS A 1 595 ? -3.380 -13.468 -12.615 1.00 62.62 595 LYS A N 1
ATOM 4684 C CA . LYS A 1 595 ? -4.023 -14.551 -11.867 1.00 62.62 595 LYS A CA 1
ATOM 4685 C C . LYS A 1 595 ? -3.033 -15.433 -11.127 1.00 62.62 595 LYS A C 1
ATOM 4687 O O . LYS A 1 595 ? -1.925 -15.655 -11.660 1.00 62.62 595 LYS A O 1
#

Secondary structure (DSSP, 8-state):
--B--HHHHHHHHHHHT--EEEEE--SHHHHHHHHHHHHHHT--EEEEEEHHHHHHH-HHHHHHHHHHHHHT-SS-EEEEEEEE--HHHHHHHHHHT-SEEEE--TTS-HHHHHHHHHHHHHHHGGGT-EEEEEESPPEEEETTEEE---TT-B--HHHHHHHHHHH--SEEEE-BS-EES---S-----HHHHHHHHHH-SS-EEE---TT--HHHHHHHHHTTEEEEEE-HHHHHHHHHHHHHHHHH-TT---HHHHHHHHHHHHHHHHHHHHHHHTTTT----S-SEEEEE--TTTT-SS-HHHHHHHHHHHT-SEEEE--BTSPPPSEEEETTEEEEHHHHHHHTT-EEEEEEEEEE-SSSTTEEEEEES--TT-HHHHHHHHHHHHHHHHHHHHHHHHHHHTT----HHHHHTGGG----GGG--HHHHHHHHHHTTSSSSHHHHHHHHHH-GGG-----PPPHHHHHHHHHHTT-EEEE--GGGS-SEEEETTEEEEHHHHHHHHHHTT--EEEEE--GGGTT--SS--HHHHHHHHHHHHTTTSSEEEE---B--GGGSS-SS---TTSS-B-HHHHHH-HHHHHTT-

Sequence (595 aa):
MSYVNMKSILTDARKNRYAVGAFNIVNYLTAKAAIEGAEELKQNIIIQTSVKTVKSFGAAEMMSWLKPIAENASVKVAIHLDHSTDVEFTKLCIDAGWSSVMYDGSKLPLSENIANTKEIVDYAQKFDVTVEGELGAIVGVEDDVYVKEGEGAHARLEDCKVFLSETKVDAFAPAIGTAHGVYEGEINIDYDLFETINNSSPCPLVLHGGTGLTDGMFYSLIDLGAAKVNISTAIKIAYCSGMKDFVEQNPKQNDPLKLDAYVKEQVKKVVQEHIRFFSLTDRKRPNYEVDLHCHTTNSDGSDDAKELIDKASRLGMRVIAITDHDVLPLEKIEVNGSMIRIQAYAKTKGVKVIQGIEFSCETEVEDVHLIVLGCDYDNEKIRDMNKKIVKSKIHSYRELTEVLTEKGYPILWDEVINYGGIQRKPENVQKKNIFNLMAEKGYFESWSEAKLMCRNNPEYRVKRQKPKAVDIIKIAHAAGGICILAHPYLINETVEIDGERISRDEFIESLIKANLDGIEASYTYDKTTYHGKLTKNEIIKKIREIYTDEVNIISGGSDYHADYKKTTNNVREIGECGINYDYFKNNVQLSSIAK

Foldseek 3Di:
DQEAACQVQLVVLLVVLFAAEAEADQDLLLLLLLLVLCLVVQHEHEDEHEPVSCVVQPLLRRCVRNVVSRVPGPHHYFYEYPADQDLVVQLVNVVSPGQEYEHEPQVPDLVVQLVSLQSSLVSNVVRNHAYEYEHWDAAEDDPHDHDDDDPTQFGDLVSLLVSCVRNVGQEYETRQQAHADADPDQGFGPLVSLLSSCVNHPHFYADDHPHNDDLLRLSLSSNSRHHYYYHYPQLVCLQVVQLVVCCVVCVPDDPVVVSSVSSSNSSSVSSNVVRCSRRVVVAQAFLALEFEAAEALLAQFDHHLLRVLLQSSNNNRAEYEYAHELDFFDQWDDDPNDTDGSQSSSSSSNHFYWYWHWFDADLQWPPWTKIQTLFPCVDPLNVVLSVLQLVLVLVLLQVLQVLCVVVPQNQHPQCQCCQPNDHHDSSSGHSLSSLQVSCVVVVDVHSVRSVVVLVVDPSSPRTGDGHHLLSVQVVSVVRVIAMETEPLLQTDQWTADPRDIDGSVVVVVVVLVSVHQYYALFEDCVLDPRPDDDDSVRSSVVCCVPPVVSHLDHWKHHNARQCVVDPDPRHTDGNNMTHHVVVQCPRPNNVVSRD

Radius of gyration: 29.57 Å; chains: 1; bounding box: 76×46×90 Å

pLDDT: mean 91.09, std 11.13, range [34.0, 98.88]